Protein 2OUR (pdb70)

B-factor: mean 19.92, std 6.43, range [11.01, 54.27]

Foldseek 3Di:
DAAWADPCQLVVLLPDDDDPVVVVQLLDLQDQCVVPVVCLLNVLLVLCCVQQNNVLFDSSLSSRQSRSQQVQADDALALHQSLLSQLLSNLSNLCVLVVVLDDSLLNNLLSLLSSQLQGNPPLDDPCLCVVVVHPQCVVVVPLSRLQVSLVVSVVSCPPPSNVRLVVPDPVSSVVSSVSSSLLSSLLNVVVVVVLLVVLVVCLVVVVQDSVDVVSVSSLSSLSSNLSSQQLLLHAQVSVVVSVVSVQSSLLVNQVVCVVVPHHDDLSNHPVNVVCVLVVVLCCLVVPVLSSQVSNCSVRVSSVSSNVSNVVNNVVSVCVVVVND/DDFAWDDPCQLVVLLPDDDDPVCPVQLLDLQRQCVVPPVCLLNVLLVLCCVLQNPVLFDSSLSSRQSRSQQVQADPAPLLHQSLLSQLLSNLSNLCVLVVVLDDSLLNNLLSLLSSQLRGNPPQAVVLPNLQVSLVNSVVQCPDPSNVRCPPPDPVSVVVSSVSSSLQSSLCPVVVVVVLLVVLVVCLVVVNQDSVDPVSVSSLSSLSSNLSSPLLLQHALVRSLVVQCNVLRHLLSVQVVCVVVVDDDDQSNPSPRCPCSLVVLLVCLVPPVLSSQVSNCSVRVSSVSSNVSNVVSSVVSVCVVVVDDDVSNPD

Nearest PDB structures (foldseek):
  2ouy-assembly1_A  TM=1.003E+00  e=4.091E-43  Homo sapiens
  2oup-assembly1_A  TM=1.001E+00  e=6.507E-43  Homo sapiens
  2ous-assembly1_A  TM=1.001E+00  e=1.717E-42  Homo sapiens
  6msa-assembly3_A  TM=1.001E+00  e=2.971E-42  Homo sapiens
  4ajm-assembly1_A  TM=9.998E-01  e=1.476E-41  Homo sapiens

Solvent-accessible surface area: 28140 Å² total; per-residue (Å²): 184,10,37,77,10,58,53,128,67,38,88,44,16,47,146,64,114,11,55,132,80,2,38,154,28,0,56,74,17,20,7,22,2,19,5,8,97,106,18,13,11,2,0,0,15,34,0,1,38,140,4,26,30,98,104,34,12,85,57,66,50,1,0,53,0,0,23,0,0,81,92,1,15,85,199,21,59,27,32,26,21,74,12,0,0,24,0,0,1,0,0,0,0,0,0,56,63,16,69,133,59,11,72,93,12,9,16,26,0,0,0,0,0,0,0,0,2,14,0,5,12,109,10,52,25,29,66,26,9,78,116,56,125,63,103,27,16,91,128,34,76,98,10,0,6,19,66,17,1,35,42,28,0,35,13,0,1,127,29,169,26,4,28,7,0,64,103,31,66,92,80,76,53,120,90,0,30,72,21,0,85,80,0,0,29,16,23,15,56,74,83,7,83,37,22,56,140,72,0,38,105,29,86,112,98,61,66,38,64,47,141,50,103,66,19,33,42,80,2,10,8,0,0,0,4,0,0,17,28,1,12,8,1,8,25,27,7,14,3,96,51,22,7,86,49,28,9,38,7,39,34,44,2,0,52,70,10,64,158,85,59,63,128,12,92,65,76,14,14,86,117,86,108,142,88,26,27,102,38,16,32,35,56,0,82,63,7,0,33,25,0,0,32,0,1,22,56,17,2,88,55,0,103,64,0,10,131,19,0,132,72,2,27,52,30,14,69,40,26,66,143,38,74,98,142,157,7,42,98,12,69,66,146,46,32,76,40,13,65,145,63,115,16,45,126,144,0,38,160,70,0,46,81,16,59,9,39,4,24,98,31,117,140,32,13,14,4,0,0,13,35,0,1,40,129,11,28,28,95,110,27,9,77,67,75,48,0,0,40,0,0,20,0,0,78,83,17,19,100,242,19,74,73,30,40,21,93,42,0,0,24,0,0,1,0,0,0,0,0,1,55,64,6,104,124,91,14,74,91,27,10,15,26,0,0,0,0,0,0,0,0,4,12,0,14,10,144,12,135,109,109,9,98,55,24,103,67,1,34,57,16,0,35,26,0,0,133,49,170,26,5,39,1,1,61,95,31,59,90,64,66,53,112,88,0,34,73,23,0,85,64,0,0,32,20,24,16,62,61,78,5,100,42,22,48,145,76,0,17,94,22,94,114,85,65,62,31,61,75,141,55,93,62,33,45,35,85,5,8,7,0,0,0,5,0,0,28,24,2,24,4,0,10,99,19,83,37,0,20,122,40,6,42,23,41,26,17,130,91,6,22,74,0,42,72,53,67,166,140,73,85,128,6,86,35,59,25,3,81,113,94,100,139,75,6,15,32,26,2,2,13,27,0,23,43,12,0,9,30,0,0,22,0,0,19,56,22,8,86,56,1,73,60,0,7,128,16,0,26,47,3,11,10,34,0,23,63,25,45,100,71,81,56,126,73,42,90,111,146

Organism: Homo sapiens (NCBI:txid9606)

Secondary structure (DSSP, 8-state):
------HHHHHHHTT----HHHHHHTTSTT---GGGGGGHHHHHHHHHHHHH-TTSS-HHHHHHHHHHHHHTS-S-SSSSHHHHHHHHHHHHHHHHTTGGGS-HHHHHHHHHHHHHTTTT--S--HHHHHHTT-HHHHHS-SSHHHHHHHHHHHHHHTSTT--TTTTS-HHHHHHHHHHHHHHHHHTSHHHHHHHHHHHHHHHHHT---TTSHHHHHHHHHHHHHHHHTGGGGS-HHHHHHHHHHHHHHHHHHHHHHHHTT-PPPGGG-GGGGGGHHHHHHHHIIIIIHHHHHHHHHH-GGGHHHHHHHHHHHHHHHHHHHT--/-------HHHHHHHHT----GGGHHHHTSTT---GGGGGGHHHHHHHHHHHHH-TTSS-HHHHHHHHHHHHTT--S-TTSSHHHHHHHHHHHHHHHHTSGGGS-HHHHHHHHHHHHHTTTT-------HHHHHHHHHHHHHHTSTT--TTTTS-HHHHHHHHHHHHHHHHHT-HHHHHHHHHHHHHHHHHT---TTSHHHHHHHHHHHHHHHHTGGGGS-HHHHTTS-TTTTHHHHHHHHHHHHTT----GGG-TT--TTHHHHHHHHIIIIIHHHHHHHHHH-GGGHHHHHHHHHHHHHHHHHHTT--STTT--

Sequence (639 aa):
HMSICTSEEWQGLMQFTLPVRLCKEIELFHFDIGPFENMWPGIFVYMVHRSCGTSCFELEKLCRFIMSVKKNYRRVPYHNWKHAVTVAHCMYAILQNNHTLFTDLERKGLLIACLCHDLDHRGFSNSYLQKFDHPLAALYSTSTMEQHHFSQTVSILQLEGHNIFSTLSSSEYEQVLEIIRKAIIATDLALYFGNRKQLEEMYQTGSLNLNNQSHRDRVIGLMMTACALCSVTKLWPVTKLTANDIYAEFWAEGDEMKKLGIQPIPMMDRDKKDEVPQGQLGFYNAVAIPCYTTLTQILPPTEPLLKACRDNLSQWEKVIRGEESHMSICTSEEWQGLMQFTLPVRLCKEIELFHFDIGPFENMWPGIFVYMVHRSCGTSCFELEKLCRFIMSVKKNYRRVPYHNWKHAVTVAHCMYAILQNNHTLFTDLERKGLLIACLCHDLDHRGFSTSTMEQHHFSQTVSILQLEGHNIFSTLSSSEYEQVLEIIRKAIIATDLALYFGNRKQLEEMYQTGSLNLNNQSHRDRVIGLMMTACALCSVTKLWPVTKLTANDIYAEFWAEGDEMKKLGIQPIPMMDRDKKDEVPQGQLGFYNAVAIPCYTTLTQILPPTEPLLKACRDNLSQWEKVIRGEETATWIS

Structure (mmCIF, N/CA/C/O backbone):
data_2OUR
#
_entry.id   2OUR
#
_cell.length_a   49.296
_cell.length_b   82.285
_cell.length_c   153.999
_cell.angle_alpha   90.00
_cell.angle_beta   90.00
_cell.angle_gamma   90.00
#
_symmetry.space_group_name_H-M   'P 21 21 21'
#
loop_
_entity.id
_entity.type
_entity.pdbx_description
1 polymer "cAMP and cAMP-inhibited cGMP 3',5'-cyclic phosphodiesterase 10A"
2 non-polymer 'MAGNESIUM ION'
3 non-polymer "ADENOSINE-3',5'-CYCLIC-MONOPHOSPHATE"
4 water water
#
loop_
_atom_site.group_PDB
_atom_site.id
_atom_site.type_symbol
_atom_site.label_atom_id
_atom_site.label_alt_id
_atom_site.label_comp_id
_atom_site.label_asym_id
_atom_site.label_entity_id
_atom_site.label_seq_id
_atom_site.pdbx_PDB_ins_code
_atom_site.Cartn_x
_atom_site.Cartn_y
_atom_site.Cartn_z
_atom_site.occupancy
_atom_site.B_iso_or_equiv
_atom_site.auth_seq_id
_atom_site.auth_comp_id
_atom_site.auth_asym_id
_atom_site.auth_atom_id
_atom_site.pdbx_PDB_model_num
ATOM 1 N N . HIS A 1 2 ? 29.886 -3.676 50.441 1.00 33.90 447 HIS A N 1
ATOM 2 C CA . HIS A 1 2 ? 29.269 -2.875 49.348 1.00 33.63 447 HIS A CA 1
ATOM 3 C C . HIS A 1 2 ? 28.425 -1.714 49.875 1.00 33.16 447 HIS A C 1
ATOM 4 O O . HIS A 1 2 ? 28.381 -0.646 49.262 1.00 33.33 447 HIS A O 1
ATOM 11 N N . MET A 1 3 ? 27.761 -1.921 51.009 1.00 32.41 448 MET A N 1
ATOM 12 C CA . MET A 1 3 ? 26.928 -0.876 51.603 1.00 31.60 448 MET A CA 1
ATOM 13 C C . MET A 1 3 ? 27.751 0.020 52.518 1.00 31.18 448 MET A C 1
ATOM 14 O O . MET A 1 3 ? 28.773 -0.402 53.054 1.00 31.28 448 MET A O 1
ATOM 19 N N . SER A 1 4 ? 27.309 1.262 52.684 1.00 30.59 449 SER A N 1
ATOM 20 C CA . SER A 1 4 ? 27.997 2.191 53.569 1.00 29.73 449 SER A CA 1
ATOM 21 C C . SER A 1 4 ? 27.582 1.765 54.971 1.00 28.84 449 SER A C 1
ATOM 22 O O . SER A 1 4 ? 26.454 1.314 55.168 1.00 28.94 449 SER A O 1
ATOM 25 N N . ILE A 1 5 ? 28.486 1.883 55.938 1.00 27.66 450 ILE A N 1
ATOM 26 C CA . ILE A 1 5 ? 28.166 1.495 57.308 1.00 26.38 450 ILE A CA 1
ATOM 27 C C . ILE A 1 5 ? 28.265 2.684 58.252 1.00 25.39 450 ILE A C 1
ATOM 28 O O . ILE A 1 5 ? 29.168 3.509 58.134 1.00 24.95 450 ILE A O 1
ATOM 33 N N . CYS A 1 6 ? 27.327 2.766 59.189 1.00 24.17 451 CYS A N 1
ATOM 34 C CA . CYS A 1 6 ? 27.315 3.849 60.160 1.00 23.34 451 CYS A CA 1
ATOM 35 C C . CYS A 1 6 ? 28.531 3.727 61.067 1.00 23.02 451 CYS A C 1
ATOM 36 O O . CYS A 1 6 ? 29.149 2.664 61.157 1.00 23.06 451 CYS A O 1
ATOM 39 N N . THR A 1 7 ? 28.875 4.823 61.732 1.00 22.69 452 THR A N 1
ATOM 40 C CA . THR A 1 7 ? 30.007 4.832 62.647 1.00 22.42 452 THR A CA 1
ATOM 41 C C . THR A 1 7 ? 29.521 4.409 64.025 1.00 22.23 452 THR A C 1
ATOM 42 O O . THR A 1 7 ? 28.320 4.419 64.298 1.00 22.16 452 THR A O 1
ATOM 46 N N . SER A 1 8 ? 30.453 4.039 64.896 1.00 21.88 453 SER A N 1
ATOM 47 C CA . SER A 1 8 ? 30.088 3.631 66.243 1.00 21.40 453 SER A CA 1
ATOM 48 C C . SER A 1 8 ? 29.417 4.794 66.969 1.00 21.44 453 SER A C 1
ATOM 49 O O . SER A 1 8 ? 28.471 4.594 67.726 1.00 21.19 453 SER A O 1
ATOM 52 N N . GLU A 1 9 ? 29.900 6.011 66.729 1.00 21.49 454 GLU A N 1
ATOM 53 C CA . GLU A 1 9 ? 29.330 7.195 67.370 1.00 21.94 454 GLU A CA 1
ATOM 54 C C . GLU A 1 9 ? 27.859 7.371 66.998 1.00 21.86 454 GLU A C 1
ATOM 55 O O . GLU A 1 9 ? 27.034 7.765 67.829 1.00 22.12 454 GLU A O 1
ATOM 61 N N . GLU A 1 10 ? 27.539 7.084 65.742 1.00 21.76 455 GLU A N 1
ATOM 62 C CA . GLU A 1 10 ? 26.175 7.228 65.256 1.00 21.63 455 GLU A CA 1
ATOM 63 C C . GLU A 1 10 ? 25.182 6.263 65.891 1.00 21.35 455 GLU A C 1
ATOM 64 O O . GLU A 1 10 ? 24.169 6.696 66.448 1.00 21.05 455 GLU A O 1
ATOM 70 N N . TRP A 1 11 ? 25.453 4.964 65.835 1.00 21.17 456 TRP A N 1
ATOM 71 C CA . TRP A 1 11 ? 24.498 4.036 66.424 1.00 21.34 456 TRP A CA 1
ATOM 72 C C . TRP A 1 11 ? 24.468 4.088 67.947 1.00 21.39 456 TRP A C 1
ATOM 73 O O . TRP A 1 11 ? 23.405 3.948 68.550 1.00 21.34 456 TRP A O 1
ATOM 84 N N . GLN A 1 12 ? 25.618 4.314 68.577 1.00 21.77 457 GLN A N 1
ATOM 85 C CA . GLN A 1 12 ? 25.655 4.379 70.035 1.00 21.93 457 GLN A CA 1
ATOM 86 C C . GLN A 1 12 ? 24.904 5.612 70.541 1.00 21.85 457 GLN A C 1
ATOM 87 O O . GLN A 1 12 ? 24.271 5.574 71.596 1.00 22.07 457 GLN A O 1
ATOM 93 N N . GLY A 1 13 ? 24.966 6.701 69.782 1.00 21.66 458 GLY A N 1
ATOM 94 C CA . GLY A 1 13 ? 24.267 7.911 70.179 1.00 21.39 458 GLY A CA 1
ATOM 95 C C . GLY A 1 13 ? 22.758 7.761 70.088 1.00 21.35 458 GLY A C 1
ATOM 96 O O . GLY A 1 13 ? 22.016 8.276 70.929 1.00 21.65 458 GLY A O 1
ATOM 97 N N . LEU A 1 14 ? 22.298 7.051 69.062 1.00 21.14 459 LEU A N 1
ATOM 98 C CA . LEU A 1 14 ? 20.872 6.833 68.857 1.00 21.15 459 LEU A CA 1
ATOM 99 C C . LEU A 1 14 ? 20.284 6.030 70.008 1.00 21.44 459 LEU A C 1
ATOM 100 O O . LEU A 1 14 ? 19.121 6.196 70.365 1.00 21.27 459 LEU A O 1
ATOM 105 N N . MET A 1 15 ? 21.097 5.155 70.589 1.00 21.95 460 MET A N 1
ATOM 106 C CA . MET A 1 15 ? 20.639 4.333 71.701 1.00 22.62 460 MET A CA 1
ATOM 107 C C . MET A 1 15 ? 20.200 5.172 72.894 1.00 22.55 460 MET A C 1
ATOM 108 O O . MET A 1 15 ? 19.383 4.727 73.697 1.00 22.53 460 MET A O 1
ATOM 113 N N . GLN A 1 16 ? 20.739 6.383 73.003 1.00 22.60 461 GLN A N 1
ATOM 114 C CA . GLN A 1 16 ? 20.420 7.260 74.124 1.00 22.81 461 GLN A CA 1
ATOM 115 C C . GLN A 1 16 ? 19.289 8.254 73.877 1.00 22.52 461 GLN A C 1
ATOM 116 O O . GLN A 1 16 ? 18.969 9.063 74.751 1.00 22.73 461 GLN A O 1
ATOM 122 N N . PHE A 1 17 ? 18.676 8.194 72.701 1.00 21.97 462 PHE A N 1
ATOM 123 C CA . PHE A 1 17 ? 17.591 9.116 72.375 1.00 21.51 462 PHE A CA 1
ATOM 124 C C . PHE A 1 17 ? 16.264 8.757 73.037 1.00 21.20 462 PHE A C 1
ATOM 125 O O . PHE A 1 17 ? 15.897 7.587 73.135 1.00 21.11 462 PHE A O 1
ATOM 133 N N . THR A 1 18 ? 15.557 9.787 73.489 1.00 20.90 463 THR A N 1
ATOM 134 C CA . THR A 1 18 ? 14.245 9.639 74.102 1.00 20.62 463 THR A CA 1
ATOM 135 C C . THR A 1 18 ? 13.378 10.730 73.476 1.00 20.00 463 THR A C 1
ATOM 136 O O . THR A 1 18 ? 13.746 11.905 73.479 1.00 19.95 463 THR A O 1
ATOM 140 N N . LEU A 1 19 ? 12.237 10.338 72.921 1.00 19.62 464 LEU A N 1
ATOM 141 C CA . LEU A 1 19 ? 11.348 11.295 72.274 1.00 19.46 464 LEU A CA 1
ATOM 142 C C . LEU A 1 19 ? 10.721 12.267 73.270 1.00 19.45 464 LEU A C 1
ATOM 143 O O . LEU A 1 19 ? 10.198 11.852 74.301 1.00 19.61 464 LEU A O 1
ATOM 148 N N . PRO A 1 20 ? 10.771 13.576 72.976 1.00 19.52 465 PRO A N 1
ATOM 149 C CA . PRO A 1 20 ? 10.179 14.556 73.891 1.00 19.65 465 PRO A CA 1
ATOM 150 C C . PRO A 1 20 ? 8.687 14.289 74.094 1.00 20.07 465 PRO A C 1
ATOM 151 O O . PRO A 1 20 ? 7.983 13.872 73.169 1.00 19.56 465 PRO A O 1
ATOM 155 N N . VAL A 1 21 ? 8.208 14.539 75.308 1.00 20.54 466 VAL A N 1
ATOM 156 C CA . VAL A 1 21 ? 6.807 14.316 75.642 1.00 21.25 466 VAL A CA 1
ATOM 157 C C . VAL A 1 21 ? 5.808 14.978 74.692 1.00 21.44 466 VAL A C 1
ATOM 158 O O . VAL A 1 21 ? 4.794 14.377 74.344 1.00 21.67 466 VAL A O 1
ATOM 162 N N . ARG A 1 22 ? 6.087 16.207 74.269 1.00 21.99 467 ARG A N 1
ATOM 163 C CA . ARG A 1 22 ? 5.173 16.902 73.372 1.00 22.70 467 ARG A CA 1
ATOM 164 C C . ARG A 1 22 ? 5.007 16.157 72.054 1.00 22.56 467 ARG A C 1
ATOM 165 O O . ARG A 1 22 ? 3.907 16.102 71.495 1.00 22.93 467 ARG A O 1
ATOM 173 N N . LEU A 1 23 ? 6.096 15.582 71.557 1.00 22.11 468 LEU A N 1
ATOM 174 C CA . LEU A 1 23 ? 6.039 14.853 70.299 1.00 21.97 468 LEU A CA 1
ATOM 175 C C . LEU A 1 23 ? 5.358 13.503 70.442 1.00 21.77 468 LEU A C 1
ATOM 176 O O . LEU A 1 23 ? 4.805 12.982 69.478 1.00 21.26 468 LEU A O 1
ATOM 181 N N . CYS A 1 24 ? 5.391 12.932 71.641 1.00 21.68 469 CYS A N 1
ATOM 182 C CA . CYS A 1 24 ? 4.742 11.644 71.852 1.00 21.86 469 CYS A CA 1
ATOM 183 C C . CYS A 1 24 ? 3.247 11.771 71.560 1.00 21.89 469 CYS A C 1
ATOM 184 O O . CYS A 1 24 ? 2.608 10.830 71.097 1.00 21.75 469 CYS A O 1
ATOM 187 N N . LYS A 1 25 ? 2.692 12.948 71.813 1.00 22.04 470 LYS A N 1
ATOM 188 C CA . LYS A 1 25 ? 1.278 13.181 71.563 1.00 22.15 470 LYS A CA 1
ATOM 189 C C . LYS A 1 25 ? 1.021 13.454 70.077 1.00 21.65 470 LYS A C 1
ATOM 190 O O . LYS A 1 25 ? 0.162 12.832 69.456 1.00 21.74 470 LYS A O 1
ATOM 196 N N . GLU A 1 26 ? 1.786 14.380 69.511 1.00 21.14 471 GLU A N 1
ATOM 197 C CA . GLU A 1 26 ? 1.632 14.765 68.110 1.00 20.39 471 GLU A CA 1
ATOM 198 C C . GLU A 1 26 ? 1.911 13.678 67.067 1.00 19.67 471 GLU A C 1
ATOM 199 O O . GLU A 1 26 ? 1.276 13.645 66.012 1.00 19.46 471 GLU A O 1
ATOM 205 N N . ILE A 1 27 ? 2.851 12.789 67.365 1.00 18.53 472 ILE A N 1
ATOM 206 C CA . ILE A 1 27 ? 3.236 11.736 66.427 1.00 17.90 472 ILE A CA 1
ATOM 207 C C . ILE A 1 27 ? 2.129 10.736 66.061 1.00 17.72 472 ILE A C 1
ATOM 208 O O . ILE A 1 27 ? 2.205 10.065 65.032 1.00 17.27 472 ILE A O 1
ATOM 213 N N . GLU A 1 28 ? 1.095 10.636 66.891 1.00 17.41 473 GLU A N 1
ATOM 214 C CA . GLU A 1 28 ? 0.011 9.696 66.618 1.00 17.47 473 GLU A CA 1
ATOM 215 C C . GLU A 1 28 ? -0.970 10.170 65.547 1.00 17.39 473 GLU A C 1
ATOM 216 O O . GLU A 1 28 ? -1.764 9.379 65.042 1.00 17.64 473 GLU A O 1
ATOM 222 N N . LEU A 1 29 ? -0.918 11.452 65.204 1.00 17.47 474 LEU A N 1
ATOM 223 C CA . LEU A 1 29 ? -1.825 12.016 64.204 1.00 17.39 474 LEU A CA 1
ATOM 224 C C . LEU A 1 29 ? -1.372 11.752 62.770 1.00 16.87 474 LEU A C 1
ATOM 225 O O . LEU A 1 29 ? -0.180 11.789 62.467 1.00 16.92 474 LEU A O 1
ATOM 230 N N . PHE A 1 30 ? -2.330 11.493 61.883 1.00 16.17 475 PHE A N 1
ATOM 231 C CA . PHE A 1 30 ? -2.000 11.226 60.488 1.00 15.90 475 PHE A CA 1
ATOM 232 C C . PHE A 1 30 ? -1.294 12.396 59.806 1.00 15.79 475 PHE A C 1
ATOM 233 O O . PHE A 1 30 ? -0.402 12.185 58.985 1.00 15.76 475 PHE A O 1
ATOM 241 N N . HIS A 1 31 ? -1.678 13.622 60.149 1.00 15.67 476 HIS A N 1
ATOM 242 C CA . HIS A 1 31 ? -1.087 14.796 59.508 1.00 15.59 476 HIS A CA 1
ATOM 243 C C . HIS A 1 31 ? 0.281 15.197 60.055 1.00 14.88 476 HIS A C 1
ATOM 244 O O . HIS A 1 31 ? 0.892 16.142 59.555 1.00 14.83 476 HIS A O 1
ATOM 251 N N . PHE A 1 32 ? 0.773 14.487 61.065 1.00 13.90 477 PHE A N 1
ATOM 252 C CA . PHE A 1 32 ? 2.068 14.836 61.648 1.00 13.32 477 PHE A CA 1
ATOM 253 C C . PHE A 1 32 ? 3.162 15.012 60.597 1.00 12.94 477 PHE A C 1
ATOM 254 O O . PHE A 1 32 ? 3.331 14.170 59.718 1.00 12.85 477 PHE A O 1
ATOM 262 N N . ASP A 1 33 ? 3.898 16.115 60.710 1.00 12.52 478 ASP A N 1
ATOM 263 C CA . ASP A 1 33 ? 4.997 16.453 59.806 1.00 12.28 478 ASP A CA 1
ATOM 264 C C . ASP A 1 33 ? 6.321 16.359 60.570 1.00 12.16 478 ASP A C 1
ATOM 265 O O . ASP A 1 33 ? 6.545 17.105 61.529 1.00 12.24 478 ASP A O 1
ATOM 270 N N . ILE A 1 34 ? 7.204 15.454 60.151 1.00 12.06 479 ILE A N 1
ATOM 271 C CA . ILE A 1 34 ? 8.488 15.296 60.836 1.00 12.21 479 ILE A CA 1
ATOM 272 C C . ILE A 1 34 ? 9.455 16.425 60.501 1.00 12.42 479 ILE A C 1
ATOM 273 O O . ILE A 1 34 ? 10.462 16.609 61.179 1.00 12.66 479 ILE A O 1
ATOM 278 N N . GLY A 1 35 ? 9.115 17.189 59.470 1.00 12.81 480 GLY A N 1
ATOM 279 C CA . GLY A 1 35 ? 9.961 18.268 58.995 1.00 13.43 480 GLY A CA 1
ATOM 280 C C . GLY A 1 35 ? 10.765 19.113 59.963 1.00 13.74 480 GLY A C 1
ATOM 281 O O . GLY A 1 35 ? 11.981 19.237 59.807 1.00 14.28 480 GLY A O 1
ATOM 282 N N . PRO A 1 36 ? 10.128 19.711 60.976 1.00 14.10 481 PRO A N 1
ATOM 283 C CA . PRO A 1 36 ? 10.880 20.547 61.917 1.00 13.92 481 PRO A CA 1
ATOM 284 C C . PRO A 1 36 ? 11.703 19.853 63.000 1.00 13.90 481 PRO A C 1
ATOM 285 O O . PRO A 1 36 ? 12.208 20.521 63.907 1.00 13.69 481 PRO A O 1
ATOM 289 N N . PHE A 1 37 ? 11.874 18.537 62.900 1.00 13.72 482 PHE A N 1
ATOM 290 C CA . PHE A 1 37 ? 12.628 17.794 63.916 1.00 14.02 482 PHE A CA 1
ATOM 291 C C . PHE A 1 37 ? 13.727 16.919 63.319 1.00 14.33 482 PHE A C 1
ATOM 292 O O . PHE A 1 37 ? 13.904 15.776 63.732 1.00 14.21 482 PHE A O 1
ATOM 300 N N . GLU A 1 38 ? 14.491 17.459 62.378 1.00 14.65 483 GLU A N 1
ATOM 301 C CA . GLU A 1 38 ? 15.520 16.664 61.712 1.00 15.45 483 GLU A CA 1
ATOM 302 C C . GLU A 1 38 ? 16.435 15.808 62.586 1.00 15.77 483 GLU A C 1
ATOM 303 O O . GLU A 1 38 ? 16.594 14.618 62.325 1.00 15.81 483 GLU A O 1
ATOM 309 N N . ASN A 1 39 ? 17.026 16.388 63.624 1.00 16.29 484 ASN A N 1
ATOM 310 C CA . ASN A 1 39 ? 17.930 15.622 64.480 1.00 16.87 484 ASN A CA 1
ATOM 311 C C . ASN A 1 39 ? 17.253 14.434 65.151 1.00 16.62 484 ASN A C 1
ATOM 312 O O . ASN A 1 39 ? 17.923 13.496 65.583 1.00 16.87 484 ASN A O 1
ATOM 317 N N . MET A 1 40 ? 15.928 14.472 65.230 1.00 16.01 485 MET A N 1
ATOM 318 C CA . MET A 1 40 ? 15.168 13.416 65.887 1.00 15.44 485 MET A CA 1
ATOM 319 C C . MET A 1 40 ? 14.653 12.319 64.971 1.00 14.81 485 MET A C 1
ATOM 320 O O . MET A 1 40 ? 14.060 11.355 65.449 1.00 14.20 485 MET A O 1
ATOM 325 N N . TRP A 1 41 ? 14.872 12.446 63.665 1.00 14.44 486 TRP A N 1
ATOM 326 C CA . TRP A 1 41 ? 14.339 11.448 62.744 1.00 13.75 486 TRP A CA 1
ATOM 327 C C . TRP A 1 41 ? 14.699 9.992 63.054 1.00 13.78 486 TRP A C 1
ATOM 328 O O . TRP A 1 41 ? 13.820 9.136 63.074 1.00 13.44 486 TRP A O 1
ATOM 339 N N . PRO A 1 42 ? 15.984 9.690 63.306 1.00 13.65 487 PRO A N 1
ATOM 340 C CA . PRO A 1 42 ? 16.338 8.298 63.612 1.00 13.76 487 PRO A CA 1
ATOM 341 C C . PRO A 1 42 ? 15.619 7.835 64.885 1.00 13.32 487 PRO A C 1
ATOM 342 O O . PRO A 1 42 ? 15.079 6.722 64.943 1.00 13.30 487 PRO A O 1
ATOM 346 N N . GLY A 1 43 ? 15.613 8.706 65.894 1.00 13.21 488 GLY A N 1
ATOM 347 C CA . GLY A 1 43 ? 14.970 8.397 67.162 1.00 13.16 488 GLY A CA 1
ATOM 348 C C . GLY A 1 43 ? 13.470 8.228 67.036 1.00 13.01 488 GLY A C 1
ATOM 349 O O . GLY A 1 43 ? 12.864 7.417 67.737 1.00 13.00 488 GLY A O 1
ATOM 350 N N . ILE A 1 44 ? 12.867 9.006 66.146 1.00 12.77 489 ILE A N 1
ATOM 351 C CA . ILE A 1 44 ? 11.437 8.917 65.904 1.00 12.50 489 ILE A CA 1
ATOM 352 C C . ILE A 1 44 ? 11.114 7.530 65.344 1.00 12.40 489 ILE A C 1
ATOM 353 O O . ILE A 1 44 ? 10.108 6.919 65.715 1.00 12.50 489 ILE A O 1
ATOM 358 N N . PHE A 1 45 ? 11.971 7.010 64.469 1.00 11.99 490 PHE A N 1
ATOM 359 C CA . PHE A 1 45 ? 11.725 5.684 63.918 1.00 11.84 490 PHE A CA 1
ATOM 360 C C . PHE A 1 45 ? 11.868 4.616 65.002 1.00 11.97 490 PHE A C 1
ATOM 361 O O . PHE A 1 45 ? 11.073 3.682 65.065 1.00 12.06 490 PHE A O 1
ATOM 369 N N . VAL A 1 46 ? 12.892 4.738 65.845 1.00 12.59 491 VAL A N 1
ATOM 370 C CA . VAL A 1 46 ? 13.063 3.768 66.925 1.00 12.95 491 VAL A CA 1
ATOM 371 C C . VAL A 1 46 ? 11.804 3.787 67.785 1.00 12.98 491 VAL A C 1
ATOM 372 O O . VAL A 1 46 ? 11.265 2.744 68.146 1.00 13.30 491 VAL A O 1
ATOM 376 N N . TYR A 1 47 ? 11.342 4.988 68.114 1.00 12.97 492 TYR A N 1
ATOM 377 C CA . TYR A 1 47 ? 10.151 5.134 68.939 1.00 12.86 492 TYR A CA 1
ATOM 378 C C . TYR A 1 47 ? 8.931 4.440 68.328 1.00 12.89 492 TYR A C 1
ATOM 379 O O . TYR A 1 47 ? 8.206 3.714 69.013 1.00 12.47 492 TYR A O 1
ATOM 388 N N . MET A 1 48 ? 8.696 4.665 67.042 1.00 12.86 493 MET A N 1
ATOM 389 C CA . MET A 1 48 ? 7.546 4.054 66.388 1.00 12.79 493 MET A CA 1
ATOM 390 C C . MET A 1 48 ? 7.628 2.530 66.386 1.00 13.06 493 MET A C 1
ATOM 391 O O . MET A 1 48 ? 6.620 1.848 66.574 1.00 12.80 493 MET A O 1
ATOM 396 N N . VAL A 1 49 ? 8.827 1.993 66.178 1.00 13.45 494 VAL A N 1
ATOM 397 C CA . VAL A 1 49 ? 9.008 0.546 66.183 1.00 14.03 494 VAL A CA 1
ATOM 398 C C . VAL A 1 49 ? 8.729 0.031 67.593 1.00 14.29 494 VAL A C 1
ATOM 399 O O . VAL A 1 49 ? 8.057 -0.986 67.781 1.00 14.44 494 VAL A O 1
ATOM 403 N N . HIS A 1 50 ? 9.241 0.740 68.592 1.00 14.66 495 HIS A N 1
ATOM 404 C CA . HIS A 1 50 ? 9.019 0.324 69.968 1.00 15.29 495 HIS A CA 1
ATOM 405 C C . HIS A 1 50 ? 7.540 0.320 70.354 1.00 15.17 495 HIS A C 1
ATOM 406 O O . HIS A 1 50 ? 7.078 -0.622 71.003 1.00 15.49 495 HIS A O 1
ATOM 413 N N . ARG A 1 51 ? 6.789 1.349 69.962 1.00 15.10 496 ARG A N 1
ATOM 414 C CA . ARG A 1 51 ? 5.368 1.390 70.314 1.00 15.24 496 ARG A CA 1
ATOM 415 C C . ARG A 1 51 ? 4.551 0.343 69.556 1.00 15.32 496 ARG A C 1
ATOM 416 O O . ARG A 1 51 ? 3.702 -0.325 70.133 1.00 15.12 496 ARG A O 1
ATOM 424 N N . SER A 1 52 ? 4.812 0.193 68.263 1.00 15.66 497 SER A N 1
ATOM 425 C CA . SER A 1 52 ? 4.057 -0.763 67.460 1.00 15.99 497 SER A CA 1
ATOM 426 C C . SER A 1 52 ? 4.458 -2.221 67.663 1.00 16.60 497 SER A C 1
ATOM 427 O O . SER A 1 52 ? 3.601 -3.112 67.683 1.00 16.29 497 SER A O 1
ATOM 430 N N . CYS A 1 53 ? 5.753 -2.463 67.843 1.00 17.54 498 CYS A N 1
ATOM 431 C CA . CYS A 1 53 ? 6.257 -3.826 67.969 1.00 18.59 498 CYS A CA 1
ATOM 432 C C . CYS A 1 53 ? 6.787 -4.240 69.341 1.00 19.09 498 CYS A C 1
ATOM 433 O O . CYS A 1 53 ? 6.995 -5.430 69.591 1.00 19.24 498 CYS A O 1
ATOM 436 N N . GLY A 1 54 ? 7.008 -3.273 70.226 1.00 19.92 499 GLY A N 1
ATOM 437 C CA . GLY A 1 54 ? 7.526 -3.593 71.546 1.00 21.25 499 GLY A CA 1
ATOM 438 C C . GLY A 1 54 ? 8.974 -3.175 71.713 1.00 22.21 499 GLY A C 1
ATOM 439 O O . GLY A 1 54 ? 9.771 -3.288 70.781 1.00 22.34 499 GLY A O 1
ATOM 440 N N . THR A 1 55 ? 9.325 -2.706 72.907 1.00 23.08 500 THR A N 1
ATOM 441 C CA . THR A 1 55 ? 10.688 -2.254 73.175 1.00 24.14 500 THR A CA 1
ATOM 442 C C . THR A 1 55 ? 11.741 -3.357 73.085 1.00 24.77 500 THR A C 1
ATOM 443 O O . THR A 1 55 ? 12.933 -3.070 72.960 1.00 25.18 500 THR A O 1
ATOM 447 N N . SER A 1 56 ? 11.307 -4.613 73.142 1.00 25.37 501 SER A N 1
ATOM 448 C CA . SER A 1 56 ? 12.239 -5.733 73.064 1.00 25.98 501 SER A CA 1
ATOM 449 C C . SER A 1 56 ? 12.071 -6.598 71.816 1.00 25.98 501 SER A C 1
ATOM 450 O O . SER A 1 56 ? 12.620 -7.697 71.741 1.00 26.30 501 SER A O 1
ATOM 453 N N . CYS A 1 57 ? 11.322 -6.104 70.835 1.00 25.86 502 CYS A N 1
ATOM 454 C CA . CYS A 1 57 ? 11.110 -6.849 69.594 1.00 25.70 502 CYS A CA 1
ATOM 455 C C . CYS A 1 57 ? 12.453 -7.089 68.910 1.00 25.12 502 CYS A C 1
ATOM 456 O O . CYS A 1 57 ? 12.750 -8.198 68.455 1.00 25.29 502 CYS A O 1
ATOM 459 N N . PHE A 1 58 ? 13.262 -6.037 68.855 1.00 24.51 503 PHE A N 1
ATOM 460 C CA . PHE A 1 58 ? 14.584 -6.087 68.240 1.00 24.07 503 PHE A CA 1
ATOM 461 C C . PHE A 1 58 ? 15.657 -5.784 69.280 1.00 23.96 503 PHE A C 1
ATOM 462 O O . PHE A 1 58 ? 15.418 -5.038 70.225 1.00 24.03 503 PHE A O 1
ATOM 470 N N . GLU A 1 59 ? 16.840 -6.365 69.113 1.00 24.09 504 GLU A N 1
ATOM 471 C CA . GLU A 1 59 ? 17.930 -6.072 70.033 1.00 24.26 504 GLU A CA 1
ATOM 472 C C . GLU A 1 59 ? 18.286 -4.619 69.717 1.00 23.81 504 GLU A C 1
ATOM 473 O O . GLU A 1 59 ? 18.598 -4.287 68.571 1.00 23.98 504 GLU A O 1
ATOM 479 N N . LEU A 1 60 ? 18.222 -3.759 70.729 1.00 23.50 505 LEU A N 1
ATOM 480 C CA . LEU A 1 60 ? 18.491 -2.332 70.556 1.00 23.00 505 LEU A CA 1
ATOM 481 C C . LEU A 1 60 ? 19.738 -1.973 69.749 1.00 22.74 505 LEU A C 1
ATOM 482 O O . LEU A 1 60 ? 19.673 -1.144 68.839 1.00 22.24 505 LEU A O 1
ATOM 487 N N . GLU A 1 61 ? 20.870 -2.585 70.077 1.00 22.25 506 GLU A N 1
ATOM 488 C CA . GLU A 1 61 ? 22.114 -2.302 69.364 1.00 22.10 506 GLU A CA 1
ATOM 489 C C . GLU A 1 61 ? 21.981 -2.555 67.863 1.00 21.16 506 GLU A C 1
ATOM 490 O O . GLU A 1 61 ? 22.357 -1.707 67.049 1.00 20.82 506 GLU A O 1
ATOM 496 N N . LYS A 1 62 ? 21.455 -3.722 67.499 1.00 20.32 507 LYS A N 1
ATOM 497 C CA . LYS A 1 62 ? 21.294 -4.073 66.092 1.00 19.61 507 LYS A CA 1
ATOM 498 C C . LYS A 1 62 ? 20.326 -3.121 65.400 1.00 18.80 507 LYS A C 1
ATOM 499 O O . LYS A 1 62 ? 20.557 -2.711 64.264 1.00 18.21 507 LYS A O 1
ATOM 505 N N . LEU A 1 63 ? 19.241 -2.772 66.086 1.00 17.92 508 LEU A N 1
ATOM 506 C CA . LEU A 1 63 ? 18.256 -1.864 65.511 1.00 17.29 508 LEU A CA 1
ATOM 507 C C . LEU A 1 63 ? 18.868 -0.499 65.220 1.00 17.14 508 LEU A C 1
ATOM 508 O O . LEU A 1 63 ? 18.597 0.096 64.179 1.00 16.87 508 LEU A O 1
ATOM 513 N N . CYS A 1 64 ? 19.691 0.000 66.139 1.00 17.08 509 CYS A N 1
ATOM 514 C CA . CYS A 1 64 ? 20.320 1.300 65.940 1.00 17.04 509 CYS A CA 1
ATOM 515 C C . CYS A 1 64 ? 21.356 1.274 64.820 1.00 17.11 509 CYS A C 1
ATOM 516 O O . CYS A 1 64 ? 21.465 2.233 64.052 1.00 16.97 509 CYS A O 1
ATOM 519 N N . ARG A 1 65 ? 22.120 0.188 64.718 1.00 17.01 510 ARG A N 1
ATOM 520 C CA . ARG A 1 65 ? 23.107 0.095 63.646 1.00 17.03 510 ARG A CA 1
ATOM 521 C C . ARG A 1 65 ? 22.351 0.045 62.325 1.00 16.31 510 ARG A C 1
ATOM 522 O O . ARG A 1 65 ? 22.699 0.741 61.371 1.00 16.38 510 ARG A O 1
ATOM 530 N N . PHE A 1 66 ? 21.311 -0.782 62.279 1.00 15.68 511 PHE A N 1
ATOM 531 C CA . PHE A 1 66 ? 20.502 -0.921 61.075 1.00 14.97 511 PHE A CA 1
ATOM 532 C C . PHE A 1 66 ? 19.971 0.433 60.621 1.00 14.75 511 PHE A C 1
ATOM 533 O O . PHE A 1 66 ? 20.129 0.816 59.466 1.00 14.78 511 PHE A O 1
ATOM 541 N N . ILE A 1 67 ? 19.344 1.160 61.539 1.00 14.63 512 ILE A N 1
ATOM 542 C CA . ILE A 1 67 ? 18.773 2.461 61.213 1.00 14.45 512 ILE A CA 1
ATOM 543 C C . ILE A 1 67 ? 19.800 3.473 60.723 1.00 14.21 512 ILE A C 1
ATOM 544 O O . ILE A 1 67 ? 19.593 4.123 59.697 1.00 13.68 512 ILE A O 1
ATOM 549 N N . MET A 1 68 ? 20.907 3.616 61.446 1.00 14.38 513 MET A N 1
ATOM 550 C CA . MET A 1 68 ? 21.904 4.588 61.035 1.00 14.40 513 MET A CA 1
ATOM 551 C C . MET A 1 68 ? 22.626 4.201 59.748 1.00 14.50 513 MET A C 1
ATOM 552 O O . MET A 1 68 ? 23.070 5.075 59.014 1.00 14.69 513 MET A O 1
ATOM 557 N N . SER A 1 69 ? 22.747 2.906 59.462 1.00 14.88 514 SER A N 1
ATOM 558 C CA . SER A 1 69 ? 23.392 2.503 58.213 1.00 15.14 514 SER A CA 1
ATOM 559 C C . SER A 1 69 ? 22.421 2.739 57.056 1.00 15.35 514 SER A C 1
ATOM 560 O O . SER A 1 69 ? 22.836 3.081 55.950 1.00 15.51 514 SER A O 1
ATOM 563 N N . VAL A 1 70 ? 21.126 2.557 57.310 1.00 15.28 515 VAL A N 1
ATOM 564 C CA . VAL A 1 70 ? 20.119 2.813 56.281 1.00 15.30 515 VAL A CA 1
ATOM 565 C C . VAL A 1 70 ? 20.176 4.305 55.948 1.00 15.69 515 VAL A C 1
ATOM 566 O O . VAL A 1 70 ? 20.187 4.689 54.782 1.00 15.68 515 VAL A O 1
ATOM 570 N N . LYS A 1 71 ? 20.212 5.146 56.977 1.00 15.70 516 LYS A N 1
ATOM 571 C CA . LYS A 1 71 ? 20.281 6.586 56.756 1.00 16.14 516 LYS A CA 1
ATOM 572 C C . LYS A 1 71 ? 21.486 6.927 55.881 1.00 16.82 516 LYS A C 1
ATOM 573 O O . LYS A 1 71 ? 21.376 7.702 54.931 1.00 16.86 516 LYS A O 1
ATOM 579 N N . LYS A 1 72 ? 22.631 6.329 56.194 1.00 17.44 517 LYS A N 1
ATOM 580 C CA . LYS A 1 72 ? 23.857 6.592 55.447 1.00 18.14 517 LYS A CA 1
ATOM 581 C C . LYS A 1 72 ? 23.790 6.132 53.994 1.00 18.01 517 LYS A C 1
ATOM 582 O O . LYS A 1 72 ? 24.562 6.598 53.153 1.00 18.12 517 LYS A O 1
A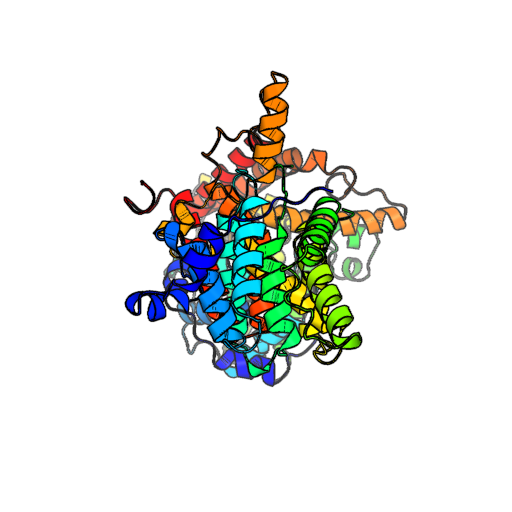TOM 588 N N . ASN A 1 73 ? 22.871 5.223 53.690 1.00 17.91 518 ASN A N 1
ATOM 589 C CA . ASN A 1 73 ? 22.759 4.731 52.330 1.00 17.70 518 ASN A CA 1
ATOM 590 C C . ASN A 1 73 ? 21.668 5.380 51.496 1.00 17.59 518 ASN A C 1
ATOM 591 O O . ASN A 1 73 ? 21.337 4.906 50.411 1.00 17.51 518 ASN A O 1
ATOM 596 N N . TYR A 1 74 ? 21.096 6.459 52.024 1.00 17.11 519 TYR A N 1
ATOM 597 C CA . TYR A 1 74 ? 20.127 7.238 51.267 1.00 17.18 519 TYR A CA 1
ATOM 598 C C . TYR A 1 74 ? 21.026 8.350 50.741 1.00 18.01 519 TYR A C 1
ATOM 599 O O . TYR A 1 74 ? 21.954 8.770 51.432 1.00 18.59 519 TYR A O 1
ATOM 608 N N . ARG A 1 75 ? 20.769 8.817 49.528 1.00 18.57 520 ARG A N 1
ATOM 609 C CA . ARG A 1 75 ? 21.617 9.845 48.935 1.00 19.37 520 ARG A CA 1
ATOM 610 C C . ARG A 1 75 ? 21.089 11.261 49.081 1.00 19.61 520 ARG A C 1
ATOM 611 O O . ARG A 1 75 ? 19.962 11.483 49.521 1.00 19.04 520 ARG A O 1
ATOM 619 N N . ARG A 1 76 ? 21.924 12.224 48.714 1.00 19.71 521 ARG A N 1
ATOM 620 C CA . ARG A 1 76 ? 21.537 13.617 48.795 1.00 20.42 521 ARG A CA 1
ATOM 621 C C . ARG A 1 76 ? 20.788 14.056 47.551 1.00 19.95 521 ARG A C 1
ATOM 622 O O . ARG A 1 76 ? 21.323 14.781 46.711 1.00 20.90 521 ARG A O 1
ATOM 630 N N . VAL A 1 77 ? 19.554 13.585 47.429 1.00 18.86 522 VAL A N 1
ATOM 631 C CA . VAL A 1 77 ? 18.699 13.956 46.314 1.00 17.66 522 VAL A CA 1
ATOM 632 C C . VAL A 1 77 ? 17.616 14.832 46.931 1.00 16.87 522 VAL A C 1
ATOM 633 O O . VAL A 1 77 ? 17.384 14.785 48.139 1.00 16.38 522 VAL A O 1
ATOM 637 N N . PRO A 1 78 ? 16.937 15.645 46.116 1.00 16.25 523 PRO A N 1
ATOM 638 C CA . PRO A 1 78 ? 15.891 16.532 46.637 1.00 15.84 523 PRO A CA 1
ATOM 639 C C . PRO A 1 78 ? 14.660 15.910 47.294 1.00 15.33 523 PRO A C 1
ATOM 640 O O . PRO A 1 78 ? 14.113 16.483 48.242 1.00 15.07 523 PRO A O 1
ATOM 644 N N . TYR A 1 79 ? 14.223 14.752 46.812 1.00 14.64 524 TYR A N 1
ATOM 645 C CA . TYR A 1 79 ? 13.016 14.141 47.361 1.00 14.13 524 TYR A CA 1
ATOM 646 C C . TYR A 1 79 ? 13.113 12.708 47.891 1.00 14.06 524 TYR A C 1
ATOM 647 O O . TYR A 1 79 ? 12.700 12.443 49.020 1.00 13.54 524 TYR A O 1
ATOM 656 N N . HIS A 1 80 ? 13.628 11.779 47.089 1.00 13.78 525 HIS A N 1
ATOM 657 C CA . HIS A 1 80 ? 13.728 10.388 47.536 1.00 13.81 525 HIS A CA 1
ATOM 658 C C . HIS A 1 80 ? 14.946 10.188 48.427 1.00 13.88 525 HIS A C 1
ATOM 659 O O . HIS A 1 80 ? 15.871 9.436 48.102 1.00 13.91 525 HIS A O 1
ATOM 666 N N . ASN A 1 81 ? 14.907 10.854 49.576 1.00 13.77 526 ASN A N 1
ATOM 667 C CA . ASN A 1 81 ? 15.995 10.841 50.545 1.00 13.56 526 ASN A CA 1
ATOM 668 C C . ASN A 1 81 ? 15.586 10.316 51.922 1.00 13.58 526 ASN A C 1
ATOM 669 O O . ASN A 1 81 ? 14.493 9.776 52.103 1.00 13.40 526 ASN A O 1
ATOM 674 N N . TRP A 1 82 ? 16.483 10.493 52.888 1.00 13.19 527 TRP A N 1
ATOM 675 C CA . TRP A 1 82 ? 16.265 10.042 54.263 1.00 13.04 527 TRP A CA 1
ATOM 676 C C . TRP A 1 82 ? 14.995 10.636 54.877 1.00 12.99 527 TRP A C 1
ATOM 677 O O . TRP A 1 82 ? 14.242 9.937 55.553 1.00 13.11 527 TRP A O 1
ATOM 688 N N . LYS A 1 83 ? 14.750 11.920 54.641 1.00 13.13 528 LYS A N 1
ATOM 689 C CA . LYS A 1 83 ? 13.548 12.564 55.168 1.00 13.10 528 LYS A CA 1
ATOM 690 C C . LYS A 1 83 ? 12.302 11.825 54.664 1.00 13.06 528 LYS A C 1
ATOM 691 O O . LYS A 1 83 ? 11.384 11.527 55.432 1.00 12.99 528 LYS A O 1
ATOM 697 N N . HIS A 1 84 ? 12.279 11.533 53.370 1.00 12.98 529 HIS A N 1
ATOM 698 C CA . HIS A 1 84 ? 11.156 10.832 52.754 1.00 13.19 529 HIS A CA 1
ATOM 699 C C . HIS A 1 84 ? 10.946 9.464 53.400 1.00 13.05 529 HIS A C 1
ATOM 700 O O . HIS A 1 84 ? 9.814 9.061 53.672 1.00 13.33 529 HIS A O 1
ATOM 707 N N . ALA A 1 85 ? 12.045 8.754 53.641 1.00 12.55 530 ALA A N 1
ATOM 708 C CA . ALA A 1 85 ? 11.998 7.429 54.254 1.00 12.04 530 ALA A CA 1
ATOM 709 C C . ALA A 1 85 ? 11.284 7.458 55.605 1.00 11.85 530 ALA A C 1
ATOM 710 O O . ALA A 1 85 ? 10.398 6.643 55.873 1.00 11.66 530 ALA A O 1
ATOM 712 N N . VAL A 1 86 ? 11.662 8.400 56.459 1.00 11.52 531 VAL A N 1
ATOM 713 C CA . VAL A 1 86 ? 11.032 8.477 57.772 1.00 11.70 531 VAL A CA 1
ATOM 714 C C . VAL A 1 86 ? 9.590 8.966 57.682 1.00 11.64 531 VAL A C 1
ATOM 715 O O . VAL A 1 86 ? 8.729 8.529 58.454 1.00 11.52 531 VAL A O 1
ATOM 719 N N . THR A 1 87 ? 9.322 9.857 56.733 1.00 11.59 532 THR A N 1
ATOM 720 C CA . THR A 1 87 ? 7.975 10.377 56.527 1.00 11.67 532 THR A CA 1
ATOM 721 C C . THR A 1 87 ? 7.025 9.247 56.118 1.00 11.62 532 THR A C 1
ATOM 722 O O . THR A 1 87 ? 5.917 9.130 56.645 1.00 11.57 532 THR A O 1
ATOM 726 N N . VAL A 1 88 ? 7.470 8.406 55.193 1.00 11.39 533 VAL A N 1
ATOM 727 C CA . VAL A 1 88 ? 6.651 7.289 54.739 1.00 11.27 533 VAL A CA 1
ATOM 728 C C . VAL A 1 88 ? 6.475 6.289 55.886 1.00 11.68 533 VAL A C 1
ATOM 729 O O . VAL A 1 88 ? 5.382 5.762 56.099 1.00 12.18 533 VAL A O 1
ATOM 733 N N . ALA A 1 89 ? 7.542 6.047 56.645 1.00 11.48 534 ALA A N 1
ATOM 734 C CA . ALA A 1 89 ? 7.452 5.126 57.776 1.00 11.20 534 ALA A CA 1
ATOM 735 C C . ALA A 1 89 ? 6.458 5.647 58.818 1.00 11.23 534 ALA A C 1
ATOM 736 O O . ALA A 1 89 ? 5.718 4.861 59.419 1.00 11.22 534 ALA A O 1
ATOM 738 N N . HIS A 1 90 ? 6.439 6.959 59.049 1.00 11.25 535 HIS A N 1
ATOM 739 C CA . HIS A 1 90 ? 5.494 7.489 60.022 1.00 11.38 535 HIS A CA 1
ATOM 740 C C . HIS A 1 90 ? 4.049 7.296 59.570 1.00 11.56 535 HIS A C 1
ATOM 741 O O . HIS A 1 90 ? 3.175 6.989 60.389 1.00 11.30 535 HIS A O 1
ATOM 748 N N . CYS A 1 91 ? 3.772 7.480 58.284 1.00 11.57 536 CYS A N 1
ATOM 749 C CA . CYS A 1 91 ? 2.405 7.291 57.822 1.00 11.94 536 CYS A CA 1
ATOM 750 C C . CYS A 1 91 ? 1.990 5.840 58.060 1.00 11.78 536 CYS A C 1
ATOM 751 O O . CYS A 1 91 ? 0.861 5.576 58.469 1.00 11.84 536 CYS A O 1
ATOM 754 N N . MET A 1 92 ? 2.904 4.899 57.821 1.00 11.62 537 MET A N 1
ATOM 755 C CA . MET A 1 92 ? 2.598 3.488 58.041 1.00 11.80 537 MET A CA 1
ATOM 756 C C . MET A 1 92 ? 2.331 3.266 59.527 1.00 11.76 537 MET A C 1
ATOM 757 O O . MET A 1 92 ? 1.416 2.530 59.898 1.00 12.22 537 MET A O 1
ATOM 762 N N . TYR A 1 93 ? 3.137 3.903 60.372 1.00 11.88 538 TYR A N 1
ATOM 763 C CA . TYR A 1 93 ? 2.958 3.805 61.820 1.00 12.12 538 TYR A CA 1
ATOM 764 C C . TYR A 1 93 ? 1.539 4.233 62.210 1.00 12.41 538 TYR A C 1
ATOM 765 O O . TYR A 1 93 ? 0.865 3.545 62.979 1.00 12.19 538 TYR A O 1
ATOM 774 N N . ALA A 1 94 ? 1.086 5.367 61.679 1.00 12.39 539 ALA A N 1
ATOM 775 C CA . ALA A 1 94 ? -0.253 5.867 61.984 1.00 12.45 539 ALA A CA 1
ATOM 776 C C . ALA A 1 94 ? -1.323 4.909 61.468 1.00 12.91 539 ALA A C 1
ATOM 777 O O . ALA A 1 94 ? -2.330 4.676 62.136 1.00 12.79 539 ALA A O 1
ATOM 779 N N . ILE A 1 95 ? -1.115 4.348 60.280 1.00 12.88 540 ILE A N 1
ATOM 780 C CA . ILE A 1 95 ? -2.093 3.404 59.746 1.00 13.32 540 ILE A CA 1
ATOM 781 C C . ILE A 1 95 ? -2.149 2.161 60.630 1.00 13.29 540 ILE A C 1
ATOM 782 O O . ILE A 1 95 ? -3.230 1.714 61.017 1.00 13.25 540 ILE A O 1
ATOM 787 N N . LEU A 1 96 ? -0.983 1.612 60.962 1.00 13.21 541 LEU A N 1
ATOM 788 C CA . LEU A 1 96 ? -0.928 0.414 61.792 1.00 13.47 541 LEU A CA 1
ATOM 789 C C . LEU A 1 96 ? -1.510 0.667 63.184 1.00 13.78 541 LEU A C 1
ATOM 790 O O . LEU A 1 96 ? -2.250 -0.160 63.707 1.00 14.48 541 LEU A O 1
ATOM 795 N N . GLN A 1 97 ? -1.180 1.809 63.778 1.00 14.36 542 GLN A N 1
ATOM 796 C CA . GLN A 1 97 ? -1.696 2.144 65.104 1.00 14.86 542 GLN A CA 1
ATOM 797 C C . GLN A 1 97 ? -3.220 2.157 65.117 1.00 15.11 542 GLN A C 1
ATOM 798 O O . GLN A 1 97 ? -3.844 1.698 66.071 1.00 15.56 542 GLN A O 1
ATOM 804 N N . ASN A 1 98 ? -3.811 2.693 64.055 1.00 15.09 543 ASN A N 1
ATOM 805 C CA . ASN A 1 98 ? -5.261 2.800 63.940 1.00 15.48 543 ASN A CA 1
ATOM 806 C C . ASN A 1 98 ? -5.966 1.532 63.456 1.00 15.34 543 ASN A C 1
ATOM 807 O O . ASN A 1 98 ? -7.192 1.501 63.384 1.00 15.69 543 ASN A O 1
ATOM 812 N N . ASN A 1 99 ? -5.191 0.498 63.134 1.00 15.30 544 ASN A N 1
ATOM 813 C CA . ASN A 1 99 ? -5.723 -0.787 62.664 1.00 15.35 544 ASN A CA 1
ATOM 814 C C . ASN A 1 99 ? -4.852 -1.896 63.257 1.00 15.79 544 ASN A C 1
ATOM 815 O O . ASN A 1 99 ? -4.689 -2.955 62.654 1.00 15.70 544 ASN A O 1
ATOM 820 N N . HIS A 1 100 ? -4.322 -1.638 64.451 1.00 16.49 545 HIS A N 1
ATOM 821 C CA . HIS A 1 100 ? -3.394 -2.532 65.146 1.00 16.90 545 HIS A CA 1
ATOM 822 C C . HIS A 1 100 ? -3.569 -4.045 65.093 1.00 17.11 545 HIS A C 1
ATOM 823 O O . HIS A 1 100 ? -2.654 -4.758 64.673 1.00 17.51 545 HIS A O 1
ATOM 830 N N . THR A 1 101 ? -4.717 -4.549 65.530 1.00 17.25 546 THR A N 1
ATOM 831 C CA . THR A 1 101 ? -4.927 -5.994 65.554 1.00 17.35 546 THR A CA 1
ATOM 832 C C . THR A 1 101 ? -5.291 -6.635 64.226 1.00 17.35 546 THR A C 1
ATOM 833 O O . THR A 1 101 ? -5.431 -7.853 64.139 1.00 17.14 546 THR A O 1
ATOM 837 N N . LEU A 1 102 ? -5.439 -5.827 63.186 1.00 17.52 547 LEU A N 1
ATOM 838 C CA . LEU A 1 102 ? -5.774 -6.375 61.882 1.00 17.82 547 LEU A CA 1
ATOM 839 C C . LEU A 1 102 ? -4.516 -6.945 61.239 1.00 17.70 547 LEU A C 1
ATOM 840 O O . LEU A 1 102 ? -4.591 -7.798 60.354 1.00 18.64 547 LEU A O 1
ATOM 845 N N . PHE A 1 103 ? -3.359 -6.473 61.696 1.00 17.46 548 PHE A N 1
ATOM 846 C CA . PHE A 1 103 ? -2.086 -6.934 61.162 1.00 17.24 548 PHE A CA 1
ATOM 847 C C . PHE A 1 103 ? -1.274 -7.696 62.195 1.00 17.41 548 PHE A C 1
ATOM 848 O O . PHE A 1 103 ? -1.263 -7.344 63.376 1.00 17.82 548 PHE A O 1
ATOM 856 N N . THR A 1 104 ? -0.604 -8.751 61.741 1.00 17.48 549 THR A N 1
ATOM 857 C CA . THR A 1 104 ? 0.204 -9.588 62.622 1.00 17.67 549 THR A CA 1
ATOM 858 C C . THR A 1 104 ? 1.450 -8.868 63.110 1.00 17.73 549 THR A C 1
ATOM 859 O O . THR A 1 104 ? 1.839 -7.832 62.568 1.00 17.49 549 THR A O 1
ATOM 863 N N . ASP A 1 105 ? 2.076 -9.411 64.145 1.00 17.95 550 ASP A N 1
ATOM 864 C CA . ASP A 1 105 ? 3.285 -8.804 64.682 1.00 18.38 550 ASP A CA 1
ATOM 865 C C . ASP A 1 105 ? 4.365 -8.784 63.617 1.00 17.96 550 ASP A C 1
ATOM 866 O O . ASP A 1 105 ? 5.102 -7.807 63.483 1.00 17.82 550 ASP A O 1
ATOM 871 N N . LEU A 1 106 ? 4.449 -9.872 62.858 1.00 17.82 551 LEU A N 1
ATOM 872 C CA . LEU A 1 106 ? 5.446 -9.989 61.807 1.00 17.44 551 LEU A CA 1
ATOM 873 C C . LEU A 1 106 ? 5.197 -8.949 60.714 1.00 16.88 551 LEU A C 1
ATOM 874 O O . LEU A 1 106 ? 6.135 -8.336 60.202 1.00 16.74 551 LEU A O 1
ATOM 879 N N . GLU A 1 107 ? 3.933 -8.740 60.361 1.00 16.53 552 GLU A N 1
ATOM 880 C CA . GLU A 1 107 ? 3.604 -7.758 59.336 1.00 16.13 552 GLU A CA 1
ATOM 881 C C . GLU A 1 107 ? 3.925 -6.341 59.791 1.00 15.72 552 GLU A C 1
ATOM 882 O O . GLU A 1 107 ? 4.436 -5.543 59.012 1.00 15.40 552 GLU A O 1
ATOM 888 N N . ARG A 1 108 ? 3.640 -6.010 61.048 1.00 15.44 553 ARG A N 1
ATOM 889 C CA . ARG A 1 108 ? 3.939 -4.656 61.501 1.00 15.40 553 ARG A CA 1
ATOM 890 C C . ARG A 1 108 ? 5.435 -4.348 61.502 1.00 15.47 553 ARG A C 1
ATOM 891 O O . ARG A 1 108 ? 5.845 -3.271 61.063 1.00 15.11 553 ARG A O 1
ATOM 899 N N . LYS A 1 109 ? 6.257 -5.275 61.981 1.00 15.77 554 LYS A N 1
ATOM 900 C CA . LYS A 1 109 ? 7.692 -5.025 61.989 1.00 16.07 554 LYS A CA 1
ATOM 901 C C . LYS A 1 109 ? 8.217 -5.004 60.550 1.00 15.55 554 LYS A C 1
ATOM 902 O O . LYS A 1 109 ? 9.047 -4.165 60.197 1.00 15.68 554 LYS A O 1
ATOM 908 N N . GLY A 1 110 ? 7.714 -5.910 59.715 1.00 14.95 555 GLY A N 1
ATOM 909 C CA . GLY A 1 110 ? 8.149 -5.952 58.331 1.00 14.41 555 GLY A CA 1
ATOM 910 C C . GLY A 1 110 ? 7.790 -4.690 57.562 1.00 13.96 555 GLY A C 1
ATOM 911 O O . GLY A 1 110 ? 8.616 -4.156 56.820 1.00 14.06 555 GLY A O 1
ATOM 912 N N . LEU A 1 111 ? 6.570 -4.199 57.750 1.00 13.24 556 LEU A N 1
ATOM 913 C CA . LEU A 1 111 ? 6.111 -3.007 57.044 1.00 12.85 556 LEU A CA 1
ATOM 914 C C . LEU A 1 111 ? 6.784 -1.715 57.484 1.00 12.67 556 LEU A C 1
ATOM 915 O O . LEU A 1 111 ? 7.021 -0.837 56.654 1.00 12.26 556 LEU A O 1
ATOM 920 N N . LEU A 1 112 ? 7.093 -1.581 58.772 1.00 12.57 557 LEU A N 1
ATOM 921 C CA . LEU A 1 112 ? 7.765 -0.366 59.222 1.00 12.34 557 LEU A CA 1
ATOM 922 C C . LEU A 1 112 ? 9.176 -0.356 58.628 1.00 12.02 557 LEU A C 1
ATOM 923 O O . LEU A 1 112 ? 9.656 0.678 58.164 1.00 11.68 557 LEU A O 1
ATOM 928 N N . ILE A 1 113 ? 9.834 -1.512 58.624 1.00 12.22 558 ILE A N 1
ATOM 929 C CA . ILE A 1 113 ? 11.172 -1.604 58.052 1.00 12.27 558 ILE A CA 1
ATOM 930 C C . ILE A 1 113 ? 11.099 -1.382 56.538 1.00 12.06 558 ILE A C 1
ATOM 931 O O . ILE A 1 113 ? 11.938 -0.683 55.968 1.00 11.45 558 ILE A O 1
ATOM 936 N N . ALA A 1 114 ? 10.091 -1.963 55.889 1.00 11.97 559 ALA A N 1
ATOM 937 C CA . ALA A 1 114 ? 9.927 -1.799 54.445 1.00 11.82 559 ALA A CA 1
ATOM 938 C C . ALA A 1 114 ? 9.795 -0.321 54.084 1.00 11.87 559 ALA A C 1
ATOM 939 O O . ALA A 1 114 ? 10.405 0.158 53.132 1.00 11.80 559 ALA A O 1
ATOM 941 N N . CYS A 1 115 ? 9.002 0.413 54.852 1.00 11.54 560 CYS A N 1
ATOM 942 C CA . CYS A 1 115 ? 8.832 1.826 54.574 1.00 11.83 560 CYS A CA 1
ATOM 943 C C . CYS A 1 115 ? 10.134 2.600 54.762 1.00 11.71 560 CYS A C 1
ATOM 944 O O . CYS A 1 115 ? 10.463 3.472 53.957 1.00 11.89 560 CYS A O 1
ATOM 947 N N . LEU A 1 116 ? 10.887 2.293 55.813 1.00 12.23 561 LEU A N 1
ATOM 948 C CA . LEU A 1 116 ? 12.137 3.009 56.023 1.00 12.35 561 LEU A CA 1
ATOM 949 C C . LEU A 1 116 ? 13.107 2.742 54.875 1.00 12.45 561 LEU A C 1
ATOM 950 O O . LEU A 1 116 ? 13.896 3.609 54.510 1.00 12.61 561 LEU A O 1
ATOM 955 N N . CYS A 1 117 ? 13.028 1.550 54.292 1.00 12.55 562 CYS A N 1
ATOM 956 C CA . CYS A 1 117 ? 13.945 1.166 53.221 1.00 12.85 562 CYS A CA 1
ATOM 957 C C . CYS A 1 117 ? 13.390 1.196 51.797 1.00 12.98 562 CYS A C 1
ATOM 958 O O . CYS A 1 117 ? 14.113 0.853 50.859 1.00 13.36 562 CYS A O 1
ATOM 961 N N . HIS A 1 118 ? 12.147 1.631 51.615 1.00 13.10 563 HIS A N 1
ATOM 962 C CA . HIS A 1 118 ? 11.544 1.573 50.284 1.00 12.77 563 HIS A CA 1
ATOM 963 C C . HIS A 1 118 ? 12.221 2.328 49.140 1.00 12.82 563 HIS A C 1
ATOM 964 O O . HIS A 1 118 ? 11.988 1.995 47.983 1.00 12.99 563 HIS A O 1
ATOM 971 N N . ASP A 1 119 ? 13.044 3.328 49.447 1.00 12.95 564 ASP A N 1
ATOM 972 C CA . ASP A 1 119 ? 13.761 4.068 48.398 1.00 13.16 564 ASP A CA 1
ATOM 973 C C . ASP A 1 119 ? 15.262 4.060 48.680 1.00 13.44 564 ASP A C 1
ATOM 974 O O . ASP A 1 119 ? 15.996 4.954 48.249 1.00 13.72 564 ASP A O 1
ATOM 979 N N . LEU A 1 120 ? 15.722 3.035 49.385 1.00 13.79 565 LEU A N 1
ATOM 980 C CA . LEU A 1 120 ? 17.128 2.923 49.752 1.00 14.36 565 LEU A CA 1
ATOM 981 C C . LEU A 1 120 ? 18.093 2.996 48.565 1.00 14.67 565 LEU A C 1
ATOM 982 O O . LEU A 1 120 ? 17.976 2.235 47.611 1.00 15.15 565 LEU A O 1
ATOM 987 N N . ASP A 1 121 ? 19.042 3.924 48.646 1.00 15.19 566 ASP A N 1
ATOM 988 C CA . ASP A 1 121 ? 20.054 4.128 47.610 1.00 15.49 566 ASP A CA 1
ATOM 989 C C . ASP A 1 121 ? 19.481 4.657 46.295 1.00 15.55 566 ASP A C 1
ATOM 990 O O . ASP A 1 121 ? 20.047 4.434 45.226 1.00 15.94 566 ASP A O 1
ATOM 995 N N . HIS A 1 122 ? 18.353 5.359 46.380 1.00 15.40 567 HIS A N 1
ATOM 996 C CA . HIS A 1 122 ? 17.730 5.960 45.200 1.00 15.59 567 HIS A CA 1
ATOM 997 C C . HIS A 1 122 ? 18.754 6.979 44.688 1.00 15.62 567 HIS A C 1
ATOM 998 O O . HIS A 1 122 ? 19.361 7.699 45.478 1.00 15.53 567 HIS A O 1
ATOM 1005 N N . ARG A 1 123 ? 18.947 7.032 43.374 1.00 16.31 568 ARG A N 1
ATOM 1006 C CA . ARG A 1 123 ? 19.937 7.926 42.779 1.00 16.87 568 ARG A CA 1
ATOM 1007 C C . ARG A 1 123 ? 19.391 9.242 42.239 1.00 16.69 568 ARG A C 1
ATOM 1008 O O . ARG A 1 123 ? 20.150 10.060 41.715 1.00 16.62 568 ARG A O 1
ATOM 1016 N N . GLY A 1 124 ? 18.084 9.442 42.359 1.00 16.31 569 GLY A N 1
ATOM 1017 C CA . GLY A 1 124 ? 17.471 10.657 41.851 1.00 16.20 569 GLY A CA 1
ATOM 1018 C C . GLY A 1 124 ? 16.930 10.461 40.445 1.00 16.04 569 GLY A C 1
ATOM 1019 O O . GLY A 1 124 ? 16.495 11.418 39.802 1.00 16.11 569 GLY A O 1
ATOM 1020 N N . PHE A 1 125 ? 16.966 9.221 39.963 1.00 16.19 570 PHE A N 1
ATOM 1021 C CA . PHE A 1 125 ? 16.469 8.902 38.627 1.00 16.09 570 PHE A CA 1
ATOM 1022 C C . PHE A 1 125 ? 15.324 7.896 38.649 1.00 16.22 570 PHE A C 1
ATOM 1023 O O . PHE A 1 125 ? 15.349 6.921 39.404 1.00 16.43 570 PHE A O 1
ATOM 1031 N N . SER A 1 126 ? 14.330 8.145 37.803 1.00 15.95 571 SER A N 1
ATOM 1032 C CA . SER A 1 126 ? 13.143 7.300 37.690 1.00 16.06 571 SER A CA 1
ATOM 1033 C C . SER A 1 126 ? 13.387 6.038 36.877 1.00 16.12 571 SER A C 1
ATOM 1034 O O . SER A 1 126 ? 14.380 5.924 36.154 1.00 16.01 571 SER A O 1
ATOM 1037 N N . ASN A 1 127 ? 12.458 5.095 36.981 1.00 15.97 572 ASN A N 1
ATOM 1038 C CA . ASN A 1 127 ? 12.565 3.863 36.218 1.00 16.34 572 ASN A CA 1
ATOM 1039 C C . ASN A 1 127 ? 12.500 4.207 34.734 1.00 17.03 572 ASN A C 1
ATOM 1040 O O . ASN A 1 127 ? 13.149 3.559 33.914 1.00 17.03 572 ASN A O 1
ATOM 1045 N N . SER A 1 128 ? 11.720 5.228 34.385 1.00 17.58 573 SER A N 1
ATOM 1046 C CA . SER A 1 128 ? 11.599 5.613 32.982 1.00 18.48 573 SER A CA 1
ATOM 1047 C C . SER A 1 128 ? 12.959 6.027 32.425 1.00 18.67 573 SER A C 1
ATOM 1048 O O . SER A 1 128 ? 13.281 5.717 31.279 1.00 19.06 573 SER A O 1
ATOM 1051 N N . TYR A 1 129 ? 13.763 6.708 33.235 1.00 19.13 574 TYR A N 1
ATOM 1052 C CA . TYR A 1 129 ? 15.090 7.134 32.794 1.00 19.46 574 TYR A CA 1
ATOM 1053 C C . TYR A 1 129 ? 16.002 5.922 32.606 1.00 20.14 574 TYR A C 1
ATOM 1054 O O . TYR A 1 129 ? 16.634 5.757 31.558 1.00 19.93 574 TYR A O 1
ATOM 1063 N N . LEU A 1 130 ? 16.069 5.076 33.630 1.00 20.97 575 LEU A N 1
ATOM 1064 C CA . LEU A 1 130 ? 16.916 3.888 33.593 1.00 22.14 575 LEU A CA 1
ATOM 1065 C C . LEU A 1 130 ? 16.627 2.987 32.404 1.00 23.14 575 LEU A C 1
ATOM 1066 O O . LEU A 1 130 ? 17.546 2.455 31.782 1.00 23.24 575 LEU A O 1
ATOM 1071 N N . GLN A 1 131 ? 15.350 2.814 32.091 1.00 24.11 576 GLN A N 1
ATOM 1072 C CA . GLN A 1 131 ? 14.955 1.962 30.980 1.00 25.48 576 GLN A CA 1
ATOM 1073 C C . GLN A 1 131 ? 15.081 2.673 29.627 1.00 26.37 576 GLN A C 1
ATOM 1074 O O . GLN A 1 131 ? 15.330 2.031 28.603 1.00 26.86 576 GLN A O 1
ATOM 1080 N N . LYS A 1 132 ? 14.937 3.996 29.623 1.00 27.23 577 LYS A N 1
ATOM 1081 C CA . LYS A 1 132 ? 15.039 4.765 28.386 1.00 28.15 577 LYS A CA 1
ATOM 1082 C C . LYS A 1 132 ? 16.491 4.928 27.944 1.00 28.34 577 LYS A C 1
ATOM 1083 O O . LYS A 1 132 ? 16.763 5.177 26.766 1.00 28.59 577 LYS A O 1
ATOM 1089 N N . PHE A 1 133 ? 17.419 4.795 28.888 1.00 28.52 578 PHE A N 1
ATOM 1090 C CA . PHE A 1 133 ? 18.841 4.917 28.582 1.00 28.88 578 PHE A CA 1
ATOM 1091 C C . PHE A 1 133 ? 19.559 3.584 28.746 1.00 29.13 578 PHE A C 1
ATOM 1092 O O . PHE A 1 133 ? 20.783 3.535 28.893 1.00 29.17 578 PHE A O 1
ATOM 1100 N N . ASP A 1 134 ? 18.780 2.506 28.729 1.00 29.47 579 ASP A N 1
ATOM 1101 C CA . ASP A 1 134 ? 19.309 1.153 28.845 1.00 29.93 579 ASP A CA 1
ATOM 1102 C C . ASP A 1 134 ? 20.393 1.028 29.919 1.00 30.02 579 ASP A C 1
ATOM 1103 O O . ASP A 1 134 ? 21.487 0.534 29.654 1.00 30.25 579 ASP A O 1
ATOM 1108 N N . HIS A 1 135 ? 20.079 1.473 31.134 1.00 30.25 580 HIS A N 1
ATOM 1109 C CA . HIS A 1 135 ? 21.019 1.415 32.253 1.00 30.42 580 HIS A CA 1
ATOM 1110 C C . HIS A 1 135 ? 21.163 -0.023 32.755 1.00 30.68 580 HIS A C 1
ATOM 1111 O O . HIS A 1 135 ? 20.210 -0.798 32.699 1.00 30.72 580 HIS A O 1
ATOM 1118 N N . PRO A 1 136 ? 22.360 -0.398 33.246 1.00 30.86 581 PRO A N 1
ATOM 1119 C CA . PRO A 1 136 ? 22.589 -1.758 33.749 1.00 31.01 581 PRO A CA 1
ATOM 1120 C C . PRO A 1 136 ? 21.454 -2.285 34.625 1.00 31.05 581 PRO A C 1
ATOM 1121 O O . PRO A 1 136 ? 20.981 -3.406 34.432 1.00 31.11 581 PRO A O 1
ATOM 1125 N N . LEU A 1 137 ? 21.023 -1.469 35.582 1.00 31.03 582 LEU A N 1
ATOM 1126 C CA . LEU A 1 137 ? 19.946 -1.845 36.496 1.00 30.85 582 LEU A CA 1
ATOM 1127 C C . LEU A 1 137 ? 18.676 -2.278 35.766 1.00 30.82 582 LEU A C 1
ATOM 1128 O O . LEU A 1 137 ? 17.938 -3.137 36.249 1.00 30.81 582 LEU A O 1
ATOM 1133 N N . ALA A 1 138 ? 18.426 -1.681 34.604 1.00 30.64 583 ALA A N 1
ATOM 1134 C CA . ALA A 1 138 ? 17.237 -1.984 33.814 1.00 30.50 583 ALA A CA 1
ATOM 1135 C C . ALA A 1 138 ? 17.290 -3.332 33.099 1.00 30.49 583 ALA A C 1
ATOM 1136 O O . ALA A 1 138 ? 16.251 -3.907 32.780 1.00 30.48 583 ALA A O 1
ATOM 1138 N N . ALA A 1 139 ? 18.495 -3.826 32.834 1.00 30.56 584 ALA A N 1
ATOM 1139 C CA . ALA A 1 139 ? 18.654 -5.110 32.158 1.00 30.44 584 ALA A CA 1
ATOM 1140 C C . ALA A 1 139 ? 18.348 -6.231 33.145 1.00 30.24 584 ALA A C 1
ATOM 1141 O O . ALA A 1 139 ? 17.651 -7.194 32.820 1.00 30.42 584 ALA A O 1
ATOM 1143 N N . LEU A 1 140 ? 18.876 -6.087 34.355 1.00 30.01 585 LEU A N 1
ATOM 1144 C CA . LEU A 1 140 ? 18.671 -7.060 35.420 1.00 29.60 585 LEU A CA 1
ATOM 1145 C C . LEU A 1 140 ? 17.216 -7.019 35.874 1.00 29.16 585 LEU A C 1
ATOM 1146 O O . LEU A 1 140 ? 16.449 -7.959 35.648 1.00 29.57 585 LEU A O 1
ATOM 1151 N N . TYR A 1 141 ? 16.849 -5.917 36.519 1.00 28.36 586 TYR A N 1
ATOM 1152 C CA . TYR A 1 141 ? 15.491 -5.726 37.004 1.00 27.53 586 TYR A CA 1
ATOM 1153 C C . TYR A 1 141 ? 14.676 -5.115 35.866 1.00 26.88 586 TYR A C 1
ATOM 1154 O O . TYR A 1 141 ? 14.637 -3.894 35.700 1.00 26.54 586 TYR A O 1
ATOM 1163 N N . SER A 1 142 ? 14.036 -5.977 35.079 1.00 26.11 587 SER A N 1
ATOM 1164 C CA . SER A 1 142 ? 13.240 -5.548 33.934 1.00 25.37 587 SER A CA 1
ATOM 1165 C C . SER A 1 142 ? 12.152 -4.534 34.285 1.00 24.56 587 SER A C 1
ATOM 1166 O O . SER A 1 142 ? 12.099 -3.451 33.703 1.00 24.91 587 SER A O 1
ATOM 1169 N N . THR A 1 143 ? 11.280 -4.899 35.221 1.00 23.31 588 THR A N 1
ATOM 1170 C CA . THR A 1 143 ? 10.200 -4.019 35.668 1.00 21.87 588 THR A CA 1
ATOM 1171 C C . THR A 1 143 ? 10.456 -3.683 37.133 1.00 20.62 588 THR A C 1
ATOM 1172 O O . THR A 1 143 ? 11.212 -4.386 37.800 1.00 20.41 588 THR A O 1
ATOM 1176 N N . SER A 1 144 ? 9.833 -2.617 37.633 1.00 19.27 589 SER A N 1
ATOM 1177 C CA . SER A 1 144 ? 10.032 -2.203 39.023 1.00 18.12 589 SER A CA 1
ATOM 1178 C C . SER A 1 144 ? 11.535 -2.201 39.295 1.00 17.57 589 SER A C 1
ATOM 1179 O O . SER A 1 144 ? 12.004 -2.683 40.325 1.00 17.47 589 SER A O 1
ATOM 1182 N N . THR A 1 145 ? 12.280 -1.637 38.349 1.00 16.96 590 THR A N 1
ATOM 1183 C CA . THR A 1 145 ? 13.733 -1.584 38.407 1.00 16.68 590 THR A CA 1
ATOM 1184 C C . THR A 1 145 ? 14.345 -1.077 39.696 1.00 16.17 590 THR A C 1
ATOM 1185 O O . THR A 1 145 ? 15.053 -1.812 40.386 1.00 15.87 590 THR A O 1
ATOM 1189 N N . MET A 1 146 ? 14.098 0.189 40.015 1.00 15.83 591 MET A N 1
ATOM 1190 C CA . MET A 1 146 ? 14.652 0.759 41.236 1.00 15.74 591 MET A CA 1
ATOM 1191 C C . MET A 1 146 ? 14.140 0.064 42.493 1.00 15.45 591 MET A C 1
ATOM 1192 O O . MET A 1 146 ? 14.886 -0.104 43.455 1.00 15.24 591 MET A O 1
ATOM 1197 N N . GLU A 1 147 ? 12.877 -0.348 42.482 1.00 15.50 592 GLU A N 1
ATOM 1198 C CA . GLU A 1 147 ? 12.298 -1.014 43.644 1.00 15.11 592 GLU A CA 1
ATOM 1199 C C . GLU A 1 147 ? 12.985 -2.349 43.933 1.00 15.31 592 GLU A C 1
ATOM 1200 O O . GLU A 1 147 ? 13.190 -2.707 45.088 1.00 14.95 592 GLU A O 1
ATOM 1206 N N . GLN A 1 148 ? 13.340 -3.094 42.893 1.00 15.43 593 GLN A N 1
ATOM 1207 C CA . GLN A 1 148 ? 14.026 -4.355 43.119 1.00 15.88 593 GLN A CA 1
ATOM 1208 C C . GLN A 1 148 ? 15.415 -4.054 43.674 1.00 15.72 593 GLN A C 1
ATOM 1209 O O . GLN A 1 148 ? 15.946 -4.809 44.488 1.00 15.88 593 GLN A O 1
ATOM 1215 N N . HIS A 1 149 ? 15.998 -2.941 43.239 1.00 15.89 594 HIS A N 1
ATOM 1216 C CA . HIS A 1 149 ? 17.306 -2.539 43.736 1.00 15.86 594 HIS A CA 1
ATOM 1217 C C . HIS A 1 149 ? 17.179 -2.174 45.221 1.00 15.74 594 HIS A C 1
ATOM 1218 O O . HIS A 1 149 ? 18.029 -2.541 46.032 1.00 15.76 594 HIS A O 1
ATOM 1225 N N . HIS A 1 150 ? 16.114 -1.455 45.574 1.00 15.33 595 HIS A N 1
ATOM 1226 C CA . HIS A 1 150 ? 15.902 -1.053 46.959 1.00 15.39 595 HIS A CA 1
ATOM 1227 C C . HIS A 1 150 ? 15.813 -2.272 47.870 1.00 15.10 595 HIS A C 1
ATOM 1228 O O . HIS A 1 150 ? 16.388 -2.281 48.966 1.00 15.28 595 HIS A O 1
ATOM 1235 N N . PHE A 1 151 ? 15.093 -3.297 47.425 1.00 15.59 596 PHE A N 1
ATOM 1236 C CA . PHE A 1 151 ? 14.976 -4.505 48.229 1.00 15.63 596 PHE A CA 1
ATOM 1237 C C . PHE A 1 151 ? 16.334 -5.186 48.352 1.00 16.08 596 PHE A C 1
ATOM 1238 O O . PHE A 1 151 ? 16.719 -5.624 49.435 1.00 15.86 596 PHE A O 1
ATOM 1246 N N . SER A 1 152 ? 17.067 -5.276 47.246 1.00 16.41 597 SER A N 1
ATOM 1247 C CA . SER A 1 152 ? 18.381 -5.907 47.286 1.00 17.02 597 SER A CA 1
ATOM 1248 C C . SER A 1 152 ? 19.305 -5.180 48.260 1.00 17.01 597 SER A C 1
ATOM 1249 O O . SER A 1 152 ? 20.077 -5.806 48.990 1.00 17.04 597 SER A O 1
ATOM 1252 N N . GLN A 1 153 ? 19.227 -3.853 48.275 1.00 17.01 598 GLN A N 1
ATOM 1253 C CA . GLN A 1 153 ? 20.068 -3.076 49.173 1.00 17.26 598 GLN A CA 1
ATOM 1254 C C . GLN A 1 153 ? 19.640 -3.269 50.629 1.00 16.94 598 GLN A C 1
ATOM 1255 O O . GLN A 1 153 ? 20.473 -3.220 51.540 1.00 17.41 598 GLN A O 1
ATOM 1261 N N . THR A 1 154 ? 18.347 -3.497 50.851 1.00 16.71 599 THR A N 1
ATOM 1262 C CA . THR A 1 154 ? 17.839 -3.712 52.205 1.00 16.51 599 THR A CA 1
ATOM 1263 C C . THR A 1 154 ? 18.417 -5.015 52.755 1.00 16.78 599 THR A C 1
ATOM 1264 O O . THR A 1 154 ? 18.884 -5.066 53.892 1.00 16.88 599 THR A O 1
ATOM 1268 N N . VAL A 1 155 ? 18.379 -6.064 51.939 1.00 17.10 600 VAL A N 1
ATOM 1269 C CA . VAL A 1 155 ? 18.919 -7.354 52.346 1.00 17.55 600 VAL A CA 1
ATOM 1270 C C . VAL A 1 155 ? 20.416 -7.198 52.593 1.00 17.77 600 VAL A C 1
ATOM 1271 O O . VAL A 1 155 ? 20.966 -7.770 53.537 1.00 17.99 600 VAL A O 1
ATOM 1275 N N . SER A 1 156 ? 21.071 -6.411 51.744 1.00 18.07 601 SER A N 1
ATOM 1276 C CA . SER A 1 156 ? 22.502 -6.184 51.885 1.00 18.58 601 SER A CA 1
ATOM 1277 C C . SER A 1 156 ? 22.847 -5.531 53.219 1.00 18.95 601 SER A C 1
ATOM 1278 O O . SER A 1 156 ? 23.861 -5.868 53.830 1.00 18.78 601 SER A O 1
ATOM 1281 N N . ILE A 1 157 ? 22.013 -4.603 53.685 1.00 19.20 602 ILE A N 1
ATOM 1282 C CA . ILE A 1 157 ? 22.297 -3.960 54.961 1.00 19.79 602 ILE A CA 1
ATOM 1283 C C . ILE A 1 157 ? 22.106 -4.956 56.101 1.00 20.29 602 ILE A C 1
ATOM 1284 O O . ILE A 1 157 ? 22.884 -4.969 57.054 1.00 19.89 602 ILE A O 1
ATOM 1289 N N . LEU A 1 158 ? 21.080 -5.797 55.999 1.00 20.80 603 LEU A N 1
ATOM 1290 C CA . LEU A 1 158 ? 20.829 -6.805 57.027 1.00 21.92 603 LEU A CA 1
ATOM 1291 C C . LEU A 1 158 ? 22.032 -7.739 57.138 1.00 22.57 603 LEU A C 1
ATOM 1292 O O . LEU A 1 158 ? 22.348 -8.244 58.218 1.00 22.74 603 LEU A O 1
ATOM 1297 N N . GLN A 1 159 ? 22.702 -7.962 56.013 1.00 23.44 604 GLN A N 1
ATOM 1298 C CA . GLN A 1 159 ? 23.856 -8.850 55.980 1.00 24.40 604 GLN A CA 1
ATOM 1299 C C . GLN A 1 159 ? 25.123 -8.255 56.594 1.00 24.52 604 GLN A C 1
ATOM 1300 O O . GLN A 1 159 ? 26.127 -8.952 56.759 1.00 24.83 604 GLN A O 1
ATOM 1306 N N . LEU A 1 160 ? 25.083 -6.971 56.940 1.00 24.57 605 LEU A N 1
ATOM 1307 C CA . LEU A 1 160 ? 26.238 -6.336 57.565 1.00 24.43 605 LEU A CA 1
ATOM 1308 C C . LEU A 1 160 ? 26.355 -6.882 58.985 1.00 24.42 605 LEU A C 1
ATOM 1309 O O . LEU A 1 160 ? 25.350 -7.227 59.605 1.00 24.33 605 LEU A O 1
ATOM 1314 N N . GLU A 1 161 ? 27.578 -6.968 59.499 1.00 24.40 606 GLU A N 1
ATOM 1315 C CA . GLU A 1 161 ? 27.787 -7.485 60.846 1.00 24.17 606 GLU A CA 1
ATOM 1316 C C . GLU A 1 161 ? 27.050 -6.657 61.900 1.00 23.44 606 GLU A C 1
ATOM 1317 O O . GLU A 1 161 ? 27.135 -5.427 61.915 1.00 23.48 606 GLU A O 1
ATOM 1323 N N . GLY A 1 162 ? 26.321 -7.342 62.776 1.00 22.66 607 GLY A N 1
ATOM 1324 C CA . GLY A 1 162 ? 25.585 -6.667 63.829 1.00 21.76 607 GLY A CA 1
ATOM 1325 C C . GLY A 1 162 ? 24.364 -5.886 63.373 1.00 21.00 607 GLY A C 1
ATOM 1326 O O . GLY A 1 162 ? 23.773 -5.158 64.170 1.00 21.16 607 GLY A O 1
ATOM 1327 N N . HIS A 1 163 ? 23.977 -6.047 62.109 1.00 20.32 608 HIS A N 1
ATOM 1328 C CA . HIS A 1 163 ? 22.821 -5.334 61.556 1.00 19.57 608 HIS A CA 1
ATOM 1329 C C . HIS A 1 163 ? 21.560 -6.171 61.324 1.00 19.26 608 HIS A C 1
ATOM 1330 O O . HIS A 1 163 ? 20.502 -5.609 61.036 1.00 19.23 608 HIS A O 1
ATOM 1337 N N . ASN A 1 164 ? 21.639 -7.494 61.436 1.00 18.89 609 ASN A N 1
ATOM 1338 C CA . ASN A 1 164 ? 20.441 -8.281 61.160 1.00 18.40 609 ASN A CA 1
ATOM 1339 C C . ASN A 1 164 ? 19.448 -8.370 62.305 1.00 18.06 609 ASN A C 1
ATOM 1340 O O . ASN A 1 164 ? 19.484 -9.293 63.118 1.00 18.22 609 ASN A O 1
ATOM 1345 N N . ILE A 1 165 ? 18.540 -7.404 62.335 1.00 17.81 610 ILE A N 1
ATOM 1346 C CA . ILE A 1 165 ? 17.510 -7.326 63.357 1.00 17.31 610 ILE A CA 1
ATOM 1347 C C . ILE A 1 165 ? 16.504 -8.478 63.285 1.00 17.16 610 ILE A C 1
ATOM 1348 O O . ILE A 1 165 ? 15.734 -8.693 64.218 1.00 16.96 610 ILE A O 1
ATOM 1353 N N . PHE A 1 166 ? 16.508 -9.215 62.181 1.00 16.85 611 PHE A N 1
ATOM 1354 C CA . PHE A 1 166 ? 15.559 -10.316 62.007 1.00 16.84 611 PHE A CA 1
ATOM 1355 C C . PHE A 1 166 ? 16.106 -11.721 62.262 1.00 16.79 611 PHE A C 1
ATOM 1356 O O . PHE A 1 166 ? 15.362 -12.691 62.184 1.00 16.76 611 PHE A O 1
ATOM 1364 N N . SER A 1 167 ? 17.391 -11.836 62.573 1.00 17.03 612 SER A N 1
ATOM 1365 C CA . SER A 1 167 ? 17.986 -13.153 62.787 1.00 17.21 612 SER A CA 1
ATOM 1366 C C . SER A 1 167 ? 17.361 -14.014 63.882 1.00 17.12 612 SER A C 1
ATOM 1367 O O . SER A 1 167 ? 17.408 -15.243 63.797 1.00 16.91 612 SER A O 1
ATOM 1370 N N . THR A 1 168 ? 16.779 -13.394 64.902 1.00 17.02 613 THR A N 1
ATOM 1371 C CA . THR A 1 168 ? 16.173 -14.174 65.974 1.00 17.20 613 THR A CA 1
ATOM 1372 C C . THR A 1 168 ? 14.832 -14.793 65.596 1.00 17.04 613 THR A C 1
ATOM 1373 O O . THR A 1 168 ? 14.247 -15.536 66.383 1.00 17.61 613 THR A O 1
ATOM 1377 N N . LEU A 1 169 ? 14.332 -14.488 64.403 1.00 16.74 614 LEU A N 1
ATOM 1378 C CA . LEU A 1 169 ? 13.071 -15.082 63.966 1.00 16.44 614 LEU A CA 1
ATOM 1379 C C . LEU A 1 169 ? 13.360 -16.512 63.531 1.00 16.49 614 LEU A C 1
ATOM 1380 O O . LEU A 1 169 ? 14.478 -16.823 63.134 1.00 16.46 614 LEU A O 1
ATOM 1385 N N . SER A 1 170 ? 12.357 -17.382 63.609 1.00 16.41 615 SER A N 1
ATOM 1386 C CA . SER A 1 170 ? 12.536 -18.759 63.172 1.00 16.74 615 SER A CA 1
ATOM 1387 C C . SER A 1 170 ? 12.870 -18.687 61.687 1.00 17.02 615 SER A C 1
ATOM 1388 O O . SER A 1 170 ? 12.625 -17.663 61.040 1.00 16.69 615 SER A O 1
ATOM 1391 N N . SER A 1 171 ? 13.421 -19.760 61.133 1.00 17.29 616 SER A N 1
ATOM 1392 C CA . SER A 1 171 ? 13.765 -19.753 59.719 1.00 17.61 616 SER A CA 1
ATOM 1393 C C . SER A 1 171 ? 12.527 -19.499 58.860 1.00 17.81 616 SER A C 1
ATOM 1394 O O . SER A 1 171 ? 12.613 -18.854 57.817 1.00 17.86 616 SER A O 1
ATOM 1397 N N . SER A 1 172 ? 11.375 -19.987 59.311 1.00 17.96 617 SER A N 1
ATOM 1398 C CA . SER A 1 172 ? 10.132 -19.803 58.573 1.00 18.42 617 SER A CA 1
ATOM 1399 C C . SER A 1 172 ? 9.675 -18.348 58.621 1.00 18.34 617 SER A C 1
ATOM 1400 O O . SER A 1 172 ? 9.305 -17.775 57.597 1.00 18.47 617 SER A O 1
ATOM 1403 N N . GLU A 1 173 ? 9.696 -17.744 59.804 1.00 18.25 618 GLU A N 1
ATOM 1404 C CA . GLU A 1 173 ? 9.268 -16.356 59.911 1.00 18.18 618 GLU A CA 1
ATOM 1405 C C . GLU A 1 173 ? 10.279 -15.398 59.291 1.00 17.66 618 GLU A C 1
ATOM 1406 O O . GLU A 1 173 ? 9.909 -14.312 58.840 1.00 17.14 618 GLU A O 1
ATOM 1412 N N . TYR A 1 174 ? 11.547 -15.796 59.254 1.00 17.35 619 TYR A N 1
ATOM 1413 C CA . TYR A 1 174 ? 12.576 -14.950 58.653 1.00 17.09 619 TYR A CA 1
ATOM 1414 C C . TYR A 1 174 ? 12.257 -14.835 57.165 1.00 17.25 619 TYR A C 1
ATOM 1415 O O . TYR A 1 174 ? 12.227 -13.740 56.608 1.00 16.62 619 TYR A O 1
ATOM 1424 N N . GLU A 1 175 ? 12.013 -15.973 56.521 1.00 17.32 620 GLU A N 1
ATOM 1425 C CA . GLU A 1 175 ? 11.688 -15.966 55.102 1.00 17.75 620 GLU A CA 1
ATOM 1426 C C . GLU A 1 175 ? 10.397 -15.204 54.872 1.00 17.57 620 GLU A C 1
ATOM 1427 O O . GLU A 1 175 ? 10.269 -14.471 53.891 1.00 17.53 620 GLU A O 1
ATOM 1433 N N . GLN A 1 176 ? 9.443 -15.376 55.782 1.00 17.09 621 GLN A N 1
ATOM 1434 C CA . GLN A 1 176 ? 8.152 -14.717 55.665 1.00 17.08 621 GLN A CA 1
ATOM 1435 C C . GLN A 1 176 ? 8.267 -13.202 55.715 1.00 16.59 621 GLN A C 1
ATOM 1436 O O . GLN A 1 176 ? 7.640 -12.505 54.916 1.00 16.02 621 GLN A O 1
ATOM 1442 N N . VAL A 1 177 ? 9.060 -12.686 56.650 1.00 16.06 622 VAL A N 1
ATOM 1443 C CA . VAL A 1 177 ? 9.195 -11.240 56.764 1.00 15.67 622 VAL A CA 1
ATOM 1444 C C . VAL A 1 177 ? 9.947 -10.647 55.579 1.00 15.60 622 VAL A C 1
ATOM 1445 O O . VAL A 1 177 ? 9.643 -9.542 55.148 1.00 15.24 622 VAL A O 1
ATOM 1449 N N . LEU A 1 178 ? 10.920 -11.371 55.037 1.00 15.65 623 LEU A N 1
ATOM 1450 C CA . LEU A 1 178 ? 11.646 -10.853 53.884 1.00 15.78 623 LEU A CA 1
ATOM 1451 C C . LEU A 1 178 ? 10.707 -10.772 52.682 1.00 15.62 623 LEU A C 1
ATOM 1452 O O . LEU A 1 178 ? 10.847 -9.881 51.842 1.00 15.10 623 LEU A O 1
ATOM 1457 N N . GLU A 1 179 ? 9.750 -11.696 52.601 1.00 15.42 624 GLU A N 1
ATOM 1458 C CA . GLU A 1 179 ? 8.780 -11.694 51.506 1.00 15.66 624 GLU A CA 1
ATOM 1459 C C . GLU A 1 179 ? 7.807 -10.534 51.681 1.00 14.85 624 GLU A C 1
ATOM 1460 O O . GLU A 1 179 ? 7.429 -9.877 50.708 1.00 14.70 624 GLU A O 1
ATOM 1466 N N . ILE A 1 180 ? 7.384 -10.297 52.919 1.00 14.35 625 ILE A N 1
ATOM 1467 C CA . ILE A 1 180 ? 6.474 -9.190 53.203 1.00 13.79 625 ILE A CA 1
ATOM 1468 C C . ILE A 1 180 ? 7.169 -7.902 52.776 1.00 13.55 625 ILE A C 1
ATOM 1469 O O . ILE A 1 180 ? 6.569 -7.052 52.123 1.00 13.36 625 ILE A O 1
ATOM 1474 N N . ILE A 1 181 ? 8.443 -7.774 53.141 1.00 13.18 626 ILE A N 1
ATOM 1475 C CA . ILE A 1 181 ? 9.232 -6.598 52.798 1.00 13.23 626 ILE A CA 1
ATOM 1476 C C . ILE A 1 181 ? 9.440 -6.478 51.289 1.00 13.11 626 ILE A C 1
ATOM 1477 O O . ILE A 1 181 ? 9.310 -5.392 50.727 1.00 13.06 626 ILE A O 1
ATOM 1482 N N . ARG A 1 182 ? 9.752 -7.590 50.629 1.00 13.38 627 ARG A N 1
ATOM 1483 C CA . ARG A 1 182 ? 9.959 -7.554 49.185 1.00 13.57 627 ARG A CA 1
ATOM 1484 C C . ARG A 1 182 ? 8.700 -7.079 48.460 1.00 13.44 627 ARG A C 1
ATOM 1485 O O . ARG A 1 182 ? 8.755 -6.156 47.646 1.00 13.20 627 ARG A O 1
ATOM 1493 N N . LYS A 1 183 ? 7.562 -7.699 48.762 1.00 13.45 628 LYS A N 1
ATOM 1494 C CA . LYS A 1 183 ? 6.310 -7.314 48.115 1.00 13.55 628 LYS A CA 1
ATOM 1495 C C . LYS A 1 183 ? 5.947 -5.865 48.424 1.00 13.31 628 LYS A C 1
ATOM 1496 O O . LYS A 1 183 ? 5.503 -5.131 47.541 1.00 13.37 628 LYS A O 1
ATOM 1502 N N . ALA A 1 184 ? 6.144 -5.452 49.673 1.00 12.89 629 ALA A N 1
ATOM 1503 C CA . ALA A 1 184 ? 5.822 -4.085 50.082 1.00 12.49 629 ALA A CA 1
ATOM 1504 C C . ALA A 1 184 ? 6.659 -3.043 49.338 1.00 12.41 629 ALA A C 1
ATOM 1505 O O . ALA A 1 184 ? 6.139 -2.023 48.876 1.00 12.12 629 ALA A O 1
ATOM 1507 N N . ILE A 1 185 ? 7.961 -3.287 49.228 1.00 12.48 630 ILE A N 1
ATOM 1508 C CA . ILE A 1 185 ? 8.822 -2.337 48.528 1.00 12.38 630 ILE A CA 1
ATOM 1509 C C . ILE A 1 185 ? 8.487 -2.313 47.039 1.00 12.57 630 ILE A C 1
ATOM 1510 O O . ILE A 1 185 ? 8.417 -1.246 46.434 1.00 12.60 630 ILE A O 1
ATOM 1515 N N . ILE A 1 186 ? 8.275 -3.482 46.444 1.00 12.69 631 ILE A N 1
ATOM 1516 C CA . ILE A 1 186 ? 7.925 -3.531 45.029 1.00 12.88 631 ILE A CA 1
ATOM 1517 C C . ILE A 1 186 ? 6.601 -2.806 44.796 1.00 12.84 631 ILE A C 1
ATOM 1518 O O . ILE A 1 186 ? 6.398 -2.174 43.758 1.00 12.79 631 ILE A O 1
ATOM 1523 N N . ALA A 1 187 ? 5.704 -2.877 45.774 1.00 12.88 632 ALA A N 1
ATOM 1524 C CA . ALA A 1 187 ? 4.412 -2.227 45.633 1.00 12.99 632 ALA A CA 1
ATOM 1525 C C . ALA A 1 187 ? 4.534 -0.717 45.496 1.00 12.91 632 ALA A C 1
ATOM 1526 O O . ALA A 1 187 ? 3.606 -0.071 45.004 1.00 13.03 632 ALA A O 1
ATOM 1528 N N . THR A 1 188 ? 5.659 -0.144 45.920 1.00 12.57 633 THR A N 1
ATOM 1529 C CA . THR A 1 188 ? 5.815 1.306 45.805 1.00 12.82 633 THR A CA 1
ATOM 1530 C C . THR A 1 188 ? 6.120 1.749 44.373 1.00 12.99 633 THR A C 1
ATOM 1531 O O . THR A 1 188 ? 6.328 2.934 44.122 1.00 13.52 633 THR A O 1
ATOM 1535 N N . ASP A 1 189 ? 6.162 0.798 43.442 1.00 13.34 634 ASP A N 1
ATOM 1536 C CA . ASP A 1 189 ? 6.354 1.131 42.029 1.00 13.01 634 ASP A CA 1
ATOM 1537 C C . ASP A 1 189 ? 4.931 1.538 41.636 1.00 13.01 634 ASP A C 1
ATOM 1538 O O . ASP A 1 189 ? 4.051 0.689 41.507 1.00 12.64 634 ASP A O 1
ATOM 1543 N N . LEU A 1 190 ? 4.700 2.839 41.469 1.00 13.07 635 LEU A N 1
ATOM 1544 C CA . LEU A 1 190 ? 3.360 3.327 41.159 1.00 13.05 635 LEU A CA 1
ATOM 1545 C C . LEU A 1 190 ? 2.721 2.693 39.934 1.00 13.10 635 LEU A C 1
ATOM 1546 O O . LEU A 1 190 ? 1.506 2.699 39.797 1.00 13.22 635 LEU A O 1
ATOM 1551 N N . ALA A 1 191 ? 3.534 2.139 39.044 1.00 13.15 636 ALA A N 1
ATOM 1552 C CA . ALA A 1 191 ? 2.988 1.495 37.859 1.00 13.26 636 ALA A CA 1
ATOM 1553 C C . ALA A 1 191 ? 2.064 0.345 38.252 1.00 13.33 636 ALA A C 1
ATOM 1554 O O . ALA A 1 191 ? 1.106 0.041 37.546 1.00 13.71 636 ALA A O 1
ATOM 1556 N N . LEU A 1 192 ? 2.368 -0.290 39.382 1.00 13.41 637 LEU A N 1
ATOM 1557 C CA . LEU A 1 192 ? 1.597 -1.430 39.871 1.00 13.25 637 LEU A CA 1
ATOM 1558 C C . LEU A 1 192 ? 0.344 -1.011 40.622 1.00 13.07 637 LEU A C 1
ATOM 1559 O O . LEU A 1 192 ? -0.601 -1.788 40.756 1.00 13.40 637 LEU A O 1
ATOM 1564 N N . TYR A 1 193 ? 0.340 0.219 41.111 1.00 13.33 638 TYR A N 1
ATOM 1565 C CA . TYR A 1 193 ? -0.798 0.719 41.866 1.00 13.40 638 TYR A CA 1
ATOM 1566 C C . TYR A 1 193 ? -2.130 0.667 41.121 1.00 13.73 638 TYR A C 1
ATOM 1567 O O . TYR A 1 193 ? -3.142 0.241 41.676 1.00 13.44 638 TYR A O 1
ATOM 1576 N N . PHE A 1 194 ? -2.135 1.102 39.866 1.00 14.31 639 PHE A N 1
ATOM 1577 C CA . PHE A 1 194 ? -3.374 1.147 39.103 1.00 14.36 639 PHE A CA 1
ATOM 1578 C C . PHE A 1 194 ? -4.108 -0.178 39.029 1.00 14.62 639 PHE A C 1
ATOM 1579 O O . PHE A 1 194 ? -5.310 -0.236 39.299 1.00 14.87 639 PHE A O 1
ATOM 1587 N N . GLY A 1 195 ? -3.391 -1.237 38.677 1.00 14.79 640 GLY A N 1
ATOM 1588 C CA . GLY A 1 195 ? -4.012 -2.545 38.591 1.00 14.58 640 GLY A CA 1
ATOM 1589 C C . GLY A 1 195 ? -4.422 -3.073 39.951 1.00 14.79 640 GLY A C 1
ATOM 1590 O O . GLY A 1 195 ? -5.455 -3.725 40.093 1.00 14.91 640 GLY A O 1
ATOM 1591 N N . ASN A 1 196 ? -3.610 -2.792 40.964 1.00 14.69 641 ASN A N 1
ATOM 1592 C CA . ASN A 1 196 ? -3.906 -3.258 42.312 1.00 14.93 641 ASN A CA 1
ATOM 1593 C C . ASN A 1 196 ? -5.174 -2.608 42.854 1.00 15.30 641 ASN A C 1
ATOM 1594 O O . ASN A 1 196 ? -6.018 -3.279 43.451 1.00 15.17 641 ASN A O 1
ATOM 1599 N N . ARG A 1 197 ? -5.304 -1.302 42.650 1.00 15.87 642 ARG A N 1
ATOM 1600 C CA . ARG A 1 197 ? -6.476 -0.586 43.125 1.00 17.11 642 ARG A CA 1
ATOM 1601 C C . ARG A 1 197 ? -7.727 -1.067 42.393 1.00 17.69 642 ARG A C 1
ATOM 1602 O O . ARG A 1 197 ? -8.791 -1.206 42.996 1.00 17.56 642 ARG A O 1
ATOM 1610 N N . LYS A 1 198 ? -7.601 -1.330 41.095 1.00 18.36 643 LYS A N 1
ATOM 1611 C CA . LYS A 1 198 ? -8.745 -1.810 40.328 1.00 19.32 643 LYS A CA 1
ATOM 1612 C C . LYS A 1 198 ? -9.231 -3.142 40.898 1.00 19.37 643 LYS A C 1
ATOM 1613 O O . LYS A 1 198 ? -10.430 -3.348 41.089 1.00 19.18 643 LYS A O 1
ATOM 1619 N N . GLN A 1 199 ? -8.293 -4.045 41.170 1.00 19.42 644 GLN A N 1
ATOM 1620 C CA . GLN A 1 199 ? -8.629 -5.353 41.725 1.00 19.76 644 GLN A CA 1
ATOM 1621 C C . GLN A 1 199 ? -9.282 -5.240 43.099 1.00 19.42 644 GLN A C 1
ATOM 1622 O O . GLN A 1 199 ? -10.266 -5.922 43.387 1.00 19.27 644 GLN A O 1
ATOM 1628 N N . LEU A 1 200 ? -8.731 -4.381 43.948 1.00 19.22 645 LEU A N 1
ATOM 1629 C CA . LEU A 1 200 ? -9.277 -4.196 45.285 1.00 19.43 645 LEU A CA 1
ATOM 1630 C C . LEU A 1 200 ? -10.672 -3.593 45.260 1.00 20.19 645 LEU A C 1
ATOM 1631 O O . LEU A 1 200 ? -11.531 -3.964 46.063 1.00 19.95 645 LEU A O 1
ATOM 1636 N N . GLU A 1 201 ? -10.894 -2.657 44.343 1.00 21.18 646 GLU A N 1
ATOM 1637 C CA . GLU A 1 201 ? -12.192 -2.004 44.232 1.00 22.52 646 GLU A CA 1
ATOM 1638 C C . GLU A 1 201 ? -13.240 -3.031 43.812 1.00 23.07 646 GLU A C 1
ATOM 1639 O O . GLU A 1 201 ? -14.379 -2.988 44.278 1.00 23.33 646 GLU A O 1
ATOM 1645 N N . GLU A 1 202 ? -12.852 -3.959 42.941 1.00 23.54 647 GLU A N 1
ATOM 1646 C CA . GLU A 1 202 ? -13.772 -4.998 42.486 1.00 24.21 647 GLU A CA 1
ATOM 1647 C C . GLU A 1 202 ? -14.071 -5.957 43.633 1.00 24.15 647 GLU A C 1
ATOM 1648 O O . GLU A 1 202 ? -15.225 -6.325 43.865 1.00 24.17 647 GLU A O 1
ATOM 1654 N N . MET A 1 203 ? -13.029 -6.361 44.352 1.00 24.04 648 MET A N 1
ATOM 1655 C CA . MET A 1 203 ? -13.201 -7.279 45.472 1.00 24.18 648 MET A CA 1
ATOM 1656 C C . MET A 1 203 ? -14.097 -6.650 46.532 1.00 24.38 648 MET A C 1
ATOM 1657 O O . MET A 1 203 ? -14.973 -7.311 47.088 1.00 24.31 648 MET A O 1
ATOM 1662 N N . TYR A 1 204 ? -13.876 -5.369 46.806 1.00 24.70 649 TYR A N 1
ATOM 1663 C CA . TYR A 1 204 ? -14.667 -4.655 47.800 1.00 25.35 649 TYR A CA 1
ATOM 1664 C C . TYR A 1 204 ? -16.126 -4.505 47.377 1.00 25.61 649 TYR A C 1
ATOM 1665 O O . TYR A 1 204 ? -17.040 -4.879 48.117 1.00 25.57 649 TYR A O 1
ATOM 1674 N N . GLN A 1 205 ? -16.341 -3.956 46.186 1.00 25.97 650 GLN A N 1
ATOM 1675 C CA . GLN A 1 205 ? -17.692 -3.735 45.679 1.00 26.37 650 GLN A CA 1
ATOM 1676 C C . GLN A 1 205 ? -18.540 -4.998 45.566 1.00 26.26 650 GLN A C 1
ATOM 1677 O O . GLN A 1 205 ? -19.738 -4.971 45.850 1.00 26.34 650 GLN A O 1
ATOM 1683 N N . THR A 1 206 ? -17.925 -6.099 45.149 1.00 25.91 651 THR A N 1
ATOM 1684 C CA . THR A 1 206 ? -18.650 -7.356 45.000 1.00 25.83 651 THR A CA 1
ATOM 1685 C C . THR A 1 206 ? -18.774 -8.091 46.328 1.00 25.41 651 THR A C 1
ATOM 1686 O O . THR A 1 206 ? -19.582 -9.008 46.462 1.00 26.03 651 THR A O 1
ATOM 1690 N N . GLY A 1 207 ? -17.967 -7.686 47.305 1.00 24.97 652 GLY A N 1
ATOM 1691 C CA . GLY A 1 207 ? -18.011 -8.310 48.614 1.00 24.22 652 GLY A CA 1
ATOM 1692 C C . GLY A 1 207 ? -17.151 -9.551 48.759 1.00 23.77 652 GLY A C 1
ATOM 1693 O O . GLY A 1 207 ? -17.289 -10.293 49.734 1.00 23.86 652 GLY A O 1
ATOM 1694 N N . SER A 1 208 ? -16.262 -9.787 47.801 1.00 22.97 653 SER A N 1
ATOM 1695 C CA . SER A 1 208 ? -15.400 -10.958 47.865 1.00 22.36 653 SER A CA 1
ATOM 1696 C C . SER A 1 208 ? -14.141 -10.686 48.680 1.00 21.78 653 SER A C 1
ATOM 1697 O O . SER A 1 208 ? -13.458 -11.617 49.102 1.00 21.46 653 SER A O 1
ATOM 1700 N N . LEU A 1 209 ? -13.836 -9.411 48.909 1.00 21.28 654 LEU A N 1
ATOM 1701 C CA . LEU A 1 209 ? -12.651 -9.051 49.683 1.00 21.27 654 LEU A CA 1
ATOM 1702 C C . LEU A 1 209 ? -12.666 -9.807 51.007 1.00 21.33 654 LEU A C 1
ATOM 1703 O O . LEU A 1 209 ? -13.647 -9.753 51.753 1.00 21.37 654 LEU A O 1
ATOM 1708 N N . ASN A 1 210 ? -11.571 -10.504 51.290 1.00 21.36 655 ASN A N 1
ATOM 1709 C CA . ASN A 1 210 ? -11.435 -11.312 52.500 1.00 21.77 655 ASN A CA 1
ATOM 1710 C C . ASN A 1 210 ? -10.028 -11.128 53.060 1.00 22.19 655 ASN A C 1
ATOM 1711 O O . ASN A 1 210 ? -9.063 -11.664 52.518 1.00 21.97 655 ASN A O 1
ATOM 1716 N N . LEU A 1 211 ? -9.918 -10.368 54.146 1.00 22.59 656 LEU A N 1
ATOM 1717 C CA . LEU A 1 211 ? -8.624 -10.100 54.761 1.00 23.26 656 LEU A CA 1
ATOM 1718 C C . LEU A 1 211 ? -7.919 -11.351 55.279 1.00 23.29 656 LEU A C 1
ATOM 1719 O O . LEU A 1 211 ? -6.738 -11.302 55.620 1.00 23.69 656 LEU A O 1
ATOM 1724 N N . ASN A 1 212 ? -8.634 -12.471 55.340 1.00 23.26 657 ASN A N 1
ATOM 1725 C CA . ASN A 1 212 ? -8.038 -13.718 55.809 1.00 23.13 657 ASN A CA 1
ATOM 1726 C C . ASN A 1 212 ? -7.510 -14.531 54.633 1.00 22.51 657 ASN A C 1
ATOM 1727 O O . ASN A 1 212 ? -6.988 -15.632 54.802 1.00 22.75 657 ASN A O 1
ATOM 1732 N N . ASN A 1 213 ? -7.655 -13.963 53.441 1.00 21.61 658 ASN A N 1
ATOM 1733 C CA . ASN A 1 213 ? -7.190 -14.565 52.196 1.00 20.64 658 ASN A CA 1
ATOM 1734 C C . ASN A 1 213 ? -5.843 -13.881 51.950 1.00 19.97 658 ASN A C 1
ATOM 1735 O O . ASN A 1 213 ? -5.790 -12.668 51.758 1.00 19.53 658 ASN A O 1
ATOM 1740 N N . GLN A 1 214 ? -4.758 -14.652 51.983 1.00 19.15 659 GLN A N 1
ATOM 1741 C CA . GLN A 1 214 ? -3.421 -14.086 51.814 1.00 18.49 659 GLN A CA 1
ATOM 1742 C C . GLN A 1 214 ? -3.218 -13.255 50.557 1.00 18.06 659 GLN A C 1
ATOM 1743 O O . GLN A 1 214 ? -2.556 -12.216 50.602 1.00 17.35 659 GLN A O 1
ATOM 1749 N N . SER A 1 215 ? -3.780 -13.697 49.436 1.00 17.75 660 SER A N 1
ATOM 1750 C CA . SER A 1 215 ? -3.618 -12.948 48.198 1.00 17.34 660 SER A CA 1
ATOM 1751 C C . SER A 1 215 ? -4.289 -11.585 48.346 1.00 16.89 660 SER A C 1
ATOM 1752 O O . SER A 1 215 ? -3.815 -10.587 47.804 1.00 16.66 660 SER A O 1
ATOM 1755 N N . HIS A 1 216 ? -5.386 -11.543 49.100 1.00 16.32 661 HIS A N 1
ATOM 1756 C CA . HIS A 1 216 ? -6.094 -10.289 49.324 1.00 16.23 661 HIS A CA 1
ATOM 1757 C C . HIS A 1 216 ? -5.283 -9.403 50.263 1.00 15.77 661 HIS A C 1
ATOM 1758 O O . HIS A 1 216 ? -5.170 -8.196 50.037 1.00 15.27 661 HIS A O 1
ATOM 1765 N N . ARG A 1 217 ? -4.717 -10.002 51.310 1.00 15.89 662 ARG A N 1
ATOM 1766 C CA . ARG A 1 217 ? -3.899 -9.249 52.266 1.00 16.03 662 ARG A CA 1
ATOM 1767 C C . ARG A 1 217 ? -2.736 -8.581 51.551 1.00 15.41 662 ARG A C 1
ATOM 1768 O O . ARG A 1 217 ? -2.408 -7.429 51.831 1.00 15.09 662 ARG A O 1
ATOM 1776 N N . ASP A 1 218 ? -2.098 -9.314 50.641 1.00 14.91 663 ASP A N 1
ATOM 1777 C CA . ASP A 1 218 ? -0.974 -8.762 49.901 1.00 14.28 663 ASP A CA 1
ATOM 1778 C C . ASP A 1 218 ? -1.387 -7.486 49.166 1.00 13.61 663 ASP A C 1
ATOM 1779 O O . ASP A 1 218 ? -0.654 -6.494 49.183 1.00 13.23 663 ASP A O 1
ATOM 1784 N N . ARG A 1 219 ? -2.557 -7.512 48.526 1.00 13.15 664 ARG A N 1
ATOM 1785 C CA . ARG A 1 219 ? -3.056 -6.347 47.797 1.00 12.88 664 ARG A CA 1
ATOM 1786 C C . ARG A 1 219 ? -3.375 -5.184 48.738 1.00 12.55 664 ARG A C 1
ATOM 1787 O O . ARG A 1 219 ? -3.057 -4.037 48.437 1.00 12.50 664 ARG A O 1
ATOM 1795 N N . VAL A 1 220 ? -4.012 -5.468 49.870 1.00 12.39 665 VAL A N 1
ATOM 1796 C CA . VAL A 1 220 ? -4.325 -4.404 50.822 1.00 12.37 665 VAL A CA 1
ATOM 1797 C C . VAL A 1 220 ? -3.019 -3.769 51.307 1.00 12.12 665 VAL A C 1
ATOM 1798 O O . VAL A 1 220 ? -2.906 -2.546 51.387 1.00 11.91 665 VAL A O 1
ATOM 1802 N N . ILE A 1 221 ? -2.029 -4.601 51.611 1.00 12.08 666 ILE A N 1
ATOM 1803 C CA . ILE A 1 221 ? -0.743 -4.086 52.057 1.00 12.11 666 ILE A CA 1
ATOM 1804 C C . ILE A 1 221 ? -0.112 -3.250 50.936 1.00 11.72 666 ILE A C 1
ATOM 1805 O O . ILE A 1 221 ? 0.516 -2.224 51.193 1.00 11.63 666 ILE A O 1
ATOM 1810 N N . GLY A 1 222 ? -0.295 -3.685 49.693 1.00 11.75 667 GLY A N 1
ATOM 1811 C CA . GLY A 1 222 ? 0.253 -2.943 48.569 1.00 12.07 667 GLY A CA 1
ATOM 1812 C C . GLY A 1 222 ? -0.352 -1.554 48.485 1.00 12.05 667 GLY A C 1
ATOM 1813 O O . GLY A 1 222 ? 0.353 -0.569 48.221 1.00 12.37 667 GLY A O 1
ATOM 1814 N N . LEU A 1 223 ? -1.659 -1.465 48.716 1.00 12.06 668 LEU A N 1
ATOM 1815 C CA . LEU A 1 223 ? -2.354 -0.183 48.675 1.00 11.88 668 LEU A CA 1
ATOM 1816 C C . LEU A 1 223 ? -1.892 0.678 49.849 1.00 11.72 668 LEU A C 1
ATOM 1817 O O . LEU A 1 223 ? -1.754 1.888 49.715 1.00 11.63 668 LEU A O 1
ATOM 1822 N N . MET A 1 224 ? -1.659 0.047 50.995 1.00 11.36 669 MET A N 1
ATOM 1823 C CA . MET A 1 224 ? -1.178 0.772 52.167 1.00 11.41 669 MET A CA 1
ATOM 1824 C C . MET A 1 224 ? 0.186 1.384 51.854 1.00 11.33 669 MET A C 1
ATOM 1825 O O . MET A 1 224 ? 0.458 2.524 52.220 1.00 11.48 669 MET A O 1
ATOM 1830 N N . MET A 1 225 ? 1.042 0.622 51.172 1.00 11.59 670 MET A N 1
ATOM 1831 C CA . MET A 1 225 ? 2.366 1.129 50.822 1.00 11.96 670 MET A CA 1
ATOM 1832 C C . MET A 1 225 ? 2.259 2.328 49.887 1.00 12.02 670 MET A C 1
ATOM 1833 O O . MET A 1 225 ? 3.009 3.294 50.018 1.00 12.06 670 MET A O 1
ATOM 1838 N N . THR A 1 226 ? 1.320 2.267 48.947 1.00 12.15 671 THR A N 1
ATOM 1839 C CA . THR A 1 226 ? 1.116 3.375 48.024 1.00 12.40 671 THR A CA 1
ATOM 1840 C C . THR A 1 226 ? 0.656 4.598 48.813 1.00 12.29 671 THR A C 1
ATOM 1841 O O . THR A 1 226 ? 1.166 5.702 48.616 1.00 12.68 671 THR A O 1
ATOM 1845 N N . ALA A 1 227 ? -0.305 4.392 49.711 1.00 12.22 672 ALA A N 1
ATOM 1846 C CA . ALA A 1 227 ? -0.841 5.478 50.526 1.00 12.15 672 ALA A CA 1
ATOM 1847 C C . ALA A 1 227 ? 0.254 6.159 51.345 1.00 12.22 672 ALA A C 1
ATOM 1848 O O . ALA A 1 227 ? 0.264 7.384 51.502 1.00 12.39 672 ALA A O 1
ATOM 1850 N N . CYS A 1 228 ? 1.179 5.363 51.869 1.00 12.34 673 CYS A N 1
ATOM 1851 C CA . CYS A 1 228 ? 2.275 5.912 52.663 1.00 12.22 673 CYS A CA 1
ATOM 1852 C C . CYS A 1 228 ? 3.296 6.626 51.778 1.00 12.52 673 CYS A C 1
ATOM 1853 O O . CYS A 1 228 ? 3.755 7.722 52.096 1.00 12.40 673 CYS A O 1
ATOM 1856 N N . ALA A 1 229 ? 3.649 6.006 50.660 1.00 12.86 674 ALA A N 1
ATOM 1857 C CA . ALA A 1 229 ? 4.621 6.607 49.757 1.00 13.09 674 ALA A CA 1
ATOM 1858 C C . ALA A 1 229 ? 4.160 7.976 49.253 1.00 13.50 674 ALA A C 1
ATOM 1859 O O . ALA A 1 229 ? 4.979 8.871 49.034 1.00 13.98 674 ALA A O 1
ATOM 1861 N N . LEU A 1 230 ? 2.851 8.135 49.077 1.00 13.53 675 LEU A N 1
ATOM 1862 C CA . LEU A 1 230 ? 2.288 9.390 48.559 1.00 13.59 675 LEU A CA 1
ATOM 1863 C C . LEU A 1 230 ? 1.765 10.326 49.631 1.00 13.78 675 LEU A C 1
ATOM 1864 O O . LEU A 1 230 ? 1.190 11.361 49.310 1.00 14.05 675 LEU A O 1
ATOM 1869 N N . CYS A 1 231 ? 1.995 9.993 50.892 1.00 13.89 676 CYS A N 1
ATOM 1870 C CA . CYS A 1 231 ? 1.427 10.777 51.981 1.00 14.01 676 CYS A CA 1
ATOM 1871 C C . CYS A 1 231 ? 1.702 12.267 52.086 1.00 14.06 676 CYS A C 1
ATOM 1872 O O . CYS A 1 231 ? 1.073 12.938 52.898 1.00 13.99 676 CYS A O 1
ATOM 1875 N N . SER A 1 232 ? 2.611 12.809 51.285 1.00 14.40 677 SER A N 1
ATOM 1876 C CA . SER A 1 232 ? 2.847 14.247 51.384 1.00 14.79 677 SER A CA 1
ATOM 1877 C C . SER A 1 232 ? 1.555 14.972 51.005 1.00 14.67 677 SER A C 1
ATOM 1878 O O . SER A 1 232 ? 1.344 16.116 51.397 1.00 14.93 677 SER A O 1
ATOM 1881 N N . VAL A 1 233 ? 0.686 14.305 50.245 1.00 14.44 678 VAL A N 1
ATOM 1882 C CA . VAL A 1 233 ? -0.569 14.921 49.830 1.00 14.27 678 VAL A CA 1
ATOM 1883 C C . VAL A 1 233 ? -1.646 14.854 50.911 1.00 14.05 678 VAL A C 1
ATOM 1884 O O . VAL A 1 233 ? -2.767 15.318 50.702 1.00 14.03 678 VAL A O 1
ATOM 1888 N N . THR A 1 234 ? -1.300 14.297 52.070 1.00 13.47 679 THR A N 1
ATOM 1889 C CA . THR A 1 234 ? -2.251 14.184 53.170 1.00 13.48 679 THR A CA 1
ATOM 1890 C C . THR A 1 234 ? -1.846 15.056 54.353 1.00 13.38 679 THR A C 1
ATOM 1891 O O . THR A 1 234 ? -2.391 14.917 55.448 1.00 13.63 679 THR A O 1
ATOM 1895 N N . LYS A 1 235 ? -0.893 15.954 54.136 1.00 12.91 680 LYS A N 1
ATOM 1896 C CA . LYS A 1 235 ? -0.434 16.835 55.204 1.00 13.26 680 LYS A CA 1
ATOM 1897 C C . LYS A 1 235 ? -1.172 18.166 55.109 1.00 13.43 680 LYS A C 1
ATOM 1898 O O . LYS A 1 235 ? -2.018 18.350 54.229 1.00 13.49 680 LYS A O 1
ATOM 1904 N N . LEU A 1 236 ? -0.886 19.085 56.026 1.00 13.68 681 LEU A N 1
ATOM 1905 C CA . LEU A 1 236 ? -1.523 20.392 55.958 1.00 14.03 681 LEU A CA 1
ATOM 1906 C C . LEU A 1 236 ? -0.946 21.055 54.715 1.00 14.07 681 LEU A C 1
ATOM 1907 O O . LEU A 1 236 ? 0.218 20.840 54.376 1.00 14.03 681 LEU A O 1
ATOM 1912 N N . TRP A 1 237 ? -1.766 21.846 54.033 1.00 14.16 682 TRP A N 1
ATOM 1913 C CA . TRP A 1 237 ? -1.361 22.497 52.788 1.00 14.32 682 TRP A CA 1
ATOM 1914 C C . TRP A 1 237 ? 0.070 23.035 52.689 1.00 14.32 682 TRP A C 1
ATOM 1915 O O . TRP A 1 237 ? 0.785 22.712 51.738 1.00 14.21 682 TRP A O 1
ATOM 1926 N N . PRO A 1 238 ? 0.513 23.859 53.653 1.00 14.46 683 PRO A N 1
ATOM 1927 C CA . PRO A 1 238 ? 1.879 24.387 53.568 1.00 14.22 683 PRO A CA 1
ATOM 1928 C C . PRO A 1 238 ? 2.958 23.312 53.448 1.00 14.14 683 PRO A C 1
ATOM 1929 O O . PRO A 1 238 ? 3.947 23.477 52.728 1.00 14.18 683 PRO A O 1
ATOM 1933 N N . VAL A 1 239 ? 2.762 22.213 54.164 1.00 13.77 684 VAL A N 1
ATOM 1934 C CA . VAL A 1 239 ? 3.713 21.109 54.153 1.00 13.70 684 VAL A CA 1
ATOM 1935 C C . VAL A 1 239 ? 3.631 20.394 52.807 1.00 13.60 684 VAL A C 1
ATOM 1936 O O . VAL A 1 239 ? 4.653 20.057 52.195 1.00 13.98 684 VAL A O 1
ATOM 1940 N N . THR A 1 240 ? 2.408 20.177 52.342 1.00 13.65 685 THR A N 1
ATOM 1941 C CA . THR A 1 240 ? 2.171 19.523 51.064 1.00 13.82 685 THR A CA 1
ATOM 1942 C C . THR A 1 240 ? 2.835 20.320 49.945 1.00 13.86 685 THR A C 1
ATOM 1943 O O . THR A 1 240 ? 3.485 19.756 49.058 1.00 13.60 685 THR A O 1
ATOM 1947 N N . LYS A 1 241 ? 2.676 21.636 49.998 1.00 14.26 686 LYS A N 1
ATOM 1948 C CA . LYS A 1 241 ? 3.248 22.528 48.994 1.00 15.31 686 LYS A CA 1
ATOM 1949 C C . LYS A 1 241 ? 4.775 22.509 49.025 1.00 15.15 686 LYS A C 1
ATOM 1950 O O . LYS A 1 241 ? 5.419 22.457 47.977 1.00 15.15 686 LYS A O 1
ATOM 1956 N N . LEU A 1 242 ? 5.364 22.543 50.219 1.00 14.99 687 LEU A N 1
ATOM 1957 C CA . LEU A 1 242 ? 6.820 22.519 50.318 1.00 14.97 687 LEU A CA 1
ATOM 1958 C C . LEU A 1 242 ? 7.396 21.204 49.799 1.00 14.65 687 LEU A C 1
ATOM 1959 O O . LEU A 1 242 ? 8.431 21.190 49.135 1.00 14.72 687 LEU A O 1
ATOM 1964 N N . THR A 1 243 ? 6.725 20.095 50.092 1.00 14.39 688 THR A N 1
ATOM 1965 C CA . THR A 1 243 ? 7.209 18.803 49.622 1.00 14.25 688 THR A CA 1
ATOM 1966 C C . THR A 1 243 ? 7.092 18.721 48.104 1.00 14.50 688 THR A C 1
ATOM 1967 O O . THR A 1 243 ? 7.955 18.149 47.438 1.00 14.28 688 THR A O 1
ATOM 1971 N N . ALA A 1 244 ? 6.034 19.305 47.551 1.00 14.66 689 ALA A N 1
ATOM 1972 C CA . ALA A 1 244 ? 5.871 19.287 46.105 1.00 14.64 689 ALA A CA 1
ATOM 1973 C C . ALA A 1 244 ? 7.077 19.978 45.470 1.00 14.92 689 ALA A C 1
ATOM 1974 O O . ALA A 1 244 ? 7.553 19.560 44.415 1.00 14.57 689 ALA A O 1
ATOM 1976 N N . ASN A 1 245 ? 7.582 21.029 46.114 1.00 15.07 690 ASN A N 1
ATOM 1977 C CA . ASN A 1 245 ? 8.744 21.730 45.570 1.00 15.89 690 ASN A CA 1
ATOM 1978 C C . ASN A 1 245 ? 9.933 20.775 45.468 1.00 15.80 690 ASN A C 1
ATOM 1979 O O . ASN A 1 245 ? 10.687 20.818 44.494 1.00 15.77 690 ASN A O 1
ATOM 1984 N N . ASP A 1 246 ? 10.096 19.911 46.472 1.00 15.50 691 ASP A N 1
ATOM 1985 C CA . ASP A 1 246 ? 11.202 18.950 46.480 1.00 15.48 691 ASP A CA 1
ATOM 1986 C C . ASP A 1 246 ? 11.029 17.897 45.391 1.00 15.07 691 ASP A C 1
ATOM 1987 O O . ASP A 1 246 ? 11.989 17.535 44.710 1.00 14.84 691 ASP A O 1
ATOM 1992 N N . ILE A 1 247 ? 9.806 17.399 45.247 1.00 14.60 692 ILE A N 1
ATOM 1993 C CA . ILE A 1 247 ? 9.489 16.397 44.239 1.00 14.71 692 ILE A CA 1
ATOM 1994 C C . ILE A 1 247 ? 9.893 16.925 42.866 1.00 14.42 692 ILE A C 1
ATOM 1995 O O . ILE A 1 247 ? 10.613 16.258 42.124 1.00 14.30 692 ILE A O 1
ATOM 2000 N N . TYR A 1 248 ? 9.436 18.129 42.536 1.00 14.51 693 TYR A N 1
ATOM 2001 C CA . TYR A 1 248 ? 9.765 18.705 41.241 1.00 14.77 693 TYR A CA 1
ATOM 2002 C C . TYR A 1 248 ? 11.237 19.051 41.101 1.00 14.78 693 TYR A C 1
ATOM 2003 O O . TYR A 1 248 ? 11.795 18.929 40.013 1.00 15.04 693 TYR A O 1
ATOM 2012 N N . ALA A 1 249 ? 11.885 19.467 42.186 1.00 14.88 694 ALA A N 1
ATOM 2013 C CA . ALA A 1 249 ? 13.307 19.768 42.092 1.00 15.02 694 ALA A CA 1
ATOM 2014 C C . ALA A 1 249 ? 14.038 18.512 41.615 1.00 15.19 694 ALA A C 1
ATOM 2015 O O . ALA A 1 249 ? 14.901 18.576 40.737 1.00 15.36 694 ALA A O 1
ATOM 2017 N N . GLU A 1 250 ? 13.696 17.363 42.188 1.00 15.01 695 GLU A N 1
ATOM 2018 C CA . GLU A 1 250 ? 14.354 16.130 41.777 1.00 15.10 695 GLU A CA 1
ATOM 2019 C C . GLU A 1 250 ? 14.018 15.773 40.335 1.00 15.22 695 GLU A C 1
ATOM 2020 O O . GLU A 1 250 ? 14.907 15.433 39.553 1.00 14.88 695 GLU A O 1
ATOM 2026 N N . PHE A 1 251 ? 12.746 15.855 39.966 1.00 15.27 696 PHE A N 1
ATOM 2027 C CA . PHE A 1 251 ? 12.370 15.520 38.596 1.00 15.69 696 PHE A CA 1
ATOM 2028 C C . PHE A 1 251 ? 12.975 16.472 37.570 1.00 15.63 696 PHE A C 1
ATOM 2029 O O . PHE A 1 251 ? 13.341 16.052 36.473 1.00 15.50 696 PHE A O 1
ATOM 2037 N N . TRP A 1 252 ? 13.091 17.750 37.915 1.00 15.72 697 TRP A N 1
ATOM 2038 C CA . TRP A 1 252 ? 13.675 18.694 36.971 1.00 15.87 697 TRP A CA 1
ATOM 2039 C C . TRP A 1 252 ? 15.151 18.393 36.748 1.00 16.02 697 TRP A C 1
ATOM 2040 O O . TRP A 1 252 ? 15.678 18.606 35.656 1.00 15.93 697 TRP A O 1
ATOM 2051 N N . ALA A 1 253 ? 15.825 17.893 37.779 1.00 16.17 698 ALA A N 1
ATOM 2052 C CA . ALA A 1 253 ? 17.235 17.552 37.643 1.00 15.84 698 ALA A CA 1
ATOM 2053 C C . ALA A 1 253 ? 17.361 16.382 36.668 1.00 15.87 698 ALA A C 1
ATOM 2054 O O . ALA A 1 253 ? 18.317 16.311 35.891 1.00 15.71 698 ALA A O 1
ATOM 2056 N N . GLU A 1 254 ? 16.398 15.461 36.707 1.00 15.67 699 GLU A N 1
ATOM 2057 C CA . GLU A 1 254 ? 16.416 14.323 35.791 1.00 15.81 699 GLU A CA 1
ATOM 2058 C C . GLU A 1 254 ? 16.187 14.864 34.384 1.00 15.87 699 GLU A C 1
ATOM 2059 O O . GLU A 1 254 ? 16.861 14.457 33.440 1.00 15.36 699 GLU A O 1
ATOM 2065 N N . GLY A 1 255 ? 15.243 15.795 34.260 1.00 15.89 700 GLY A N 1
ATOM 2066 C CA . GLY A 1 255 ? 14.950 16.396 32.969 1.00 16.36 700 GLY A CA 1
ATOM 2067 C C . GLY A 1 255 ? 16.175 17.084 32.398 1.00 16.43 700 GLY A C 1
ATOM 2068 O O . GLY A 1 255 ? 16.439 16.990 31.198 1.00 16.09 700 GLY A O 1
ATOM 2069 N N . ASP A 1 256 ? 16.926 17.771 33.255 1.00 16.90 701 ASP A N 1
ATOM 2070 C CA . ASP A 1 256 ? 18.142 18.459 32.823 1.00 17.59 701 ASP A CA 1
ATOM 2071 C C . ASP A 1 256 ? 19.134 17.459 32.234 1.00 17.92 701 ASP A C 1
ATOM 2072 O O . ASP A 1 256 ? 19.733 17.706 31.188 1.00 17.91 701 ASP A O 1
ATOM 2077 N N . GLU A 1 257 ? 19.317 16.333 32.915 1.00 18.28 702 GLU A N 1
ATOM 2078 C CA . GLU A 1 257 ? 20.246 15.316 32.437 1.00 18.98 702 GLU A CA 1
ATOM 2079 C C . GLU A 1 257 ? 19.799 14.746 31.094 1.00 19.05 702 GLU A C 1
ATOM 2080 O O . GLU A 1 257 ? 20.627 14.445 30.230 1.00 18.94 702 GLU A O 1
ATOM 2086 N N . MET A 1 258 ? 18.491 14.599 30.916 1.00 19.06 703 MET A N 1
ATOM 2087 C CA . MET A 1 258 ? 17.956 14.076 29.664 1.00 19.44 703 MET A CA 1
ATOM 2088 C C . MET A 1 258 ? 18.290 15.027 28.518 1.00 19.75 703 MET A C 1
ATOM 2089 O O . MET A 1 258 ? 18.787 14.604 27.471 1.00 19.77 703 MET A O 1
ATOM 2094 N N . LYS A 1 259 ? 18.030 16.314 28.727 1.00 20.04 704 LYS A N 1
ATOM 2095 C CA . LYS A 1 259 ? 18.311 17.323 27.713 1.00 20.64 704 LYS A CA 1
ATOM 2096 C C . LYS A 1 259 ? 19.775 17.253 27.287 1.00 21.20 704 LYS A C 1
ATOM 2097 O O . LYS A 1 259 ? 20.094 17.314 26.096 1.00 21.28 704 LYS A O 1
ATOM 2103 N N . LYS A 1 260 ? 20.660 17.128 28.271 1.00 21.64 705 LYS A N 1
ATOM 2104 C CA . LYS A 1 260 ? 22.095 17.054 28.028 1.00 22.58 705 LYS A CA 1
ATOM 2105 C C . LYS A 1 260 ? 22.450 15.860 27.145 1.00 22.63 705 LYS A C 1
ATOM 2106 O O . LYS A 1 260 ? 23.443 15.888 26.409 1.00 22.82 705 LYS A O 1
ATOM 2112 N N . LEU A 1 261 ? 21.625 14.821 27.206 1.00 22.63 706 LEU A N 1
ATOM 2113 C CA . LEU A 1 261 ? 21.861 13.609 26.432 1.00 22.68 706 LEU A CA 1
ATOM 2114 C C . LEU A 1 261 ? 21.091 13.535 25.113 1.00 22.76 706 LEU A C 1
ATOM 2115 O O . LEU A 1 261 ? 21.105 12.505 24.441 1.00 22.61 706 LEU A O 1
ATOM 2120 N N . GLY A 1 262 ? 20.418 14.624 24.750 1.00 22.81 707 GLY A N 1
ATOM 2121 C CA . GLY A 1 262 ? 19.682 14.657 23.496 1.00 22.95 707 GLY A CA 1
ATOM 2122 C C . GLY A 1 262 ? 18.241 14.182 23.516 1.00 23.09 707 GLY A C 1
ATOM 2123 O O . GLY A 1 262 ? 17.615 14.041 22.463 1.00 23.10 707 GLY A O 1
ATOM 2124 N N . ILE A 1 263 ? 17.703 13.935 24.704 1.00 23.02 708 ILE A N 1
ATOM 2125 C CA . ILE A 1 263 ? 16.326 13.483 24.818 1.00 23.06 708 ILE A CA 1
ATOM 2126 C C . ILE A 1 263 ? 15.508 14.507 25.591 1.00 22.72 708 ILE A C 1
ATOM 2127 O O . ILE A 1 263 ? 15.847 14.862 26.718 1.00 22.76 708 ILE A O 1
ATOM 2132 N N . GLN A 1 264 ? 14.433 14.989 24.979 1.00 22.31 709 GLN A N 1
ATOM 2133 C CA . GLN A 1 264 ? 13.587 15.970 25.639 1.00 21.94 709 GLN A CA 1
ATOM 2134 C C . GLN A 1 264 ? 12.725 15.300 26.698 1.00 21.31 709 GLN A C 1
ATOM 2135 O O . GLN A 1 264 ? 12.086 14.278 26.445 1.00 21.34 709 GLN A O 1
ATOM 2141 N N . PRO A 1 265 ? 12.718 15.857 27.915 1.00 20.65 710 PRO A N 1
ATOM 2142 C CA . PRO A 1 265 ? 11.913 15.276 28.992 1.00 20.08 710 PRO A CA 1
ATOM 2143 C C . PRO A 1 265 ? 10.440 15.623 28.840 1.00 19.63 710 PRO A C 1
ATOM 2144 O O . PRO A 1 265 ? 10.082 16.535 28.095 1.00 19.78 710 PRO A O 1
ATOM 2148 N N . ILE A 1 266 ? 9.589 14.880 29.540 1.00 19.04 711 ILE A N 1
ATOM 2149 C CA . ILE A 1 266 ? 8.158 15.145 29.523 1.00 18.69 711 ILE A CA 1
ATOM 2150 C C . ILE A 1 266 ? 7.995 16.481 30.251 1.00 18.21 711 ILE A C 1
ATOM 2151 O O . ILE A 1 266 ? 8.874 16.887 31.015 1.00 17.75 711 ILE A O 1
ATOM 2156 N N . PRO A 1 267 ? 6.878 17.187 30.021 1.00 18.09 712 PRO A N 1
ATOM 2157 C CA . PRO A 1 267 ? 6.673 18.478 30.689 1.00 18.21 712 PRO A CA 1
ATOM 2158 C C . PRO A 1 267 ? 6.910 18.468 32.198 1.00 18.07 712 PRO A C 1
ATOM 2159 O O . PRO A 1 267 ? 7.505 19.397 32.745 1.00 18.35 712 PRO A O 1
ATOM 2163 N N . MET A 1 268 ? 6.448 17.419 32.870 1.00 17.88 713 MET A N 1
ATOM 2164 C CA . MET A 1 268 ? 6.610 17.315 34.314 1.00 17.77 713 MET A CA 1
ATOM 2165 C C . MET A 1 268 ? 8.061 17.431 34.773 1.00 17.41 713 MET A C 1
ATOM 2166 O O . MET A 1 268 ? 8.337 17.996 35.829 1.00 17.47 713 MET A O 1
ATOM 2171 N N . MET A 1 269 ? 8.988 16.901 33.978 1.00 17.03 714 MET A N 1
ATOM 2172 C CA . MET A 1 269 ? 10.404 16.944 34.331 1.00 16.91 714 MET A CA 1
ATOM 2173 C C . MET A 1 269 ? 11.171 18.091 33.677 1.00 16.83 714 MET A C 1
ATOM 2174 O O . MET A 1 269 ? 12.396 18.146 33.756 1.00 16.60 714 MET A O 1
ATOM 2179 N N . ASP A 1 270 ? 10.441 19.005 33.046 1.00 16.72 715 ASP A N 1
ATOM 2180 C CA . ASP A 1 270 ? 11.041 20.148 32.366 1.00 17.00 715 ASP A CA 1
ATOM 2181 C C . ASP A 1 270 ? 10.904 21.383 33.253 1.00 16.84 715 ASP A C 1
ATOM 2182 O O . ASP A 1 270 ? 9.802 21.894 33.437 1.00 16.62 715 ASP A O 1
ATOM 2187 N N . ARG A 1 271 ? 12.012 21.871 33.801 1.00 17.08 716 ARG A N 1
ATOM 2188 C CA . ARG A 1 271 ? 11.941 23.038 34.672 1.00 17.41 716 ARG A CA 1
ATOM 2189 C C . ARG A 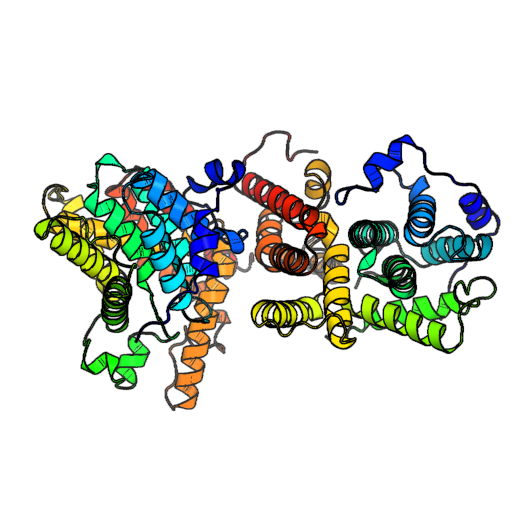1 271 ? 11.492 24.293 33.931 1.00 17.73 716 ARG A C 1
ATOM 2190 O O . ARG A 1 271 ? 11.095 25.274 34.551 1.00 17.99 716 ARG A O 1
ATOM 2198 N N . ASP A 1 272 ? 11.547 24.268 32.606 1.00 17.90 717 ASP A N 1
ATOM 2199 C CA . ASP A 1 272 ? 11.121 25.432 31.839 1.00 18.41 717 ASP A CA 1
ATOM 2200 C C . ASP A 1 272 ? 9.610 25.423 31.648 1.00 18.36 717 ASP A C 1
ATOM 2201 O O . ASP A 1 272 ? 9.054 26.289 30.974 1.00 18.06 717 ASP A O 1
ATOM 2206 N N . LYS A 1 273 ? 8.945 24.445 32.257 1.00 18.46 718 LYS A N 1
ATOM 2207 C CA . LYS A 1 273 ? 7.497 24.341 32.160 1.00 18.65 718 LYS A CA 1
ATOM 2208 C C . LYS A 1 273 ? 6.857 24.334 33.547 1.00 18.55 718 LYS A C 1
ATOM 2209 O O . LYS A 1 273 ? 5.798 23.740 33.757 1.00 18.40 718 LYS A O 1
ATOM 2215 N N . LYS A 1 274 ? 7.505 25.017 34.487 1.00 18.93 719 LYS A N 1
ATOM 2216 C CA . LYS A 1 274 ? 7.009 25.100 35.862 1.00 19.45 719 LYS A CA 1
ATOM 2217 C C . LYS A 1 274 ? 5.570 25.589 35.964 1.00 19.19 719 LYS A C 1
ATOM 2218 O O . LYS A 1 274 ? 4.851 25.206 36.886 1.00 18.91 719 LYS A O 1
ATOM 2224 N N . ASP A 1 275 ? 5.147 26.445 35.036 1.00 18.90 720 ASP A N 1
ATOM 2225 C CA . ASP A 1 275 ? 3.788 26.969 35.082 1.00 18.71 720 ASP A CA 1
ATOM 2226 C C . ASP A 1 275 ? 2.709 25.898 34.974 1.00 18.61 720 ASP A C 1
ATOM 2227 O O . ASP A 1 275 ? 1.559 26.141 35.331 1.00 18.91 720 ASP A O 1
ATOM 2232 N N . GLU A 1 276 ? 3.078 24.720 34.483 1.00 18.72 721 GLU A N 1
ATOM 2233 C CA . GLU A 1 276 ? 2.129 23.624 34.317 1.00 18.83 721 GLU A CA 1
ATOM 2234 C C . GLU A 1 276 ? 1.980 22.750 35.566 1.00 18.53 721 GLU A C 1
ATOM 2235 O O . GLU A 1 276 ? 1.149 21.843 35.598 1.00 18.36 721 GLU A O 1
ATOM 2241 N N . VAL A 1 277 ? 2.769 23.034 36.597 1.00 18.28 722 VAL A N 1
ATOM 2242 C CA . VAL A 1 277 ? 2.725 22.240 37.825 1.00 18.25 722 VAL A CA 1
ATOM 2243 C C . VAL A 1 277 ? 1.349 22.139 38.496 1.00 18.18 722 VAL A C 1
ATOM 2244 O O . VAL A 1 277 ? 0.917 21.046 38.867 1.00 17.90 722 VAL A O 1
ATOM 2248 N N . PRO A 1 278 ? 0.641 23.268 38.666 1.00 17.88 723 PRO A N 1
ATOM 2249 C CA . PRO A 1 278 ? -0.676 23.182 39.310 1.00 18.03 723 PRO A CA 1
ATOM 2250 C C . PRO A 1 278 ? -1.628 22.210 38.607 1.00 18.23 723 PRO A C 1
ATOM 2251 O O . PRO A 1 278 ? -2.303 21.404 39.255 1.00 17.89 723 PRO A O 1
ATOM 2255 N N . GLN A 1 279 ? -1.678 22.284 37.282 1.00 18.32 724 GLN A N 1
ATOM 2256 C CA . GLN A 1 279 ? -2.534 21.389 36.512 1.00 18.96 724 GLN A CA 1
ATOM 2257 C C . GLN A 1 279 ? -2.000 19.966 36.618 1.00 18.47 724 GLN A C 1
ATOM 2258 O O . GLN A 1 279 ? -2.766 19.000 36.597 1.00 18.75 724 GLN A O 1
ATOM 2264 N N . GLY A 1 280 ? -0.679 19.850 36.717 1.00 18.01 725 GLY A N 1
ATOM 2265 C CA . GLY A 1 280 ? -0.053 18.543 36.818 1.00 17.44 725 GLY A CA 1
ATOM 2266 C C . GLY A 1 280 ? -0.445 17.865 38.110 1.00 17.31 725 GLY A C 1
ATOM 2267 O O . GLY A 1 280 ? -0.714 16.662 38.137 1.00 16.92 725 GLY A O 1
ATOM 2268 N N . GLN A 1 281 ? -0.476 18.640 39.187 1.00 16.89 726 GLN A N 1
ATOM 2269 C CA . GLN A 1 281 ? -0.854 18.098 40.482 1.00 16.79 726 GLN A CA 1
ATOM 2270 C C . GLN A 1 281 ? -2.336 17.765 40.501 1.00 17.01 726 GLN A C 1
ATOM 2271 O O . GLN A 1 281 ? -2.741 16.740 41.047 1.00 17.16 726 GLN A O 1
ATOM 2277 N N . LEU A 1 282 ? -3.152 18.618 39.890 1.00 17.49 727 LEU A N 1
ATOM 2278 C CA . LEU A 1 282 ? -4.585 18.362 39.851 1.00 17.83 727 LEU A CA 1
ATOM 2279 C C . LEU A 1 282 ? -4.816 17.012 39.174 1.00 17.72 727 LEU A C 1
ATOM 2280 O O . LEU A 1 282 ? -5.584 16.180 39.663 1.00 17.82 727 LEU A O 1
ATOM 2285 N N . GLY A 1 283 ? -4.128 16.790 38.059 1.00 17.24 728 GLY A N 1
ATOM 2286 C CA . GLY A 1 283 ? -4.270 15.538 37.344 1.00 17.31 728 GLY A CA 1
ATOM 2287 C C . GLY A 1 283 ? -3.834 14.358 38.189 1.00 16.92 728 GLY A C 1
ATOM 2288 O O . GLY A 1 283 ? -4.459 13.298 38.162 1.00 17.15 728 GLY A O 1
ATOM 2289 N N . PHE A 1 284 ? -2.756 14.539 38.943 1.00 16.75 729 PHE A N 1
ATOM 2290 C CA . PHE A 1 284 ? -2.243 13.474 39.798 1.00 16.38 729 PHE A CA 1
ATOM 2291 C C . PHE A 1 284 ? -3.227 13.120 40.914 1.00 15.92 729 PHE A C 1
ATOM 2292 O O . PHE A 1 284 ? -3.410 11.942 41.236 1.00 15.49 729 PHE A O 1
ATOM 2300 N N . TYR A 1 285 ? -3.847 14.133 41.515 1.00 15.71 730 TYR A N 1
ATOM 2301 C CA . TYR A 1 285 ? -4.809 13.887 42.583 1.00 15.68 730 TYR A CA 1
ATOM 2302 C C . TYR A 1 285 ? -6.040 13.169 42.045 1.00 16.22 730 TYR A C 1
ATOM 2303 O O . TYR A 1 285 ? -6.556 12.259 42.683 1.00 16.37 730 TYR A O 1
ATOM 2312 N N . ASN A 1 286 ? -6.513 13.570 40.869 1.00 16.93 731 ASN A N 1
ATOM 2313 C CA . ASN A 1 286 ? -7.688 12.923 40.301 1.00 17.24 731 ASN A CA 1
ATOM 2314 C C . ASN A 1 286 ? -7.403 11.502 39.821 1.00 17.09 731 ASN A C 1
ATOM 2315 O O . ASN A 1 286 ? -8.217 10.598 40.013 1.00 17.21 731 ASN A O 1
ATOM 2320 N N . ALA A 1 287 ? -6.239 11.298 39.216 1.00 16.98 732 ALA A N 1
ATOM 2321 C CA . ALA A 1 287 ? -5.891 9.989 38.673 1.00 16.90 732 ALA A CA 1
ATOM 2322 C C . ALA A 1 287 ? -5.255 8.993 39.632 1.00 16.60 732 ALA A C 1
ATOM 2323 O O . ALA A 1 287 ? -5.325 7.780 39.408 1.00 16.95 732 ALA A O 1
ATOM 2325 N N . VAL A 1 288 ? -4.633 9.489 40.694 1.00 16.12 733 VAL A N 1
ATOM 2326 C CA . VAL A 1 288 ? -3.950 8.603 41.623 1.00 15.86 733 VAL A CA 1
ATOM 2327 C C . VAL A 1 288 ? -4.308 8.770 43.098 1.00 15.39 733 VAL A C 1
ATOM 2328 O O . VAL A 1 288 ? -4.850 7.858 43.721 1.00 15.22 733 VAL A O 1
ATOM 2332 N N . ALA A 1 289 ? -4.006 9.938 43.649 1.00 15.29 734 ALA A N 1
ATOM 2333 C CA . ALA A 1 289 ? -4.237 10.200 45.066 1.00 15.09 734 ALA A CA 1
ATOM 2334 C C . ALA A 1 289 ? -5.649 10.009 45.611 1.00 15.19 734 ALA A C 1
ATOM 2335 O O . ALA A 1 289 ? -5.856 9.243 46.557 1.00 14.92 734 ALA A O 1
ATOM 2337 N N . ILE A 1 290 ? -6.622 10.708 45.040 1.00 15.12 735 ILE A N 1
ATOM 2338 C CA . ILE A 1 290 ? -7.985 10.576 45.537 1.00 15.39 735 ILE A CA 1
ATOM 2339 C C . ILE A 1 290 ? -8.488 9.131 45.466 1.00 15.28 735 ILE A C 1
ATOM 2340 O O . ILE A 1 290 ? -8.998 8.605 46.453 1.00 15.24 735 ILE A O 1
ATOM 2345 N N . PRO A 1 291 ? -8.345 8.463 44.307 1.00 15.13 736 PRO A N 1
ATOM 2346 C CA . PRO A 1 291 ? -8.817 7.075 44.214 1.00 15.14 736 PRO A CA 1
ATOM 2347 C C . PRO A 1 291 ? -8.126 6.169 45.234 1.00 14.79 736 PRO A C 1
ATOM 2348 O O . PRO A 1 291 ? -8.758 5.308 45.857 1.00 14.42 736 PRO A O 1
ATOM 2352 N N . CYS A 1 292 ? -6.823 6.372 45.402 1.00 14.22 737 CYS A N 1
ATOM 2353 C CA . CYS A 1 292 ? -6.028 5.586 46.338 1.00 14.15 737 CYS A CA 1
ATOM 2354 C C . CYS A 1 292 ? -6.571 5.664 47.761 1.00 13.70 737 CYS A C 1
ATOM 2355 O O . CYS A 1 292 ? -6.865 4.637 48.375 1.00 13.56 737 CYS A O 1
ATOM 2358 N N . TYR A 1 293 ? -6.707 6.879 48.281 1.00 13.33 738 TYR A N 1
ATOM 2359 C CA . TYR A 1 293 ? -7.196 7.044 49.642 1.00 13.46 738 TYR A CA 1
ATOM 2360 C C . TYR A 1 293 ? -8.674 6.710 49.788 1.00 13.81 738 TYR A C 1
ATOM 2361 O O . TYR A 1 293 ? -9.121 6.334 50.869 1.00 13.90 738 TYR A O 1
ATOM 2370 N N . THR A 1 294 ? -9.434 6.836 48.705 1.00 14.11 739 THR A N 1
ATOM 2371 C CA . THR A 1 294 ? -10.849 6.496 48.760 1.00 14.32 739 THR A CA 1
ATOM 2372 C C . THR A 1 294 ? -10.981 4.991 48.990 1.00 14.26 739 THR A C 1
ATOM 2373 O O . THR A 1 294 ? -11.731 4.548 49.855 1.00 14.27 739 THR A O 1
ATOM 2377 N N . THR A 1 295 ? -10.232 4.199 48.230 1.00 14.18 740 THR A N 1
ATOM 2378 C CA . THR A 1 295 ? -10.299 2.754 48.386 1.00 14.52 740 THR A CA 1
ATOM 2379 C C . THR A 1 295 ? -9.725 2.322 49.734 1.00 14.42 740 THR A C 1
ATOM 2380 O O . THR A 1 295 ? -10.251 1.414 50.380 1.00 14.43 740 THR A O 1
ATOM 2384 N N . LEU A 1 296 ? -8.654 2.981 50.166 1.00 14.45 741 LEU A N 1
ATOM 2385 C CA . LEU A 1 296 ? -8.028 2.646 51.443 1.00 14.71 741 LEU A CA 1
ATOM 2386 C C . LEU A 1 296 ? -9.002 2.863 52.596 1.00 14.78 741 LEU A C 1
ATOM 2387 O O . LEU A 1 296 ? -9.079 2.051 53.520 1.00 14.69 741 LEU A O 1
ATOM 2392 N N . THR A 1 297 ? -9.743 3.962 52.535 1.00 14.94 742 THR A N 1
ATOM 2393 C CA . THR A 1 297 ? -10.705 4.289 53.579 1.00 15.38 742 THR A CA 1
ATOM 2394 C C . THR A 1 297 ? -11.888 3.326 53.591 1.00 15.78 742 THR A C 1
ATOM 2395 O O . THR A 1 297 ? -12.480 3.080 54.642 1.00 15.66 742 THR A O 1
ATOM 2399 N N . GLN A 1 298 ? -12.234 2.779 52.430 1.00 15.85 743 GLN A N 1
ATOM 2400 C CA . GLN A 1 298 ? -13.337 1.826 52.361 1.00 16.58 743 GLN A CA 1
ATOM 2401 C C . GLN A 1 298 ? -12.921 0.535 53.062 1.00 16.15 743 GLN A C 1
ATOM 2402 O O . GLN A 1 298 ? -13.697 -0.058 53.815 1.00 16.35 743 GLN A O 1
ATOM 2408 N N . ILE A 1 299 ? -11.686 0.111 52.808 1.00 15.48 744 ILE A N 1
ATOM 2409 C CA . ILE A 1 299 ? -11.142 -1.112 53.390 1.00 15.29 744 ILE A CA 1
ATOM 2410 C C . ILE A 1 299 ? -10.744 -0.957 54.860 1.00 14.64 744 ILE A C 1
ATOM 2411 O O . ILE A 1 299 ? -10.993 -1.853 55.677 1.00 14.81 744 ILE A O 1
ATOM 2416 N N . LEU A 1 300 ? -10.134 0.183 55.189 1.00 14.64 745 LEU A N 1
ATOM 2417 C CA . LEU A 1 300 ? -9.696 0.481 56.554 1.00 14.03 745 LEU A CA 1
ATOM 2418 C C . LEU A 1 300 ? -10.282 1.824 56.991 1.00 14.15 745 LEU A C 1
ATOM 2419 O O . LEU A 1 300 ? -9.632 2.868 56.879 1.00 13.51 745 LEU A O 1
ATOM 2424 N N . PRO A 1 301 ? -11.523 1.815 57.504 1.00 14.22 746 PRO A N 1
ATOM 2425 C CA . PRO A 1 301 ? -12.211 3.029 57.956 1.00 14.56 746 PRO A CA 1
ATOM 2426 C C . PRO A 1 301 ? -11.403 4.015 58.811 1.00 14.18 746 PRO A C 1
ATOM 2427 O O . PRO A 1 301 ? -11.540 5.231 58.661 1.00 14.74 746 PRO A O 1
ATOM 2431 N N . PRO A 1 302 ? -10.557 3.511 59.723 1.00 14.21 747 PRO A N 1
ATOM 2432 C CA . PRO A 1 302 ? -9.776 4.434 60.552 1.00 14.20 747 PRO A CA 1
ATOM 2433 C C . PRO A 1 302 ? -8.818 5.353 59.786 1.00 14.19 747 PRO A C 1
ATOM 2434 O O . PRO A 1 302 ? -8.314 6.325 60.352 1.00 14.43 747 PRO A O 1
ATOM 2438 N N . THR A 1 303 ? -8.560 5.054 58.514 1.00 14.32 748 THR A N 1
ATOM 2439 C CA . THR A 1 303 ? -7.643 5.883 57.724 1.00 14.20 748 THR A CA 1
ATOM 2440 C C . THR A 1 303 ? -8.326 7.066 57.038 1.00 14.46 748 THR A C 1
ATOM 2441 O O . THR A 1 303 ? -7.699 7.790 56.261 1.00 14.68 748 THR A O 1
ATOM 2445 N N . GLU A 1 304 ? -9.601 7.275 57.343 1.00 15.07 749 GLU A N 1
ATOM 2446 C CA . GLU A 1 304 ? -10.371 8.363 56.745 1.00 15.59 749 GLU A CA 1
ATOM 2447 C C . GLU A 1 304 ? -9.687 9.737 56.758 1.00 15.16 749 GLU A C 1
ATOM 2448 O O . GLU A 1 304 ? -9.820 10.502 55.803 1.00 15.49 749 GLU A O 1
ATOM 2454 N N . PRO A 1 305 ? -8.961 10.080 57.839 1.00 14.69 750 PRO A N 1
ATOM 2455 C CA . PRO A 1 305 ? -8.296 11.389 57.872 1.00 14.46 750 PRO A CA 1
ATOM 2456 C C . PRO A 1 305 ? -7.364 11.638 56.682 1.00 14.04 750 PRO A C 1
ATOM 2457 O O . PRO A 1 305 ? -7.201 12.776 56.240 1.00 14.46 750 PRO A O 1
ATOM 2461 N N . LEU A 1 306 ? -6.744 10.578 56.172 1.00 13.76 751 LEU A N 1
ATOM 2462 C CA . LEU A 1 306 ? -5.846 10.717 55.030 1.00 13.91 751 LEU A CA 1
ATOM 2463 C C . LEU A 1 306 ? -6.628 11.192 53.809 1.00 14.01 751 LEU A C 1
ATOM 2464 O O . LEU A 1 306 ? -6.164 12.063 53.063 1.00 14.00 751 LEU A O 1
ATOM 2469 N N . LEU A 1 307 ? -7.813 10.618 53.610 1.00 14.28 752 LEU A N 1
ATOM 2470 C CA . LEU A 1 307 ? -8.666 10.990 52.486 1.00 14.71 752 LEU A CA 1
ATOM 2471 C C . LEU A 1 307 ? -9.167 12.418 52.636 1.00 15.02 752 LEU A C 1
ATOM 2472 O O . LEU A 1 307 ? -9.196 13.171 51.668 1.00 14.49 752 LEU A O 1
ATOM 2477 N N . LYS A 1 308 ? -9.572 12.792 53.844 1.00 15.39 753 LYS A N 1
ATOM 2478 C CA . LYS A 1 308 ? -10.064 14.144 54.056 1.00 16.20 753 LYS A CA 1
ATOM 2479 C C . LYS A 1 308 ? -8.973 15.159 53.739 1.00 16.00 753 LYS A C 1
ATOM 2480 O O . LYS A 1 308 ? -9.232 16.172 53.096 1.00 15.97 753 LYS A O 1
ATOM 2486 N N . ALA A 1 309 ? -7.751 14.882 54.185 1.00 15.86 754 ALA A N 1
ATOM 2487 C CA . ALA A 1 309 ? -6.630 15.783 53.938 1.00 15.56 754 ALA A CA 1
ATOM 2488 C C . ALA A 1 309 ? -6.316 15.870 52.446 1.00 15.56 754 ALA A C 1
ATOM 2489 O O . ALA A 1 309 ? -6.031 16.952 51.924 1.00 15.51 754 ALA A O 1
ATOM 2491 N N . CYS A 1 310 ? -6.367 14.731 51.761 1.00 15.20 755 CYS A N 1
ATOM 2492 C CA . CYS A 1 310 ? -6.100 14.702 50.326 1.00 15.59 755 CYS A CA 1
ATOM 2493 C C . CYS A 1 310 ? -7.116 15.576 49.590 1.00 15.96 755 CYS A C 1
ATOM 2494 O O . CYS A 1 310 ? -6.751 16.386 48.736 1.00 15.73 755 CYS A O 1
ATOM 2497 N N . ARG A 1 311 ? -8.392 15.422 49.930 1.00 16.62 756 ARG A N 1
ATOM 2498 C CA . ARG A 1 311 ? -9.443 16.220 49.303 1.00 17.56 756 ARG A CA 1
ATOM 2499 C C . ARG A 1 311 ? -9.214 17.709 49.557 1.00 17.53 756 ARG A C 1
ATOM 2500 O O . ARG A 1 311 ? -9.444 18.538 48.674 1.00 17.67 756 ARG A O 1
ATOM 2508 N N . ASP A 1 312 ? -8.761 18.049 50.762 1.00 17.40 757 ASP A N 1
ATOM 2509 C CA . ASP A 1 312 ? -8.501 19.446 51.106 1.00 17.52 757 ASP A CA 1
ATOM 2510 C C . ASP A 1 312 ? -7.395 20.025 50.232 1.00 17.14 757 ASP A C 1
ATOM 2511 O O . ASP A 1 312 ? -7.484 21.165 49.769 1.00 16.92 757 ASP A O 1
ATOM 2516 N N . ASN A 1 313 ? -6.347 19.240 50.002 1.00 16.41 758 ASN A N 1
ATOM 2517 C CA . ASN A 1 313 ? -5.243 19.713 49.182 1.00 16.15 758 ASN A CA 1
ATOM 2518 C C . ASN A 1 313 ? -5.627 19.789 47.709 1.00 16.16 758 ASN A C 1
ATOM 2519 O O . ASN A 1 313 ? -5.110 20.629 46.969 1.00 16.08 758 ASN A O 1
ATOM 2524 N N . LEU A 1 314 ? -6.548 18.931 47.283 1.00 16.29 759 LEU A N 1
ATOM 2525 C CA . LEU A 1 314 ? -7.002 18.976 45.902 1.00 16.76 759 LEU A CA 1
ATOM 2526 C C . LEU A 1 314 ? -7.663 20.338 45.714 1.00 16.90 759 LEU A C 1
ATOM 2527 O O . LEU A 1 314 ? -7.435 21.022 44.718 1.00 16.88 759 LEU A O 1
ATOM 2532 N N . SER A 1 315 ? -8.468 20.737 46.695 1.00 17.39 760 SER A N 1
ATOM 2533 C CA . SER A 1 315 ? -9.148 22.024 46.641 1.00 17.84 760 SER A CA 1
ATOM 2534 C C . SER A 1 315 ? -8.127 23.159 46.605 1.00 17.76 760 SER A C 1
ATOM 2535 O O . SER A 1 315 ? -8.335 24.174 45.936 1.00 17.67 760 SER A O 1
ATOM 2538 N N . GLN A 1 316 ? -7.019 22.992 47.323 1.00 17.87 761 GLN A N 1
ATOM 2539 C CA . GLN A 1 316 ? -5.980 24.016 47.344 1.00 17.95 761 GLN A CA 1
ATOM 2540 C C . GLN A 1 316 ? -5.323 24.181 45.982 1.00 17.72 761 GLN A C 1
ATOM 2541 O O . GLN A 1 316 ? -5.029 25.298 45.561 1.00 17.49 761 GLN A O 1
ATOM 2547 N N . TRP A 1 317 ? -5.094 23.073 45.287 1.00 17.31 762 TRP A N 1
ATOM 2548 C CA . TRP A 1 317 ? -4.487 23.152 43.965 1.00 17.20 762 TRP A CA 1
ATOM 2549 C C . TRP A 1 317 ? -5.447 23.827 42.992 1.00 17.86 762 TRP A C 1
ATOM 2550 O O . TRP A 1 317 ? -5.019 24.556 42.101 1.00 17.41 762 TRP A O 1
ATOM 2561 N N . GLU A 1 318 ? -6.743 23.588 43.169 1.00 18.50 763 GLU A N 1
ATOM 2562 C CA . GLU A 1 318 ? -7.742 24.215 42.306 1.00 19.72 763 GLU A CA 1
ATOM 2563 C C . GLU A 1 318 ? -7.724 25.721 42.557 1.00 20.03 763 GLU A C 1
ATOM 2564 O O . GLU A 1 318 ? -7.918 26.515 41.636 1.00 20.25 763 GLU A O 1
ATOM 2570 N N . LYS A 1 319 ? -7.487 26.110 43.808 1.00 20.23 764 LYS A N 1
ATOM 2571 C CA . LYS A 1 319 ? -7.415 27.523 44.169 1.00 20.83 764 LYS A CA 1
ATOM 2572 C C . LYS A 1 319 ? -6.223 28.170 43.476 1.00 20.98 764 LYS A C 1
ATOM 2573 O O . LYS A 1 319 ? -6.306 29.304 43.000 1.00 20.90 764 LYS A O 1
ATOM 2579 N N . VAL A 1 320 ? -5.108 27.448 43.431 1.00 21.06 765 VAL A N 1
ATOM 2580 C CA . VAL A 1 320 ? -3.910 27.954 42.778 1.00 21.61 765 VAL A CA 1
ATOM 2581 C C . VAL A 1 320 ? -4.221 28.204 41.307 1.00 22.13 765 VAL A C 1
ATOM 2582 O O . VAL A 1 320 ? -3.923 29.273 40.770 1.00 21.70 765 VAL A O 1
ATOM 2586 N N . ILE A 1 321 ? -4.834 27.214 40.667 1.00 22.92 766 ILE A N 1
ATOM 2587 C CA . ILE A 1 321 ? -5.196 27.307 39.257 1.00 24.09 766 ILE A CA 1
ATOM 2588 C C . ILE A 1 321 ? -6.110 28.502 38.978 1.00 25.19 766 ILE A C 1
ATOM 2589 O O . ILE A 1 321 ? -6.025 29.115 37.910 1.00 25.19 766 ILE A O 1
ATOM 2594 N N . ARG A 1 322 ? -6.977 28.830 39.935 1.00 26.44 767 ARG A N 1
ATOM 2595 C CA . ARG A 1 322 ? -7.898 29.956 39.778 1.00 28.09 767 ARG A CA 1
ATOM 2596 C C . ARG A 1 322 ? -7.215 31.299 40.000 1.00 28.91 767 ARG A C 1
ATOM 2597 O O . ARG A 1 322 ? -7.766 32.343 39.652 1.00 28.98 767 ARG A O 1
ATOM 2605 N N . GLY A 1 323 ? -6.023 31.275 40.587 1.00 29.86 768 GLY A N 1
ATOM 2606 C CA . GLY A 1 323 ? -5.302 32.510 40.836 1.00 31.39 768 GLY A CA 1
ATOM 2607 C C . GLY A 1 323 ? -5.480 33.018 42.254 1.00 32.64 768 GLY A C 1
ATOM 2608 O O . GLY A 1 323 ? -5.250 34.195 42.534 1.00 32.28 768 GLY A O 1
ATOM 2609 N N . GLU A 1 324 ? -5.895 32.127 43.148 1.00 34.00 769 GLU A N 1
ATOM 2610 C CA . GLU A 1 324 ? -6.108 32.470 44.550 1.00 35.68 769 GLU A CA 1
ATOM 2611 C C . GLU A 1 324 ? -4.994 31.867 45.405 1.00 36.55 769 GLU A C 1
ATOM 2612 O O . GLU A 1 324 ? -5.248 31.326 46.486 1.00 36.80 769 GLU A O 1
ATOM 2618 N N . GLU A 1 325 ? -3.763 31.971 44.917 1.00 37.49 770 GLU A N 1
ATOM 2619 C CA . GLU A 1 325 ? -2.600 31.432 45.614 1.00 38.47 770 GLU A CA 1
ATOM 2620 C C . GLU A 1 325 ? -2.096 32.376 46.706 1.00 38.70 770 GLU A C 1
ATOM 2621 O O . GLU A 1 325 ? -2.691 33.462 46.879 1.00 38.78 770 GLU A O 1
ATOM 2627 N N . SER B 1 1 ? 21.187 62.673 52.979 1.00 26.45 446 SER B N 1
ATOM 2628 C CA . SER B 1 1 ? 22.484 62.894 53.678 1.00 26.38 446 SER B CA 1
ATOM 2629 C C . SER B 1 1 ? 22.295 63.483 55.074 1.00 25.62 446 SER B C 1
ATOM 2630 O O . SER B 1 1 ? 23.041 63.149 55.999 1.00 26.03 446 SER B O 1
ATOM 2633 N N . HIS B 1 2 ? 21.309 64.361 55.232 1.00 24.56 447 HIS B N 1
ATOM 2634 C CA . HIS B 1 2 ? 21.066 64.965 56.537 1.00 23.22 447 HIS B CA 1
ATOM 2635 C C . HIS B 1 2 ? 20.497 63.968 57.532 1.00 22.44 447 HIS B C 1
ATOM 2636 O O . HIS B 1 2 ? 19.515 63.276 57.254 1.00 22.64 447 HIS B O 1
ATOM 2643 N N . MET B 1 3 ? 21.125 63.904 58.698 1.00 21.45 448 MET B N 1
ATOM 2644 C CA . MET B 1 3 ? 20.681 63.007 59.750 1.00 20.26 448 MET B CA 1
ATOM 2645 C C . MET B 1 3 ? 20.090 63.831 60.880 1.00 19.22 448 MET B C 1
ATOM 2646 O O . MET B 1 3 ? 20.669 64.829 61.302 1.00 19.08 448 MET B O 1
ATOM 2651 N N . SER B 1 4 ? 18.929 63.414 61.364 1.00 18.21 449 SER B N 1
ATOM 2652 C CA . SER B 1 4 ? 18.279 64.123 62.455 1.00 17.40 449 SER B CA 1
ATOM 2653 C C . SER B 1 4 ? 18.976 63.804 63.766 1.00 16.97 449 SER B C 1
ATOM 2654 O O . SER B 1 4 ? 19.573 62.739 63.923 1.00 16.46 449 SER B O 1
ATOM 2657 N N . ILE B 1 5 ? 18.900 64.733 64.710 1.00 16.54 450 ILE B N 1
ATOM 2658 C CA . ILE B 1 5 ? 19.537 64.536 66.002 1.00 16.68 450 ILE B CA 1
ATOM 2659 C C . ILE B 1 5 ? 18.557 64.720 67.148 1.00 16.71 450 ILE B C 1
ATOM 2660 O O . ILE B 1 5 ? 17.506 65.344 66.995 1.00 16.54 450 ILE B O 1
ATOM 2665 N N . CYS B 1 6 ? 18.907 64.167 68.302 1.00 16.48 451 CYS B N 1
ATOM 2666 C CA . CYS B 1 6 ? 18.057 64.276 69.475 1.00 16.54 451 CYS B CA 1
ATOM 2667 C C . CYS B 1 6 ? 18.282 65.621 70.153 1.00 16.83 451 CYS B C 1
ATOM 2668 O O . CYS B 1 6 ? 19.242 66.326 69.846 1.00 16.57 451 CYS B O 1
ATOM 2671 N N . THR B 1 7 ? 17.384 65.970 71.067 1.00 17.31 452 THR B N 1
ATOM 2672 C CA . THR B 1 7 ? 17.501 67.214 71.816 1.00 17.80 452 THR B CA 1
ATOM 2673 C C . THR B 1 7 ? 18.273 66.891 73.086 1.00 18.37 452 THR B C 1
ATOM 2674 O O . THR B 1 7 ? 18.472 65.722 73.417 1.00 18.15 452 THR B O 1
ATOM 2678 N N . SER B 1 8 ? 18.695 67.929 73.797 1.00 19.02 453 SER B N 1
ATOM 2679 C CA . SER B 1 8 ? 19.436 67.753 75.038 1.00 19.66 453 SER B CA 1
ATOM 2680 C C . SER B 1 8 ? 18.569 67.004 76.042 1.00 19.76 453 SER B C 1
ATOM 2681 O O . SER B 1 8 ? 19.028 66.082 76.712 1.00 19.83 453 SER B O 1
ATOM 2684 N N . GLU B 1 9 ? 17.308 67.403 76.138 1.00 20.05 454 GLU B N 1
ATOM 2685 C CA . GLU B 1 9 ? 16.384 66.770 77.063 1.00 20.33 454 GLU B CA 1
ATOM 2686 C C . GLU B 1 9 ? 16.198 65.288 76.771 1.00 19.87 454 GLU B C 1
ATOM 2687 O O . GLU B 1 9 ? 16.007 64.488 77.690 1.00 19.48 454 GLU B O 1
ATOM 2693 N N . GLU B 1 10 ? 16.256 64.921 75.495 1.00 19.35 455 GLU B N 1
ATOM 2694 C CA . GLU B 1 10 ? 16.098 63.524 75.111 1.00 19.11 455 GLU B CA 1
ATOM 2695 C C . GLU B 1 10 ? 17.252 62.652 75.593 1.00 19.09 455 GLU B C 1
ATOM 2696 O O . GLU B 1 10 ? 17.019 61.611 76.198 1.00 18.56 455 GLU B O 1
ATOM 2702 N N . TRP B 1 11 ? 18.496 63.055 75.344 1.00 18.93 456 TRP B N 1
ATOM 2703 C CA . TRP B 1 11 ? 19.596 62.212 75.797 1.00 19.50 456 TRP B CA 1
ATOM 2704 C C . TRP B 1 11 ? 19.848 62.306 77.296 1.00 19.65 456 TRP B C 1
ATOM 2705 O O . TRP B 1 11 ? 20.338 61.354 77.903 1.00 19.64 456 TRP B O 1
ATOM 2716 N N . GLN B 1 12 ? 19.507 63.440 77.902 1.00 19.87 457 GLN B N 1
ATOM 2717 C CA . GLN B 1 12 ? 19.696 63.591 79.342 1.00 20.13 457 GLN B CA 1
ATOM 2718 C C . GLN B 1 12 ? 18.679 62.720 80.076 1.00 19.76 457 GLN B C 1
ATOM 2719 O O . GLN B 1 12 ? 18.980 62.136 81.121 1.00 19.73 457 GLN B O 1
ATOM 2725 N N . GLY B 1 13 ? 17.474 62.627 79.521 1.00 19.38 458 GLY B N 1
ATOM 2726 C CA . GLY B 1 13 ? 16.449 61.806 80.137 1.00 19.03 458 GLY B CA 1
ATOM 2727 C C . GLY B 1 13 ? 16.867 60.348 80.107 1.00 18.72 458 GLY B C 1
ATOM 2728 O O . GLY B 1 13 ? 16.671 59.606 81.074 1.00 19.04 458 GLY B O 1
ATOM 2729 N N . LEU B 1 14 ? 17.454 59.935 78.989 1.00 18.22 459 LEU B N 1
ATOM 2730 C CA . LEU B 1 14 ? 17.904 58.560 78.839 1.00 18.15 459 LEU B CA 1
ATOM 2731 C C . LEU B 1 14 ? 19.030 58.253 79.818 1.00 18.62 459 LEU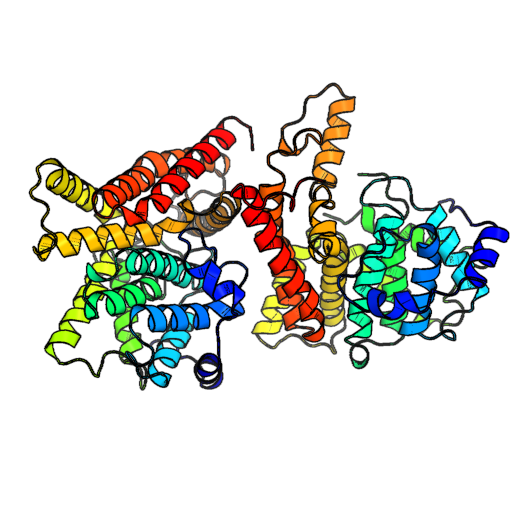 B C 1
ATOM 2732 O O . LEU B 1 14 ? 19.080 57.166 80.386 1.00 18.60 459 LEU B O 1
ATOM 2737 N N . MET B 1 15 ? 19.930 59.212 80.018 1.00 19.42 460 MET B N 1
ATOM 2738 C CA . MET B 1 15 ? 21.044 59.021 80.944 1.00 20.54 460 MET B CA 1
ATOM 2739 C C . MET B 1 15 ? 20.552 58.707 82.355 1.00 20.63 460 MET B C 1
ATOM 2740 O O . MET B 1 15 ? 21.196 57.962 83.094 1.00 20.91 460 MET B O 1
ATOM 2745 N N . GLN B 1 16 ? 19.410 59.283 82.717 1.00 20.72 461 GLN B N 1
ATOM 2746 C CA . GLN B 1 16 ? 18.827 59.110 84.047 1.00 21.01 461 GLN B CA 1
ATOM 2747 C C . GLN B 1 16 ? 17.986 57.848 84.235 1.00 20.63 461 GLN B C 1
ATOM 2748 O O . GLN B 1 16 ? 17.548 57.552 85.348 1.00 20.89 461 GLN B O 1
ATOM 2754 N N . PHE B 1 17 ? 17.761 57.103 83.159 1.00 19.99 462 PHE B N 1
ATOM 2755 C CA . PHE B 1 17 ? 16.944 55.898 83.234 1.00 19.76 462 PHE B CA 1
ATOM 2756 C C . PHE B 1 17 ? 17.650 54.690 83.837 1.00 19.74 462 PHE B C 1
ATOM 2757 O O . PHE B 1 17 ? 18.822 54.440 83.566 1.00 19.74 462 PHE B O 1
ATOM 2765 N N . THR B 1 18 ? 16.912 53.943 84.654 1.00 19.99 463 THR B N 1
ATOM 2766 C CA . THR B 1 18 ? 17.411 52.717 85.272 1.00 20.16 463 THR B CA 1
ATOM 2767 C C . THR B 1 18 ? 16.285 51.694 85.153 1.00 19.73 463 THR B C 1
ATOM 2768 O O . THR B 1 18 ? 15.160 51.950 85.580 1.00 20.12 463 THR B O 1
ATOM 2772 N N . LEU B 1 19 ? 16.584 50.542 84.566 1.00 19.38 464 LEU B N 1
ATOM 2773 C CA . LEU B 1 19 ? 15.575 49.504 84.386 1.00 18.89 464 LEU B CA 1
ATOM 2774 C C . LEU B 1 19 ? 15.039 48.976 85.716 1.00 18.91 464 LEU B C 1
ATOM 2775 O O . LEU B 1 19 ? 15.811 48.683 86.632 1.00 19.05 464 LEU B O 1
ATOM 2780 N N . PRO B 1 20 ? 13.707 48.870 85.848 1.00 18.49 465 PRO B N 1
ATOM 2781 C CA . PRO B 1 20 ? 13.124 48.357 87.094 1.00 18.44 465 PRO B CA 1
ATOM 2782 C C . PRO B 1 20 ? 13.685 46.954 87.323 1.00 18.05 465 PRO B C 1
ATOM 2783 O O . PRO B 1 20 ? 13.662 46.120 86.417 1.00 17.97 465 PRO B O 1
ATOM 2787 N N . VAL B 1 21 ? 14.178 46.687 88.528 1.00 17.67 466 VAL B N 1
ATOM 2788 C CA . VAL B 1 21 ? 14.761 45.384 88.821 1.00 17.58 466 VAL B CA 1
ATOM 2789 C C . VAL B 1 21 ? 13.843 44.202 88.498 1.00 17.83 466 VAL B C 1
ATOM 2790 O O . VAL B 1 21 ? 14.316 43.129 88.137 1.00 17.32 466 VAL B O 1
ATOM 2794 N N . ARG B 1 22 ? 12.532 44.396 88.606 1.00 18.10 467 ARG B N 1
ATOM 2795 C CA . ARG B 1 22 ? 11.595 43.313 88.321 1.00 18.92 467 ARG B CA 1
ATOM 2796 C C . ARG B 1 22 ? 11.698 42.817 86.880 1.00 19.01 467 ARG B C 1
ATOM 2797 O O . ARG B 1 22 ? 11.337 41.678 86.585 1.00 18.97 467 ARG B O 1
ATOM 2805 N N . LEU B 1 23 ? 12.194 43.666 85.985 1.00 19.01 468 LEU B N 1
ATOM 2806 C CA . LEU B 1 23 ? 12.312 43.277 84.586 1.00 19.12 468 LEU B CA 1
ATOM 2807 C C . LEU B 1 23 ? 13.607 42.552 84.253 1.00 19.30 468 LEU B C 1
ATOM 2808 O O . LEU B 1 23 ? 13.742 41.987 83.172 1.00 19.34 468 LEU B O 1
ATOM 2813 N N . CYS B 1 24 ? 14.558 42.550 85.181 1.00 19.27 469 CYS B N 1
ATOM 2814 C CA . CYS B 1 24 ? 15.825 41.876 84.925 1.00 19.91 469 CYS B CA 1
ATOM 2815 C C . CYS B 1 24 ? 15.635 40.397 84.601 1.00 20.25 469 CYS B C 1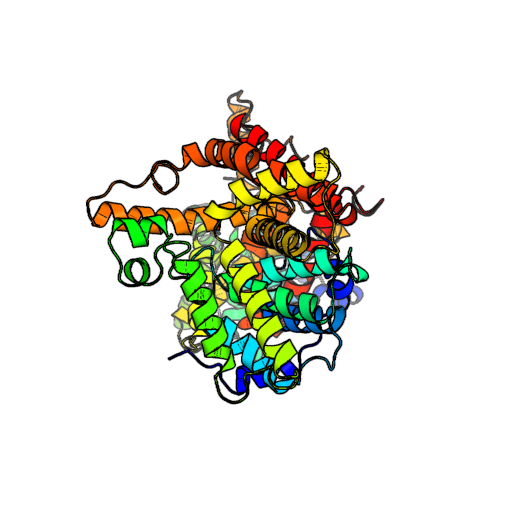
ATOM 2816 O O . CYS B 1 24 ? 16.269 39.876 83.685 1.00 20.67 469 CYS B O 1
ATOM 2819 N N . LYS B 1 25 ? 14.755 39.724 85.338 1.00 20.57 470 LYS B N 1
ATOM 2820 C CA . LYS B 1 25 ? 14.512 38.302 85.105 1.00 20.89 470 LYS B CA 1
ATOM 2821 C C . LYS B 1 25 ? 13.857 38.039 83.754 1.00 20.92 470 LYS B C 1
ATOM 2822 O O . LYS B 1 25 ? 14.039 36.974 83.167 1.00 21.47 470 LYS B O 1
ATOM 2828 N N . GLU B 1 26 ? 13.100 39.009 83.258 1.00 20.65 471 GLU B N 1
ATOM 2829 C CA . GLU B 1 26 ? 12.414 38.835 81.985 1.00 20.30 471 GLU B CA 1
ATOM 2830 C C . GLU B 1 26 ? 13.286 39.149 80.775 1.00 19.53 471 GLU B C 1
ATOM 2831 O O . GLU B 1 26 ? 13.331 38.378 79.818 1.00 19.23 471 GLU B O 1
ATOM 2837 N N . ILE B 1 27 ? 13.984 40.276 80.825 1.00 18.66 472 ILE B N 1
ATOM 2838 C CA . ILE B 1 27 ? 14.825 40.699 79.712 1.00 17.89 472 ILE B CA 1
ATOM 2839 C C . ILE B 1 27 ? 15.957 39.736 79.356 1.00 17.36 472 ILE B C 1
ATOM 2840 O O . ILE B 1 27 ? 16.405 39.699 78.211 1.00 16.90 472 ILE B O 1
ATOM 2845 N N . GLU B 1 28 ? 16.424 38.952 80.318 1.00 17.04 473 GLU B N 1
ATOM 2846 C CA . GLU B 1 28 ? 17.508 38.024 80.026 1.00 17.16 473 GLU B CA 1
ATOM 2847 C C . GLU B 1 28 ? 17.049 36.805 79.229 1.00 17.11 473 GLU B C 1
ATOM 2848 O O . GLU B 1 28 ? 17.872 36.075 78.679 1.00 17.34 473 GLU B O 1
ATOM 2854 N N . LEU B 1 29 ? 15.738 36.598 79.156 1.00 17.06 474 LEU B N 1
ATOM 2855 C CA . LEU B 1 29 ? 15.183 35.457 78.434 1.00 16.91 474 LEU B CA 1
ATOM 2856 C C . LEU B 1 29 ? 15.068 35.725 76.936 1.00 16.39 474 LEU B C 1
ATOM 2857 O O . LEU B 1 29 ? 14.722 36.827 76.517 1.00 16.26 474 LEU B O 1
ATOM 2862 N N . PHE B 1 30 ? 15.359 34.710 76.133 1.00 15.80 475 PHE B N 1
ATOM 2863 C CA . PHE B 1 30 ? 15.285 34.855 74.685 1.00 15.61 475 PHE B CA 1
ATOM 2864 C C . PHE B 1 30 ? 13.903 35.298 74.215 1.00 15.57 475 PHE B C 1
ATOM 2865 O O . PHE B 1 30 ? 13.789 36.094 73.286 1.00 15.39 475 PHE B O 1
ATOM 2873 N N . HIS B 1 31 ? 12.856 34.799 74.867 1.00 15.76 476 HIS B N 1
ATOM 2874 C CA . HIS B 1 31 ? 11.496 35.131 74.455 1.00 15.96 476 HIS B CA 1
ATOM 2875 C C . HIS B 1 31 ? 10.933 36.452 74.968 1.00 15.66 476 HIS B C 1
ATOM 2876 O O . HIS B 1 31 ? 9.760 36.741 74.751 1.00 15.83 476 HIS B O 1
ATOM 2883 N N . PHE B 1 32 ? 11.754 37.257 75.633 1.00 15.51 477 PHE B N 1
ATOM 2884 C CA . PHE B 1 32 ? 11.277 38.533 76.157 1.00 15.57 477 PHE B CA 1
ATOM 2885 C C . PHE B 1 32 ? 10.612 39.384 75.078 1.00 15.58 477 PHE B C 1
ATOM 2886 O O . PHE B 1 32 ? 11.104 39.467 73.955 1.00 15.23 477 PHE B O 1
ATOM 2894 N N . ASP B 1 33 ? 9.494 40.009 75.440 1.00 15.63 478 ASP B N 1
ATOM 2895 C CA . ASP B 1 33 ? 8.735 40.886 74.546 1.00 15.88 478 ASP B CA 1
ATOM 2896 C C . ASP B 1 33 ? 8.838 42.320 75.074 1.00 15.73 478 ASP B C 1
ATOM 2897 O O . ASP B 1 33 ? 8.352 42.618 76.166 1.00 15.88 478 ASP B O 1
ATOM 2902 N N . ILE B 1 34 ? 9.459 43.208 74.308 1.00 15.64 479 ILE B N 1
ATOM 2903 C CA . ILE B 1 34 ? 9.594 44.596 74.746 1.00 15.63 479 ILE B CA 1
ATOM 2904 C C . ILE B 1 34 ? 8.296 45.383 74.587 1.00 15.87 479 ILE B C 1
ATOM 2905 O O . ILE B 1 34 ? 8.159 46.479 75.124 1.00 15.84 479 ILE B O 1
ATOM 2910 N N . GLY B 1 35 ? 7.353 44.807 73.849 1.00 16.18 480 GLY B N 1
ATOM 2911 C CA . GLY B 1 35 ? 6.080 45.453 73.578 1.00 16.29 480 GLY B CA 1
ATOM 2912 C C . GLY B 1 35 ? 5.398 46.310 74.634 1.00 16.38 480 GLY B C 1
ATOM 2913 O O . GLY B 1 35 ? 5.036 47.454 74.355 1.00 16.40 480 GLY B O 1
ATOM 2914 N N . PRO B 1 36 ? 5.197 45.793 75.851 1.00 16.76 481 PRO B N 1
ATOM 2915 C CA . PRO B 1 36 ? 4.535 46.554 76.919 1.00 16.96 481 PRO B CA 1
ATOM 2916 C C . PRO B 1 36 ? 5.331 47.706 77.529 1.00 17.28 481 PRO B C 1
ATOM 2917 O O . PRO B 1 36 ? 4.819 48.412 78.402 1.00 17.64 481 PRO B O 1
ATOM 2921 N N . PHE B 1 37 ? 6.560 47.916 77.070 1.00 17.39 482 PHE B N 1
ATOM 2922 C CA . PHE B 1 37 ? 7.399 48.949 77.671 1.00 17.28 482 PHE B CA 1
ATOM 2923 C C . PHE B 1 37 ? 7.979 50.003 76.728 1.00 17.41 482 PHE B C 1
ATOM 2924 O O . PHE B 1 37 ? 9.156 50.340 76.833 1.00 16.96 482 PHE B O 1
ATOM 2932 N N . GLU B 1 38 ? 7.155 50.558 75.847 1.00 17.74 483 GLU B N 1
ATOM 2933 C CA . GLU B 1 38 ? 7.646 51.540 74.887 1.00 18.46 483 GLU B CA 1
ATOM 2934 C C . GLU B 1 38 ? 8.483 52.681 75.467 1.00 18.20 483 GLU B C 1
ATOM 2935 O O . GLU B 1 38 ? 9.535 53.017 74.924 1.00 17.76 483 GLU B O 1
ATOM 2941 N N . ASN B 1 39 ? 8.020 53.278 76.559 1.00 18.33 484 ASN B N 1
ATOM 2942 C CA . ASN B 1 39 ? 8.744 54.386 77.173 1.00 18.59 484 ASN B CA 1
ATOM 2943 C C . ASN B 1 39 ? 10.121 53.968 77.685 1.00 17.95 484 ASN B C 1
ATOM 2944 O O . ASN B 1 39 ? 10.973 54.818 77.963 1.00 18.05 484 ASN B O 1
ATOM 2949 N N . MET B 1 40 ? 10.342 52.660 77.788 1.00 16.96 485 MET B N 1
ATOM 2950 C CA . MET B 1 40 ? 11.613 52.125 78.276 1.00 16.21 485 MET B CA 1
ATOM 2951 C C . MET B 1 40 ? 12.547 51.624 77.175 1.00 15.30 485 MET B C 1
ATOM 2952 O O . MET B 1 40 ? 13.684 51.270 77.464 1.00 15.36 485 MET B O 1
ATOM 2957 N N . TRP B 1 41 ? 12.084 51.581 75.930 1.00 14.43 486 TRP B N 1
ATOM 2958 C CA . TRP B 1 41 ? 12.922 51.039 74.861 1.00 14.00 486 TRP B CA 1
ATOM 2959 C C . TRP B 1 41 ? 14.339 51.589 74.770 1.00 13.76 486 TRP B C 1
ATOM 2960 O O . TRP B 1 41 ? 15.292 50.817 74.682 1.00 13.57 486 TRP B O 1
ATOM 2971 N N . PRO B 1 42 ? 14.509 52.921 74.778 1.00 13.78 487 PRO B N 1
ATOM 2972 C CA . PRO B 1 42 ? 15.888 53.419 74.698 1.00 13.69 487 PRO B CA 1
ATOM 2973 C C . PRO B 1 42 ? 16.694 52.969 75.926 1.00 13.41 487 PRO B C 1
ATOM 2974 O O . PRO B 1 42 ? 17.864 52.587 75.818 1.00 13.22 487 PRO B O 1
ATOM 2978 N N . GLY B 1 43 ? 16.053 53.013 77.091 1.00 13.31 488 GLY B N 1
ATOM 2979 C CA . GLY B 1 43 ? 16.710 52.609 78.322 1.00 12.95 488 GLY B CA 1
ATOM 2980 C C . GLY B 1 43 ? 17.054 51.131 78.327 1.00 12.90 488 GLY B C 1
ATOM 2981 O O . GLY B 1 43 ? 18.048 50.716 78.918 1.00 12.91 488 GLY B O 1
ATOM 2982 N N . ILE B 1 44 ? 16.222 50.329 77.673 1.00 12.94 489 ILE B N 1
ATOM 2983 C CA . ILE B 1 44 ? 16.471 48.900 77.590 1.00 13.21 489 ILE B CA 1
ATOM 2984 C C . ILE B 1 44 ? 17.718 48.659 76.744 1.00 12.85 489 ILE B C 1
ATOM 2985 O O . ILE B 1 44 ? 18.517 47.774 77.053 1.00 12.93 489 ILE B O 1
ATOM 2990 N N . PHE B 1 45 ? 17.901 49.446 75.688 1.00 12.88 490 PHE B N 1
ATOM 2991 C CA . PHE B 1 45 ? 19.088 49.270 74.869 1.00 12.42 490 PHE B CA 1
ATOM 2992 C C . PHE B 1 45 ? 20.327 49.664 75.671 1.00 12.64 490 PHE B C 1
ATOM 2993 O O . PHE B 1 45 ? 21.352 48.993 75.593 1.00 13.01 490 PHE B O 1
ATOM 3001 N N . VAL B 1 46 ? 20.246 50.751 76.433 1.00 12.73 491 VAL B N 1
ATOM 3002 C CA . VAL B 1 46 ? 21.393 51.156 77.241 1.00 12.94 491 VAL B CA 1
ATOM 3003 C C . VAL B 1 46 ? 21.704 50.042 78.243 1.00 13.16 491 VAL B C 1
ATOM 3004 O O . VAL B 1 46 ? 22.865 49.672 78.434 1.00 13.60 491 VAL B O 1
ATOM 3008 N N . TYR B 1 47 ? 20.663 49.498 78.869 1.00 13.24 492 TYR B N 1
ATOM 3009 C CA . TYR B 1 47 ? 20.830 48.422 79.845 1.00 13.39 492 TYR B CA 1
ATOM 3010 C C . TYR B 1 47 ? 21.552 47.228 79.224 1.00 13.32 492 TYR B C 1
ATOM 3011 O O . TYR B 1 47 ? 22.447 46.645 79.840 1.00 13.03 492 TYR B O 1
ATOM 3020 N N . MET B 1 48 ? 21.169 46.871 78.002 1.00 13.00 493 MET B N 1
ATOM 3021 C CA . MET B 1 48 ? 21.784 45.734 77.323 1.00 13.13 493 MET B CA 1
ATOM 3022 C C . MET B 1 48 ? 23.241 45.992 76.956 1.00 13.20 493 MET B C 1
ATOM 3023 O O . MET B 1 48 ? 24.099 45.117 77.128 1.00 13.29 493 MET B O 1
ATOM 3028 N N . VAL B 1 49 ? 23.532 47.192 76.463 1.00 13.83 494 VAL B N 1
ATOM 3029 C CA . VAL B 1 49 ? 24.907 47.531 76.115 1.00 13.89 494 VAL B CA 1
ATOM 3030 C C . VAL B 1 49 ? 25.748 47.502 77.393 1.00 14.07 494 VAL B C 1
ATOM 3031 O O . VAL B 1 49 ? 26.844 46.942 77.419 1.00 14.11 494 VAL B O 1
ATOM 3035 N N . HIS B 1 50 ? 25.225 48.089 78.463 1.00 13.85 495 HIS B N 1
ATOM 3036 C CA . HIS B 1 50 ? 25.963 48.108 79.719 1.00 14.38 495 HIS B CA 1
ATOM 3037 C C . HIS B 1 50 ? 26.191 46.722 80.307 1.00 14.77 495 HIS B C 1
ATOM 3038 O O . HIS B 1 50 ? 27.282 46.423 80.793 1.00 14.88 495 HIS B O 1
ATOM 3045 N N . ARG B 1 51 ? 25.181 45.861 80.260 1.00 15.02 496 ARG B N 1
ATOM 3046 C CA . ARG B 1 51 ? 25.366 44.537 80.829 1.00 15.49 496 ARG B CA 1
ATOM 3047 C C . ARG B 1 51 ? 26.257 43.643 79.966 1.00 15.88 496 ARG B C 1
ATOM 3048 O O . ARG B 1 51 ? 27.039 42.850 80.489 1.00 15.98 496 ARG B O 1
ATOM 3056 N N . SER B 1 52 ? 26.159 43.780 78.646 1.00 16.55 497 SER B N 1
ATOM 3057 C CA . SER B 1 52 ? 26.968 42.969 77.735 1.00 17.48 497 SER B CA 1
ATOM 3058 C C . SER B 1 52 ? 28.392 43.484 77.539 1.00 18.10 497 SER B C 1
ATOM 3059 O O . SER B 1 52 ? 29.342 42.703 77.481 1.00 18.24 497 SER B O 1
ATOM 3062 N N . CYS B 1 53 ? 28.535 44.802 77.451 1.00 18.79 498 CYS B N 1
ATOM 3063 C CA . CYS B 1 53 ? 29.834 45.420 77.205 1.00 19.52 498 CYS B CA 1
ATOM 3064 C C . CYS B 1 53 ? 30.418 46.180 78.390 1.00 19.76 498 CYS B C 1
ATOM 3065 O O . CYS B 1 53 ? 31.597 46.533 78.379 1.00 20.16 498 CYS B O 1
ATOM 3068 N N . GLY B 1 54 ? 29.602 46.437 79.406 1.00 20.24 499 GLY B N 1
ATOM 3069 C CA . GLY B 1 54 ? 30.080 47.181 80.558 1.00 20.88 499 GLY B CA 1
ATOM 3070 C C . GLY B 1 54 ? 29.813 48.668 80.403 1.00 21.39 499 GLY B C 1
ATOM 3071 O O . GLY B 1 54 ? 29.872 49.202 79.297 1.00 21.02 499 GLY B O 1
ATOM 3072 N N . THR B 1 55 ? 29.519 49.341 81.511 1.00 22.01 500 THR B N 1
ATOM 3073 C CA . THR B 1 55 ? 29.242 50.775 81.479 1.00 22.79 500 THR B CA 1
ATOM 3074 C C . THR B 1 55 ? 30.453 51.577 81.004 1.00 22.75 500 THR B C 1
ATOM 3075 O O . THR B 1 55 ? 30.314 52.698 80.516 1.00 22.97 500 THR B O 1
ATOM 3079 N N . SER B 1 56 ? 31.638 50.991 81.141 1.00 22.72 501 SER B N 1
ATOM 3080 C CA . SER B 1 56 ? 32.882 51.648 80.744 1.00 22.69 501 SER B CA 1
ATOM 3081 C C . SER B 1 56 ? 33.172 51.575 79.244 1.00 22.18 501 SER B C 1
ATOM 3082 O O . SER B 1 56 ? 34.062 52.268 78.747 1.00 22.01 501 SER B O 1
ATOM 3085 N N . CYS B 1 57 ? 32.420 50.746 78.527 1.00 21.33 502 CYS B N 1
ATOM 3086 C CA . CYS B 1 57 ? 32.619 50.577 77.089 1.00 20.79 502 CYS B CA 1
ATOM 3087 C C . CYS B 1 57 ? 32.480 51.876 76.295 1.00 20.44 502 CYS B C 1
ATOM 3088 O O . CYS B 1 57 ? 33.374 52.241 75.531 1.00 20.41 502 CYS B O 1
ATOM 3091 N N . PHE B 1 58 ? 31.354 52.561 76.476 1.00 20.13 503 PHE B N 1
ATOM 3092 C CA . PHE B 1 58 ? 31.081 53.815 75.779 1.00 20.04 503 PHE B CA 1
ATOM 3093 C C . PHE B 1 58 ? 30.929 54.971 76.758 1.00 20.01 503 PHE B C 1
ATOM 3094 O O . PHE B 1 58 ? 30.499 54.781 77.892 1.00 20.11 503 PHE B O 1
ATOM 3102 N N . GLU B 1 59 ? 31.275 56.172 76.308 1.00 20.08 504 GLU B N 1
ATOM 3103 C CA . GLU B 1 59 ? 31.129 57.363 77.132 1.00 20.14 504 GLU B CA 1
ATOM 3104 C C . GLU B 1 59 ? 29.608 57.528 77.214 1.00 19.57 504 GLU B C 1
ATOM 3105 O O . GLU B 1 59 ? 28.924 57.586 76.188 1.00 19.19 504 GLU B O 1
ATOM 3111 N N . LEU B 1 60 ? 29.084 57.572 78.433 1.00 19.05 505 LEU B N 1
ATOM 3112 C CA . LEU B 1 60 ? 27.643 57.646 78.653 1.00 18.63 505 LEU B CA 1
ATOM 3113 C C . LEU B 1 60 ? 26.871 58.706 77.881 1.00 18.37 505 LEU B C 1
ATOM 3114 O O . LEU B 1 60 ? 25.876 58.397 77.223 1.00 17.69 505 LEU B O 1
ATOM 3119 N N . GLU B 1 61 ? 27.306 59.955 77.966 1.00 18.29 506 GLU B N 1
ATOM 3120 C CA . GLU B 1 61 ? 26.600 61.012 77.261 1.00 18.46 506 GLU B CA 1
ATOM 3121 C C . GLU B 1 61 ? 26.541 60.760 75.753 1.00 18.23 506 GLU B C 1
ATOM 3122 O O . GLU B 1 61 ? 25.476 60.893 75.139 1.00 17.49 506 GLU B O 1
ATOM 3128 N N . LYS B 1 62 ? 27.674 60.385 75.161 1.00 17.79 507 LYS B N 1
ATOM 3129 C CA . LYS B 1 62 ? 27.726 60.116 73.725 1.00 17.77 507 LYS B CA 1
ATOM 3130 C C . LYS B 1 62 ? 26.828 58.943 73.343 1.00 17.03 507 LYS B C 1
ATOM 3131 O O . LYS B 1 62 ? 26.168 58.970 72.303 1.00 16.56 507 LYS B O 1
ATOM 3137 N N . LEU B 1 63 ? 26.817 57.911 74.180 1.00 16.35 508 LEU B N 1
ATOM 3138 C CA . LEU B 1 63 ? 25.997 56.734 73.919 1.00 15.84 508 LEU B CA 1
ATOM 3139 C C . LEU B 1 63 ? 24.519 57.100 73.920 1.00 15.57 508 LEU B C 1
ATOM 3140 O O . LEU B 1 63 ? 23.771 56.688 73.036 1.00 14.92 508 LEU B O 1
ATOM 3145 N N . CYS B 1 64 ? 24.099 57.875 74.912 1.00 15.39 509 CYS B N 1
ATOM 3146 C CA . CYS B 1 64 ? 22.698 58.269 74.994 1.00 15.26 509 CYS B CA 1
ATOM 3147 C C . CYS B 1 64 ? 22.304 59.173 73.839 1.00 15.19 509 CYS B C 1
ATOM 3148 O O . CYS B 1 64 ? 21.202 59.064 73.308 1.00 15.09 509 CYS B O 1
ATOM 3151 N N . ARG B 1 65 ? 23.204 60.067 73.445 1.00 15.35 510 ARG B N 1
ATOM 3152 C CA . ARG B 1 65 ? 22.923 60.950 72.327 1.00 15.67 510 ARG B CA 1
ATOM 3153 C C . ARG B 1 65 ? 22.800 60.104 71.056 1.00 15.19 510 ARG B C 1
ATOM 3154 O O . ARG B 1 65 ? 21.868 60.284 70.267 1.00 15.21 510 ARG B O 1
ATOM 3162 N N . PHE B 1 66 ? 23.733 59.172 70.867 1.00 14.77 511 PHE B N 1
ATOM 3163 C CA . PHE B 1 66 ? 23.717 58.299 69.692 1.00 14.87 511 PHE B CA 1
ATOM 3164 C C . PHE B 1 66 ? 22.388 57.555 69.579 1.00 14.51 511 PHE B C 1
ATOM 3165 O O . PHE B 1 66 ? 21.758 57.540 68.522 1.00 14.27 511 PHE B O 1
ATOM 3173 N N . ILE B 1 67 ? 21.963 56.943 70.680 1.00 14.25 512 ILE B N 1
ATOM 3174 C CA . ILE B 1 67 ? 20.724 56.177 70.706 1.00 14.12 512 ILE B CA 1
ATOM 3175 C C . ILE B 1 67 ? 19.477 56.996 70.380 1.00 13.94 512 ILE B C 1
ATOM 3176 O O . ILE B 1 67 ? 18.667 56.594 69.535 1.00 13.82 512 ILE B O 1
ATOM 3181 N N . MET B 1 68 ? 19.319 58.142 71.036 1.00 13.87 513 MET B N 1
ATOM 3182 C CA . MET B 1 68 ? 18.144 58.964 70.790 1.00 13.81 513 MET B CA 1
ATOM 3183 C C . MET B 1 68 ? 18.151 59.570 69.393 1.00 13.89 513 MET B C 1
ATOM 3184 O O . MET B 1 68 ? 17.094 59.835 68.823 1.00 14.04 513 MET B O 1
ATOM 3189 N N . SER B 1 69 ? 19.336 59.787 68.835 1.00 13.95 514 SER B N 1
ATOM 3190 C CA . SER B 1 69 ? 19.412 60.308 67.476 1.00 14.06 514 SER B CA 1
ATOM 3191 C C . SER B 1 69 ? 19.028 59.201 66.494 1.00 13.92 514 SER B C 1
ATOM 3192 O O . SER B 1 69 ? 18.366 59.458 65.489 1.00 13.99 514 SER B O 1
ATOM 3195 N N . VAL B 1 70 ? 19.437 57.967 66.781 1.00 13.89 515 VAL B N 1
ATOM 3196 C CA . VAL B 1 70 ? 19.084 56.847 65.914 1.00 13.86 515 VAL B CA 1
ATOM 3197 C C . VAL B 1 70 ? 17.562 56.721 65.863 1.00 14.42 515 VAL B C 1
ATOM 3198 O O . VAL B 1 70 ? 16.978 56.547 64.792 1.00 13.91 515 VAL B O 1
ATOM 3202 N N . LYS B 1 71 ? 16.924 56.819 67.026 1.00 14.65 516 LYS B N 1
ATOM 3203 C CA . LYS B 1 71 ? 15.473 56.731 67.107 1.00 15.59 516 LYS B CA 1
ATOM 3204 C C . LYS B 1 71 ? 14.812 57.752 66.178 1.00 16.01 516 LYS B C 1
ATOM 3205 O O . LYS B 1 71 ? 13.824 57.445 65.508 1.00 16.21 516 LYS B O 1
ATOM 3211 N N . LYS B 1 72 ? 15.370 58.958 66.126 1.00 16.50 517 LYS B N 1
ATOM 3212 C CA . LYS B 1 72 ? 14.809 60.003 65.276 1.00 17.12 517 LYS B CA 1
ATOM 3213 C C . LYS B 1 72 ? 15.034 59.793 63.791 1.00 17.11 517 LYS B C 1
ATOM 3214 O O . LYS B 1 72 ? 14.491 60.534 62.965 1.00 17.20 517 LYS B O 1
ATOM 3220 N N . ASN B 1 73 ? 15.824 58.784 63.444 1.00 16.74 518 ASN B N 1
ATOM 3221 C CA . ASN B 1 73 ? 16.076 58.497 62.043 1.00 16.75 518 ASN B CA 1
ATOM 3222 C C . ASN B 1 73 ? 15.374 57.218 61.595 1.00 16.90 518 ASN B C 1
ATOM 3223 O O . ASN B 1 73 ? 15.681 56.653 60.546 1.00 17.12 518 ASN B O 1
ATOM 3228 N N . TYR B 1 74 ? 14.430 56.765 62.417 1.00 17.04 519 TYR B N 1
ATOM 3229 C CA . TYR B 1 74 ? 13.607 55.612 62.081 1.00 17.51 519 TYR B CA 1
ATOM 3230 C C . TYR B 1 74 ? 12.246 56.225 61.770 1.00 18.51 519 TYR B C 1
ATOM 3231 O O . TYR B 1 74 ? 11.829 57.177 62.426 1.00 18.73 519 TYR B O 1
ATOM 3240 N N . ARG B 1 75 ? 11.558 55.692 60.768 1.00 19.73 520 ARG B N 1
ATOM 3241 C CA . ARG B 1 75 ? 10.260 56.226 60.380 1.00 21.09 520 ARG B CA 1
ATOM 3242 C C . ARG B 1 75 ? 9.115 55.344 60.860 1.00 22.01 520 ARG B C 1
ATOM 3243 O O . ARG B 1 75 ? 9.335 54.236 61.349 1.00 21.91 520 ARG B O 1
ATOM 3251 N N . ARG B 1 76 ? 7.892 55.844 60.728 1.00 23.26 521 ARG B N 1
ATOM 3252 C CA . ARG B 1 76 ? 6.719 55.089 61.143 1.00 24.39 521 ARG B CA 1
ATOM 3253 C C . ARG B 1 76 ? 6.347 54.096 60.054 1.00 24.58 521 ARG B C 1
ATOM 3254 O O . ARG B 1 76 ? 5.319 54.231 59.384 1.00 24.86 521 ARG B O 1
ATOM 3262 N N . VAL B 1 77 ? 7.214 53.105 59.874 1.00 24.68 522 VAL B N 1
ATOM 3263 C CA . VAL B 1 77 ? 7.021 52.060 58.881 1.00 24.73 522 VAL B CA 1
ATOM 3264 C C . VAL B 1 77 ? 6.914 50.739 59.626 1.00 24.95 522 VAL B C 1
ATOM 3265 O O . VAL B 1 77 ? 7.885 50.276 60.223 1.00 24.77 522 VAL B O 1
ATOM 3269 N N . PRO B 1 78 ? 5.728 50.113 59.603 1.00 25.14 523 PRO B N 1
ATOM 3270 C CA . PRO B 1 78 ? 5.581 48.841 60.311 1.00 25.11 523 PRO B CA 1
ATOM 3271 C C . PRO B 1 78 ? 6.624 47.809 59.895 1.00 25.11 523 PRO B C 1
ATOM 3272 O O . PRO B 1 78 ? 6.936 47.665 58.710 1.00 25.12 523 PRO B O 1
ATOM 3276 N N . TYR B 1 79 ? 7.174 47.117 60.890 1.00 24.81 524 TYR B N 1
ATOM 3277 C CA . TYR B 1 79 ? 8.176 46.075 60.685 1.00 24.84 524 TYR B CA 1
ATOM 3278 C C . TYR B 1 79 ? 9.562 46.572 60.275 1.00 23.96 524 TYR B C 1
ATOM 3279 O O . TYR B 1 79 ? 10.475 45.778 60.047 1.00 24.04 524 TYR B O 1
ATOM 3288 N N . HIS B 1 80 ? 9.720 47.888 60.189 1.00 22.94 525 HIS B N 1
ATOM 3289 C CA . HIS B 1 80 ? 11.007 48.482 59.834 1.00 21.78 525 HIS B CA 1
ATOM 3290 C C . HIS B 1 80 ? 11.147 49.762 60.641 1.00 20.83 525 HIS B C 1
ATOM 3291 O O . HIS B 1 80 ? 11.710 50.754 60.175 1.00 20.50 525 HIS B O 1
ATOM 3298 N N . ASN B 1 81 ? 10.638 49.717 61.868 1.00 19.85 526 ASN B N 1
ATOM 3299 C CA . ASN B 1 81 ? 10.648 50.870 62.749 1.00 18.80 526 ASN B CA 1
ATOM 3300 C C . ASN B 1 81 ? 11.524 50.717 63.983 1.00 18.01 526 ASN B C 1
ATOM 3301 O O . ASN B 1 81 ? 12.232 49.723 64.154 1.00 17.64 526 ASN B O 1
ATOM 3306 N N . TRP B 1 82 ? 11.454 51.727 64.839 1.00 17.05 527 TRP B N 1
ATOM 3307 C CA . TRP B 1 82 ? 12.210 51.775 66.080 1.00 16.15 527 TRP B CA 1
ATOM 3308 C C . TRP B 1 82 ? 11.913 50.555 66.954 1.00 16.11 527 TRP B C 1
ATOM 3309 O O . TRP B 1 82 ? 12.823 49.961 67.525 1.00 15.35 527 TRP B O 1
ATOM 3320 N N . LYS B 1 83 ? 10.643 50.177 67.052 1.00 16.19 528 LYS B N 1
ATOM 3321 C CA . LYS B 1 83 ? 10.271 49.017 67.857 1.00 16.55 528 LYS B CA 1
ATOM 3322 C C . LYS B 1 83 ? 11.023 47.779 67.382 1.00 16.49 528 LYS B C 1
ATOM 3323 O O . LYS B 1 83 ? 11.598 47.037 68.181 1.00 15.92 528 LYS B O 1
ATOM 3329 N N . HIS B 1 84 ? 11.016 47.564 66.074 1.00 16.50 529 HIS B N 1
ATOM 3330 C CA . HIS B 1 84 ? 11.685 46.415 65.484 1.00 16.86 529 HIS B CA 1
ATOM 3331 C C . HIS B 1 84 ? 13.191 46.443 65.739 1.00 16.10 529 HIS B C 1
ATOM 3332 O O . HIS B 1 84 ? 13.798 45.409 66.001 1.00 15.82 529 HIS B O 1
ATOM 3339 N N . ALA B 1 85 ? 13.790 47.626 65.663 1.00 15.53 530 ALA B N 1
ATOM 3340 C CA . ALA B 1 85 ? 15.225 47.767 65.885 1.00 14.78 530 ALA B CA 1
ATOM 3341 C C . ALA B 1 85 ? 15.619 47.310 67.283 1.00 14.21 530 ALA B C 1
ATOM 3342 O O . ALA B 1 85 ? 16.601 46.590 67.460 1.00 14.05 530 ALA B O 1
ATOM 3344 N N . VAL B 1 86 ? 14.851 47.731 68.280 1.00 13.56 531 VAL B N 1
ATOM 3345 C CA . VAL B 1 86 ? 15.151 47.350 69.654 1.00 13.03 531 VAL B CA 1
ATOM 3346 C C . VAL B 1 86 ? 14.858 45.869 69.874 1.00 12.88 531 VAL B C 1
ATOM 3347 O O . VAL B 1 86 ? 15.557 45.209 70.631 1.00 12.34 531 VAL B O 1
ATOM 3351 N N . THR B 1 87 ? 13.839 45.350 69.194 1.00 12.85 532 THR B N 1
ATOM 3352 C CA . THR B 1 87 ? 13.478 43.940 69.308 1.00 13.14 532 THR B CA 1
ATOM 3353 C C . THR B 1 87 ? 14.616 43.070 68.767 1.00 12.95 532 THR B C 1
ATOM 3354 O O . THR B 1 87 ? 14.998 42.075 69.383 1.00 12.76 532 THR B O 1
ATOM 3358 N N . VAL B 1 88 ? 15.155 43.455 67.615 1.00 12.68 533 VAL B N 1
ATOM 3359 C CA . VAL B 1 88 ? 16.262 42.723 67.003 1.00 12.67 533 VAL B CA 1
ATOM 3360 C C . VAL B 1 88 ? 17.509 42.830 67.886 1.00 12.44 533 VAL B C 1
ATOM 3361 O O . VAL B 1 88 ? 18.248 41.857 68.053 1.00 12.30 533 VAL B O 1
ATOM 3365 N N . ALA B 1 89 ? 17.734 44.012 68.455 1.00 12.23 534 ALA B N 1
ATOM 3366 C CA . ALA B 1 89 ? 18.881 44.221 69.332 1.00 11.96 534 ALA B CA 1
ATOM 3367 C C . ALA B 1 89 ? 18.762 43.343 70.574 1.00 11.93 534 ALA B C 1
ATOM 3368 O O . ALA B 1 89 ? 19.758 42.803 71.050 1.00 11.71 534 ALA B O 1
ATOM 3370 N N . HIS B 1 90 ? 17.551 43.199 71.109 1.00 11.70 535 HIS B N 1
ATOM 3371 C CA . HIS B 1 90 ? 17.398 42.363 72.286 1.00 11.76 535 HIS B CA 1
ATOM 3372 C C . HIS B 1 90 ? 17.680 40.889 72.003 1.00 11.79 535 HIS B C 1
ATOM 3373 O O . HIS B 1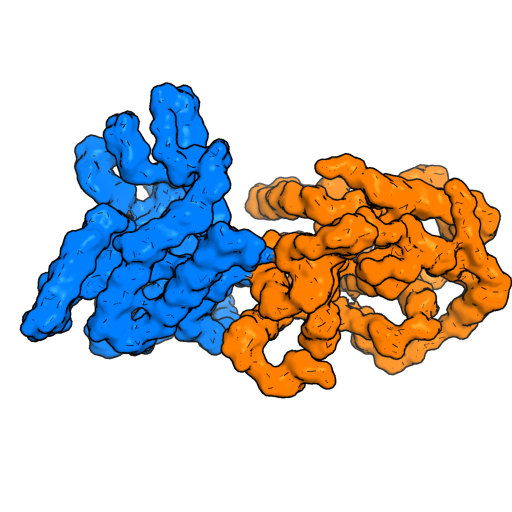 90 ? 18.293 40.201 72.818 1.00 11.66 535 HIS B O 1
ATOM 3380 N N . CYS B 1 91 ? 17.240 40.388 70.856 1.00 11.60 536 CYS B N 1
ATOM 3381 C CA . CYS B 1 91 ? 17.512 38.987 70.562 1.00 12.18 536 CYS B CA 1
ATOM 3382 C C . CYS B 1 91 ? 19.028 38.800 70.476 1.00 12.05 536 CYS B C 1
ATOM 3383 O O . CYS B 1 91 ? 19.569 37.826 70.999 1.00 12.49 536 CYS B O 1
ATOM 3386 N N . MET B 1 92 ? 19.717 39.747 69.841 1.00 12.60 537 MET B N 1
ATOM 3387 C CA . MET B 1 92 ? 21.167 39.661 69.719 1.00 12.64 537 MET B CA 1
ATOM 3388 C C . MET B 1 92 ? 21.785 39.659 71.112 1.00 12.59 537 MET B C 1
ATOM 3389 O O . MET B 1 92 ? 22.713 38.901 71.397 1.00 12.43 537 MET B O 1
ATOM 3394 N N . TYR B 1 93 ? 21.258 40.518 71.979 1.00 12.73 538 TYR B N 1
ATOM 3395 C CA . TYR B 1 93 ? 21.733 40.607 73.349 1.00 12.64 538 TYR B CA 1
ATOM 3396 C C . TYR B 1 93 ? 21.638 39.240 74.031 1.00 12.90 538 TYR B C 1
ATOM 3397 O O . TYR B 1 93 ? 22.576 38.799 74.696 1.00 12.62 538 TYR B O 1
ATOM 3406 N N . ALA B 1 94 ? 20.504 38.570 73.863 1.00 13.06 539 ALA B N 1
ATOM 3407 C CA . ALA B 1 94 ? 20.307 37.257 74.471 1.00 13.22 539 ALA B CA 1
ATOM 3408 C C . ALA B 1 94 ? 21.311 36.249 73.921 1.00 13.29 539 ALA B C 1
ATOM 3409 O O . ALA B 1 94 ? 21.831 35.416 74.658 1.00 12.91 539 ALA B O 1
ATOM 3411 N N . ILE B 1 95 ? 21.587 36.319 72.622 1.00 13.69 540 ILE B N 1
ATOM 3412 C CA . ILE B 1 95 ? 22.547 35.401 72.023 1.00 14.12 540 ILE B CA 1
ATOM 3413 C C . ILE B 1 95 ? 23.936 35.645 72.606 1.00 14.53 540 ILE B C 1
ATOM 3414 O O . ILE B 1 95 ? 24.611 34.709 73.031 1.00 14.90 540 ILE B O 1
ATOM 3419 N N . LEU B 1 96 ? 24.358 36.903 72.627 1.00 14.60 541 LEU B N 1
ATOM 3420 C CA . LEU B 1 96 ? 25.670 37.255 73.155 1.00 14.73 541 LEU B CA 1
ATOM 3421 C C . LEU B 1 96 ? 25.811 36.907 74.636 1.00 14.94 541 LEU B C 1
ATOM 3422 O O . LEU B 1 96 ? 26.842 36.383 75.063 1.00 15.13 541 LEU B O 1
ATOM 3427 N N . GLN B 1 97 ? 24.769 37.183 75.414 1.00 15.06 542 GLN B N 1
ATOM 3428 C CA . GLN B 1 97 ? 24.785 36.911 76.852 1.00 15.50 542 GLN B CA 1
ATOM 3429 C C . GLN B 1 97 ? 24.986 35.442 77.186 1.00 16.04 542 GLN B C 1
ATOM 3430 O O . GLN B 1 97 ? 25.561 35.105 78.221 1.00 16.39 542 GLN B O 1
ATOM 3436 N N . ASN B 1 98 ? 24.509 34.568 76.308 1.00 16.25 543 ASN B N 1
ATOM 3437 C CA . ASN B 1 98 ? 24.624 33.133 76.532 1.00 16.78 543 ASN B CA 1
ATOM 3438 C C . ASN B 1 98 ? 25.792 32.482 75.795 1.00 17.00 543 ASN B C 1
ATOM 3439 O O . ASN B 1 98 ? 25.944 31.258 75.812 1.00 17.14 543 ASN B O 1
ATOM 3444 N N . ASN B 1 99 ? 26.621 33.311 75.166 1.00 17.30 544 ASN B N 1
ATOM 3445 C CA . ASN B 1 99 ? 27.796 32.848 74.429 1.00 17.80 544 ASN B CA 1
ATOM 3446 C C . ASN B 1 99 ? 28.923 33.854 74.656 1.00 18.33 544 ASN B C 1
ATOM 3447 O O . ASN B 1 99 ? 29.703 34.147 73.752 1.00 17.96 544 ASN B O 1
ATOM 3452 N N . HIS B 1 100 ? 28.999 34.370 75.879 1.00 19.30 545 HIS B N 1
ATOM 3453 C CA . HIS B 1 100 ? 29.996 35.371 76.262 1.00 20.34 545 HIS B CA 1
ATOM 3454 C C . HIS B 1 100 ? 31.429 35.112 75.813 1.00 20.73 545 HIS B C 1
ATOM 3455 O O . HIS B 1 100 ? 32.047 35.962 75.171 1.00 21.19 545 HIS B O 1
ATOM 3462 N N . THR B 1 101 ? 31.959 33.944 76.156 1.00 20.89 546 THR B N 1
ATOM 3463 C CA . THR B 1 101 ? 33.338 33.614 75.819 1.00 21.38 546 THR B CA 1
ATOM 3464 C C . THR B 1 101 ? 33.624 33.369 74.345 1.00 21.31 546 THR B C 1
ATOM 3465 O O . THR B 1 101 ? 34.784 33.355 73.941 1.00 21.72 546 THR B O 1
ATOM 3469 N N . LEU B 1 102 ? 32.578 33.193 73.543 1.00 20.85 547 LEU B N 1
ATOM 3470 C CA . LEU B 1 102 ? 32.752 32.910 72.123 1.00 20.64 547 LEU B CA 1
ATOM 3471 C C . LEU B 1 102 ? 32.860 34.129 71.217 1.00 20.12 547 LEU B C 1
ATOM 3472 O O . LEU B 1 102 ? 33.245 34.005 70.054 1.00 20.29 547 LEU B O 1
ATOM 3477 N N . PHE B 1 103 ? 32.512 35.302 71.733 1.00 19.45 548 PHE B N 1
ATOM 3478 C CA . PHE B 1 103 ? 32.609 36.516 70.932 1.00 19.19 548 PHE B CA 1
ATOM 3479 C C . PHE B 1 103 ? 33.522 37.523 71.608 1.00 18.90 548 PHE B C 1
ATOM 3480 O O . PHE B 1 103 ? 33.649 37.532 72.828 1.00 19.19 548 PHE B O 1
ATOM 3488 N N . THR B 1 104 ? 34.169 38.362 70.809 1.00 18.70 549 THR B N 1
ATOM 3489 C CA . THR B 1 104 ? 35.085 39.355 71.353 1.00 18.50 549 THR B CA 1
ATOM 3490 C C . THR B 1 104 ? 34.352 40.611 71.811 1.00 18.52 549 THR B C 1
ATOM 3491 O O . THR B 1 104 ? 33.175 40.798 71.507 1.00 18.11 549 THR B O 1
ATOM 3495 N N . ASP B 1 105 ? 35.051 41.471 72.546 1.00 18.67 550 ASP B N 1
ATOM 3496 C CA . ASP B 1 105 ? 34.446 42.713 73.015 1.00 18.65 550 ASP B CA 1
ATOM 3497 C C . ASP B 1 105 ? 34.047 43.573 71.818 1.00 18.47 550 ASP B C 1
ATOM 3498 O O . ASP B 1 105 ? 33.013 44.237 71.838 1.00 17.87 550 ASP B O 1
ATOM 3503 N N . LEU B 1 106 ? 34.874 43.565 70.775 1.00 18.12 551 LEU B N 1
ATOM 3504 C CA . LEU B 1 106 ? 34.586 44.348 69.578 1.00 18.12 551 LEU B CA 1
ATOM 3505 C C . LEU B 1 106 ? 33.339 43.834 68.875 1.00 17.57 551 LEU B C 1
ATOM 3506 O O . LEU B 1 106 ? 32.520 44.616 68.392 1.00 17.63 551 LEU B O 1
ATOM 3511 N N . GLU B 1 107 ? 33.190 42.516 68.816 1.00 17.02 552 GLU B N 1
ATOM 3512 C CA . GLU B 1 107 ? 32.024 41.934 68.168 1.00 16.63 552 GLU B CA 1
ATOM 3513 C C . GLU B 1 107 ? 30.736 42.230 68.937 1.00 16.43 552 GLU B C 1
ATOM 3514 O O . GLU B 1 107 ? 29.705 42.520 68.334 1.00 16.27 552 GLU B O 1
ATOM 3520 N N . ARG B 1 108 ? 30.787 42.173 70.265 1.00 16.39 553 ARG B N 1
ATOM 3521 C CA . ARG B 1 108 ? 29.586 42.438 71.043 1.00 16.71 553 ARG B CA 1
ATOM 3522 C C . ARG B 1 108 ? 29.122 43.885 70.916 1.00 16.41 553 ARG B C 1
ATOM 3523 O O . ARG B 1 108 ? 27.942 44.139 70.668 1.00 16.18 553 ARG B O 1
ATOM 3531 N N . LYS B 1 109 ? 30.035 44.839 71.064 1.00 16.04 554 LYS B N 1
ATOM 3532 C CA . LYS B 1 109 ? 29.630 46.234 70.955 1.00 15.68 554 LYS B CA 1
ATOM 3533 C C . LYS B 1 109 ? 29.228 46.559 69.515 1.00 15.29 554 LYS B C 1
ATOM 3534 O O . LYS B 1 109 ? 28.281 47.309 69.278 1.00 15.53 554 LYS B O 1
ATOM 3540 N N . GLY B 1 110 ? 29.930 45.978 68.549 1.00 14.74 555 GLY B N 1
ATOM 3541 C CA . GLY B 1 110 ? 29.596 46.241 67.162 1.00 14.33 555 GLY B CA 1
ATOM 3542 C C . GLY B 1 110 ? 28.262 45.660 66.736 1.00 14.13 555 GLY B C 1
ATOM 3543 O O . GLY B 1 110 ? 27.488 46.310 66.029 1.00 13.79 555 GLY B O 1
ATOM 3544 N N . LEU B 1 111 ? 27.977 44.436 67.163 1.00 13.82 556 LEU B N 1
ATOM 3545 C CA . LEU B 1 111 ? 26.722 43.801 66.783 1.00 13.68 556 LEU B CA 1
ATOM 3546 C C . LEU B 1 111 ? 25.494 44.438 67.426 1.00 13.38 556 LEU B C 1
ATOM 3547 O O . LEU B 1 111 ? 24.439 44.520 66.793 1.00 13.46 556 LEU B O 1
ATOM 3552 N N . LEU B 1 112 ? 25.612 44.894 68.670 1.00 13.38 557 LEU B N 1
ATOM 3553 C CA . LEU B 1 112 ? 24.465 45.524 69.308 1.00 13.16 557 LEU B CA 1
ATOM 3554 C C . LEU B 1 112 ? 24.151 46.833 68.584 1.00 13.30 557 LEU B C 1
ATOM 3555 O O . LEU B 1 112 ? 22.989 47.150 68.339 1.00 13.18 557 LEU B O 1
ATOM 3560 N N . ILE B 1 113 ? 25.188 47.586 68.221 1.00 13.39 558 ILE B N 1
ATOM 3561 C CA . ILE B 1 113 ? 24.989 48.836 67.496 1.00 13.53 558 ILE B CA 1
ATOM 3562 C C . ILE B 1 113 ? 24.424 48.517 66.110 1.00 13.07 558 ILE B C 1
ATOM 3563 O O . ILE B 1 113 ? 23.515 49.192 65.629 1.00 13.08 558 ILE B O 1
ATOM 3568 N N . ALA B 1 114 ? 24.960 47.477 65.473 1.00 12.81 559 ALA B N 1
ATOM 3569 C CA . ALA B 1 114 ? 24.492 47.075 64.150 1.00 13.06 559 ALA B CA 1
ATOM 3570 C C . ALA B 1 114 ? 23.009 46.745 64.177 1.00 13.14 559 ALA B C 1
ATOM 3571 O O . ALA B 1 114 ? 22.259 47.154 63.291 1.00 13.16 559 ALA B O 1
ATOM 3573 N N . CYS B 1 115 ? 22.576 46.009 65.197 1.00 13.35 560 CYS B N 1
ATOM 3574 C CA . CYS B 1 115 ? 21.165 45.650 65.294 1.00 13.08 560 CYS B CA 1
ATOM 3575 C C . CYS B 1 115 ? 20.268 46.868 65.494 1.00 12.85 560 CYS B C 1
ATOM 3576 O O . CYS B 1 115 ? 19.200 46.960 64.893 1.00 12.66 560 CYS B O 1
ATOM 3579 N N . LEU B 1 116 ? 20.699 47.814 66.321 1.00 12.94 561 LEU B N 1
ATOM 3580 C CA . LEU B 1 116 ? 19.883 48.994 66.555 1.00 12.91 561 LEU B CA 1
ATOM 3581 C C . LEU B 1 116 ? 19.746 49.811 65.272 1.00 13.18 561 LEU B C 1
ATOM 3582 O O . LEU B 1 116 ? 18.725 50.457 65.046 1.00 13.22 561 LEU B O 1
ATOM 3587 N N . CYS B 1 117 ? 20.768 49.756 64.421 1.00 13.35 562 CYS B N 1
ATOM 3588 C CA . CYS B 1 117 ? 20.772 50.531 63.180 1.00 13.96 562 CYS B CA 1
ATOM 3589 C C . CYS B 1 117 ? 20.445 49.770 61.894 1.00 14.45 562 CYS B C 1
ATOM 3590 O O . CYS B 1 117 ? 20.412 50.375 60.820 1.00 14.78 562 CYS B O 1
ATOM 3593 N N . HIS B 1 118 ? 20.177 48.472 61.989 1.00 15.09 563 HIS B N 1
ATOM 3594 C CA . HIS B 1 118 ? 19.954 47.665 60.787 1.00 15.36 563 HIS B CA 1
ATOM 3595 C C . HIS B 1 118 ? 18.884 48.066 59.770 1.00 15.73 563 HIS B C 1
ATOM 3596 O O . HIS B 1 118 ? 18.978 47.674 58.602 1.00 16.04 563 HIS B O 1
ATOM 3603 N N . ASP B 1 119 ? 17.876 48.825 60.190 1.00 15.88 564 ASP B N 1
ATOM 3604 C CA . ASP B 1 119 ? 16.826 49.266 59.269 1.00 16.26 564 ASP B CA 1
ATOM 3605 C C . ASP B 1 119 ? 16.735 50.789 59.214 1.00 16.86 564 ASP B C 1
ATOM 3606 O O . ASP B 1 119 ? 15.718 51.338 58.798 1.00 16.53 564 ASP B O 1
ATOM 3611 N N . LEU B 1 120 ? 17.803 51.466 59.622 1.00 17.49 565 LEU B N 1
ATOM 3612 C CA . LEU B 1 120 ? 17.830 52.928 59.627 1.00 18.68 565 LEU B CA 1
ATOM 3613 C C . LEU B 1 120 ? 17.323 53.587 58.346 1.00 19.53 565 LEU B C 1
ATOM 3614 O O . LEU B 1 120 ? 17.771 53.266 57.245 1.00 19.34 565 LEU B O 1
ATOM 3619 N N . ASP B 1 121 ? 16.393 54.521 58.513 1.00 20.67 566 ASP B N 1
ATOM 3620 C CA . ASP B 1 121 ? 15.805 55.272 57.408 1.00 22.26 566 ASP B CA 1
ATOM 3621 C C . ASP B 1 121 ? 15.068 54.417 56.383 1.00 23.17 566 ASP B C 1
ATOM 3622 O O . ASP B 1 121 ? 15.050 54.733 55.191 1.00 23.27 566 ASP B O 1
ATOM 3627 N N . HIS B 1 122 ? 14.454 53.334 56.841 1.00 23.94 567 HIS B N 1
ATOM 3628 C CA . HIS B 1 122 ? 13.700 52.482 55.935 1.00 25.15 567 HIS B CA 1
ATOM 3629 C C . HIS B 1 122 ? 12.424 53.257 55.622 1.00 26.20 567 HIS B C 1
ATOM 3630 O O . HIS B 1 122 ? 11.785 53.794 56.525 1.00 25.98 567 HIS B O 1
ATOM 3637 N N . ARG B 1 123 ? 12.064 53.329 54.344 1.00 27.51 568 ARG B N 1
ATOM 3638 C CA . ARG B 1 123 ? 10.870 54.061 53.934 1.00 29.07 568 ARG B CA 1
ATOM 3639 C C . ARG B 1 123 ? 9.679 53.153 53.652 1.00 30.03 568 ARG B C 1
ATOM 3640 O O . ARG B 1 123 ? 8.585 53.634 53.350 1.00 30.35 568 ARG B O 1
ATOM 3648 N N . GLY B 1 124 ? 9.896 51.845 53.745 1.00 31.06 569 GLY B N 1
ATOM 3649 C CA . GLY B 1 124 ? 8.819 50.896 53.522 1.00 32.41 569 GLY B CA 1
ATOM 3650 C C . GLY B 1 124 ? 8.806 50.134 52.208 1.00 33.31 569 GLY B C 1
ATOM 3651 O O . GLY B 1 124 ? 7.754 49.640 51.797 1.00 33.53 569 GLY B O 1
ATOM 3652 N N . PHE B 1 125 ? 9.953 50.018 51.544 1.00 34.07 570 PHE B N 1
ATOM 3653 C CA . PHE B 1 125 ? 10.006 49.296 50.275 1.00 34.77 570 PHE B CA 1
ATOM 3654 C C . PHE B 1 125 ? 11.278 48.465 50.116 1.00 35.02 570 PHE B C 1
ATOM 3655 O O . PHE B 1 125 ? 12.120 48.475 51.040 1.00 35.24 570 PHE B O 1
ATOM 3663 N N . SER B 1 142 ? 19.749 39.781 44.243 1.00 25.64 587 SER B N 1
ATOM 3664 C CA . SER B 1 142 ? 19.723 40.951 45.163 1.00 25.49 587 SER B CA 1
ATOM 3665 C C . SER B 1 142 ? 21.109 41.554 45.355 1.00 25.45 587 SER B C 1
ATOM 3666 O O . SER B 1 142 ? 22.093 40.831 45.531 1.00 25.63 587 SER B O 1
ATOM 3669 N N . THR B 1 143 ? 21.177 42.881 45.319 1.00 25.25 588 THR B N 1
ATOM 3670 C CA . THR B 1 143 ? 22.434 43.589 45.517 1.00 25.16 588 THR B CA 1
ATOM 3671 C C . THR B 1 143 ? 22.413 44.282 46.877 1.00 24.77 588 THR B C 1
ATOM 3672 O O . THR B 1 143 ? 23.309 45.059 47.206 1.00 25.13 588 THR B O 1
ATOM 3676 N N . SER B 1 144 ? 21.376 43.993 47.659 1.00 24.23 589 SER B N 1
ATOM 3677 C CA . SER B 1 144 ? 21.221 44.550 49.002 1.00 23.67 589 SER B CA 1
ATOM 3678 C C . SER B 1 144 ? 21.304 46.077 49.036 1.00 23.65 589 SER B C 1
ATOM 3679 O O . SER B 1 144 ? 22.001 46.653 49.874 1.00 23.27 589 SER B O 1
ATOM 3682 N N . THR B 1 145 ? 20.577 46.725 48.133 1.00 23.45 590 THR B N 1
ATOM 3683 C CA . THR B 1 145 ? 20.572 48.181 48.048 1.00 23.55 590 THR B CA 1
ATOM 3684 C C . THR B 1 145 ? 20.097 48.845 49.338 1.00 23.16 590 THR B C 1
ATOM 3685 O O . THR B 1 145 ? 20.717 49.796 49.821 1.00 22.89 590 THR B O 1
ATOM 3689 N N . MET B 1 146 ? 18.998 48.346 49.892 1.00 22.93 591 MET B N 1
ATOM 3690 C CA . MET B 1 146 ? 18.453 48.901 51.126 1.00 22.68 591 MET B CA 1
ATOM 3691 C C . MET B 1 146 ? 19.446 48.803 52.274 1.00 21.79 591 MET B C 1
ATOM 3692 O O . MET B 1 146 ? 19.676 49.781 52.988 1.00 21.11 591 MET B O 1
ATOM 3697 N N . GLU B 1 147 ? 20.029 47.620 52.445 1.00 20.75 592 GLU B N 1
ATOM 3698 C CA . GLU B 1 147 ? 20.992 47.381 53.512 1.00 20.26 592 GLU B CA 1
ATOM 3699 C C . GLU B 1 147 ? 22.232 48.269 53.395 1.00 20.00 592 GLU B C 1
ATOM 3700 O O . GLU B 1 147 ? 22.781 48.708 54.406 1.00 19.80 592 GLU B O 1
ATOM 3706 N N . GLN B 1 148 ? 22.686 48.528 52.171 1.00 19.82 593 GLN B N 1
ATOM 3707 C CA . GLN B 1 148 ? 23.853 49.384 51.990 1.00 19.76 593 GLN B CA 1
ATOM 3708 C C . GLN B 1 148 ? 23.477 50.789 52.442 1.00 19.28 593 GLN B C 1
ATOM 3709 O O . GLN B 1 148 ? 24.305 51.525 52.983 1.00 19.33 593 GLN B O 1
ATOM 3715 N N . HIS B 1 149 ? 22.216 51.150 52.229 1.00 19.09 594 HIS B N 1
ATOM 3716 C CA . HIS B 1 149 ? 21.729 52.458 52.638 1.00 18.79 594 HIS B CA 1
ATOM 3717 C C . HIS B 1 149 ? 21.691 52.556 54.16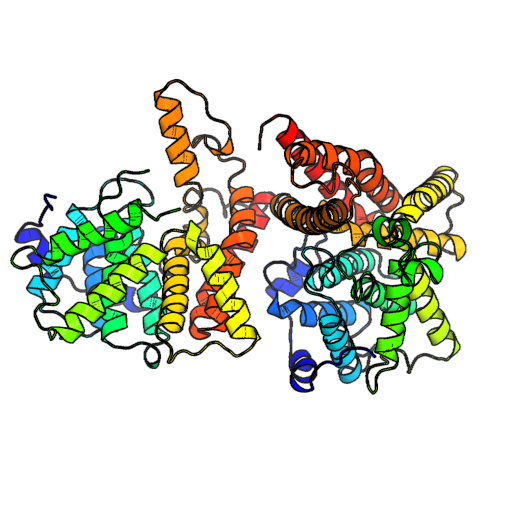1 1.00 18.41 594 HIS B C 1
ATOM 3718 O O . HIS B 1 149 ? 22.079 53.577 54.734 1.00 18.33 594 HIS B O 1
ATOM 3725 N N . HIS B 1 150 ? 21.219 51.494 54.811 1.00 17.93 595 HIS B N 1
ATOM 3726 C CA . HIS B 1 150 ? 21.146 51.482 56.267 1.00 17.39 595 HIS B CA 1
ATOM 3727 C C . HIS B 1 150 ? 22.533 51.690 56.861 1.00 17.12 595 HIS B C 1
ATOM 3728 O O . HIS B 1 150 ? 22.690 52.407 57.851 1.00 16.71 595 HIS B O 1
ATOM 3735 N N . PHE B 1 151 ? 23.543 51.067 56.256 1.00 16.80 596 PHE B N 1
ATOM 3736 C CA . PHE B 1 151 ? 24.905 51.217 56.742 1.00 16.97 596 PHE B CA 1
ATOM 3737 C C . PHE B 1 151 ? 25.398 52.640 56.509 1.00 17.16 596 PHE B C 1
ATOM 3738 O O . PHE B 1 151 ? 26.079 53.214 57.355 1.00 17.16 596 PHE B O 1
ATOM 3746 N N . SER B 1 152 ? 25.070 53.203 55.351 1.00 17.41 597 SER B N 1
ATOM 3747 C CA . SER B 1 152 ? 25.493 54.563 55.047 1.00 17.91 597 SER B CA 1
ATOM 3748 C C . SER B 1 152 ? 24.926 55.522 56.093 1.00 18.02 597 SER B C 1
ATOM 3749 O O . SER B 1 152 ? 25.615 56.436 56.553 1.00 18.05 597 SER B O 1
ATOM 3752 N N . GLN B 1 153 ? 23.669 55.299 56.468 1.00 18.25 598 GLN B N 1
ATOM 3753 C CA . GLN B 1 153 ? 22.998 56.129 57.467 1.00 18.48 598 GLN B CA 1
ATOM 3754 C C . GLN B 1 153 ? 23.688 56.005 58.820 1.00 17.98 598 GLN B C 1
ATOM 3755 O O . GLN B 1 153 ? 23.816 56.982 59.556 1.00 17.77 598 GLN B O 1
ATOM 3761 N N . THR B 1 154 ? 24.115 54.789 59.142 1.00 17.44 599 THR B N 1
ATOM 3762 C CA . THR B 1 154 ? 24.802 54.517 60.396 1.00 17.39 599 THR B CA 1
ATOM 3763 C C . THR B 1 154 ? 26.105 55.305 60.426 1.00 17.57 599 THR B C 1
ATOM 3764 O O . THR B 1 154 ? 26.433 55.956 61.417 1.00 17.30 599 THR B O 1
ATOM 3768 N N . VAL B 1 155 ? 26.848 55.243 59.327 1.00 17.98 600 VAL B N 1
ATOM 3769 C CA . VAL B 1 155 ? 28.107 55.963 59.226 1.00 18.64 600 VAL B CA 1
ATOM 3770 C C . VAL B 1 155 ? 27.876 57.464 59.382 1.00 18.88 600 VAL B C 1
ATOM 3771 O O . VAL B 1 155 ? 28.630 58.144 60.071 1.00 19.08 600 VAL B O 1
ATOM 3775 N N . SER B 1 156 ? 26.826 57.974 58.748 1.00 19.28 601 SER B N 1
ATOM 3776 C CA . SER B 1 156 ? 26.516 59.395 58.819 1.00 19.95 601 SER B CA 1
ATOM 3777 C C . SER B 1 156 ? 26.247 59.860 60.246 1.00 20.24 601 SER B C 1
ATOM 3778 O O . SER B 1 156 ? 26.632 60.964 60.622 1.00 20.67 601 SER B O 1
ATOM 3781 N N . ILE B 1 157 ? 25.584 59.026 61.040 1.00 20.47 602 ILE B N 1
ATOM 3782 C CA . ILE B 1 157 ? 25.299 59.396 62.420 1.00 20.79 602 ILE B CA 1
ATOM 3783 C C . ILE B 1 157 ? 26.586 59.391 63.240 1.00 21.50 602 ILE B C 1
ATOM 3784 O O . ILE B 1 157 ? 26.818 60.291 64.047 1.00 21.50 602 ILE B O 1
ATOM 3789 N N . LEU B 1 158 ? 27.423 58.381 63.023 1.00 22.23 603 LEU B N 1
ATOM 3790 C CA . LEU B 1 158 ? 28.691 58.267 63.738 1.00 23.27 603 LEU B CA 1
ATOM 3791 C C . LEU B 1 158 ? 29.616 59.442 63.425 1.00 24.07 603 LEU B C 1
ATOM 3792 O O . LEU B 1 158 ? 30.506 59.762 64.211 1.00 24.50 603 LEU B O 1
ATOM 3797 N N . GLN B 1 159 ? 29.404 60.078 62.277 1.00 24.78 604 GLN B N 1
ATOM 3798 C CA . GLN B 1 159 ? 30.229 61.210 61.868 1.00 25.60 604 GLN B CA 1
ATOM 3799 C C . GLN B 1 159 ? 29.779 62.524 62.502 1.00 25.60 604 GLN B C 1
ATOM 3800 O O . GLN B 1 159 ? 30.519 63.508 62.487 1.00 25.89 604 GLN B O 1
ATOM 3806 N N . LEU B 1 160 ? 28.569 62.537 63.057 1.00 25.36 605 LEU B N 1
ATOM 3807 C CA . LEU B 1 160 ? 28.019 63.735 63.689 1.00 25.17 605 LEU B CA 1
ATOM 3808 C C . LEU B 1 160 ? 28.749 64.112 64.974 1.00 24.98 605 LEU B C 1
ATOM 3809 O O . LEU B 1 160 ? 29.158 63.243 65.743 1.00 24.86 605 LEU B O 1
ATOM 3814 N N . GLU B 1 161 ? 28.904 65.413 65.205 1.00 24.95 606 GLU B N 1
ATOM 3815 C CA . GLU B 1 161 ? 29.570 65.889 66.412 1.00 24.89 606 GLU B CA 1
ATOM 3816 C C . GLU B 1 161 ? 28.863 65.324 67.640 1.00 24.08 606 GLU B C 1
ATOM 3817 O O . GLU B 1 161 ? 27.634 65.314 67.704 1.00 24.10 606 GLU B O 1
ATOM 3823 N N . GLY B 1 162 ? 29.647 64.857 68.608 1.00 23.06 607 GLY B N 1
ATOM 3824 C CA . GLY B 1 162 ? 29.086 64.307 69.827 1.00 22.04 607 GLY B CA 1
ATOM 3825 C C . GLY B 1 162 ? 28.404 62.959 69.675 1.00 21.19 607 GLY B C 1
ATOM 3826 O O . GLY B 1 162 ? 27.784 62.476 70.624 1.00 21.14 607 GLY B O 1
ATOM 3827 N N . HIS B 1 163 ? 28.514 62.350 68.498 1.00 20.54 608 HIS B N 1
ATOM 3828 C CA . HIS B 1 163 ? 27.885 61.051 68.253 1.00 19.83 608 HIS B CA 1
ATOM 3829 C C . HIS B 1 163 ? 28.865 59.914 67.977 1.00 19.86 608 HIS B C 1
ATOM 3830 O O . HIS B 1 163 ? 28.448 58.762 67.853 1.00 19.30 608 HIS B O 1
ATOM 3837 N N . ASN B 1 164 ? 30.159 60.205 67.878 1.00 19.83 609 ASN B N 1
ATOM 3838 C CA . ASN B 1 164 ? 31.091 59.122 67.589 1.00 20.02 609 ASN B CA 1
ATOM 3839 C C . ASN B 1 164 ? 31.478 58.319 68.817 1.00 19.64 609 ASN B C 1
ATOM 3840 O O . ASN B 1 164 ? 32.504 58.569 69.458 1.00 19.38 609 ASN B O 1
ATOM 3845 N N . ILE B 1 165 ? 30.643 57.335 69.123 1.00 19.00 610 ILE B N 1
ATOM 3846 C CA . ILE B 1 165 ? 30.848 56.461 70.266 1.00 18.60 610 ILE B CA 1
ATOM 3847 C C . ILE B 1 165 ? 32.097 55.583 70.128 1.00 18.39 610 ILE B C 1
ATOM 3848 O O . ILE B 1 165 ? 32.563 54.996 71.104 1.00 18.19 610 ILE B O 1
ATOM 3853 N N . PHE B 1 166 ? 32.644 55.506 68.919 1.00 18.54 611 PHE B N 1
ATOM 3854 C CA . PHE B 1 166 ? 33.831 54.695 68.669 1.00 18.50 611 PHE B CA 1
ATOM 3855 C C . PHE B 1 166 ? 35.120 55.511 68.578 1.00 19.15 611 PHE B C 1
ATOM 3856 O O . PHE B 1 166 ? 36.146 54.999 68.133 1.00 19.40 611 PHE B O 1
ATOM 3864 N N . SER B 1 167 ? 35.078 56.769 69.004 1.00 19.72 612 SER B N 1
ATOM 3865 C CA . SER B 1 167 ? 36.267 57.618 68.936 1.00 20.32 612 SER B CA 1
ATOM 3866 C C . SER B 1 167 ? 37.395 57.147 69.847 1.00 20.90 612 SER B C 1
ATOM 3867 O O . SER B 1 167 ? 38.563 57.444 69.598 1.00 20.95 612 SER B O 1
ATOM 3870 N N . THR B 1 168 ? 37.046 56.415 70.899 1.00 21.35 613 THR B N 1
ATOM 3871 C CA . THR B 1 168 ? 38.041 55.914 71.845 1.00 22.07 613 THR B CA 1
ATOM 3872 C C . THR B 1 168 ? 38.775 54.679 71.333 1.00 22.27 613 THR B C 1
ATOM 3873 O O . THR B 1 168 ? 39.702 54.190 71.981 1.00 22.41 613 THR B O 1
ATOM 3877 N N . LEU B 1 169 ? 38.353 54.169 70.180 1.00 22.61 614 LEU B N 1
ATOM 3878 C CA . LEU B 1 169 ? 39.001 53.002 69.590 1.00 22.97 614 LEU B CA 1
ATOM 3879 C C . LEU B 1 169 ? 40.218 53.428 68.776 1.00 23.46 614 LEU B C 1
ATOM 3880 O O . LEU B 1 169 ? 40.293 54.560 68.294 1.00 23.60 614 LEU B O 1
ATOM 3885 N N . SER B 1 170 ? 41.173 52.517 68.627 1.00 23.99 615 SER B N 1
ATOM 3886 C CA . SER B 1 170 ? 42.363 52.804 67.841 1.00 24.46 615 SER B CA 1
ATOM 3887 C C . SER B 1 170 ? 41.924 52.820 66.382 1.00 24.78 615 SER B C 1
ATOM 3888 O O . SER B 1 170 ? 40.824 52.371 66.056 1.00 24.79 615 SER B O 1
ATOM 3891 N N . SER B 1 171 ? 42.777 53.336 65.505 1.00 25.10 616 SER B N 1
ATOM 3892 C CA . SER B 1 171 ? 42.456 53.391 64.087 1.00 25.45 616 SER B CA 1
ATOM 3893 C C . SER B 1 171 ? 42.117 51.991 63.570 1.00 25.32 616 SER B C 1
ATOM 3894 O O . SER B 1 171 ? 41.160 51.807 62.815 1.00 25.45 616 SER B O 1
ATOM 3897 N N . SER B 1 172 ? 42.905 51.008 63.990 1.00 25.18 617 SER B N 1
ATOM 3898 C CA . SER B 1 172 ? 42.701 49.627 63.576 1.00 25.10 617 SER B CA 1
ATOM 3899 C C . SER B 1 172 ? 41.367 49.074 64.061 1.00 24.95 617 SER B C 1
ATOM 3900 O O . SER B 1 172 ? 40.613 48.489 63.284 1.00 24.97 617 SER B O 1
ATOM 3903 N N . GLU B 1 173 ? 41.082 49.255 65.347 1.00 24.63 618 GLU B N 1
ATOM 3904 C CA . GLU B 1 173 ? 39.835 48.758 65.920 1.00 24.48 618 GLU B CA 1
ATOM 3905 C C . GLU B 1 173 ? 38.607 49.454 65.350 1.00 23.88 618 GLU B C 1
ATOM 3906 O O . GLU B 1 173 ? 37.541 48.845 65.235 1.00 23.56 618 GLU B O 1
ATOM 3912 N N . TYR B 1 174 ? 38.746 50.728 64.998 1.00 23.46 619 TYR B N 1
ATOM 3913 C CA . TYR B 1 174 ? 37.626 51.461 64.426 1.00 23.09 619 TYR B CA 1
ATOM 3914 C C . TYR B 1 174 ? 37.285 50.843 63.076 1.00 22.95 619 TYR B C 1
ATOM 3915 O O . TYR B 1 174 ? 36.120 50.605 62.770 1.00 22.56 619 TYR B O 1
ATOM 3924 N N . GLU B 1 175 ? 38.308 50.589 62.262 1.00 22.80 620 GLU B N 1
ATOM 3925 C CA . GLU B 1 175 ? 38.083 49.990 60.953 1.00 22.96 620 GLU B CA 1
ATOM 3926 C C . GLU B 1 175 ? 37.432 48.623 61.127 1.00 22.29 620 GLU B C 1
ATOM 3927 O O . GLU B 1 175 ? 36.505 48.269 60.402 1.00 22.05 620 GLU B O 1
ATOM 3933 N N . GLN B 1 176 ? 37.924 47.865 62.101 1.00 21.87 621 GLN B N 1
ATOM 3934 C CA . GLN B 1 176 ? 37.394 46.537 62.381 1.00 21.45 621 GLN B CA 1
ATOM 3935 C C . GLN B 1 176 ? 35.925 46.550 62.787 1.00 20.95 621 GLN B C 1
ATOM 3936 O O . GLN B 1 176 ? 35.128 45.762 62.274 1.00 20.51 621 GLN B O 1
ATOM 3942 N N . VAL B 1 177 ? 35.558 47.439 63.705 1.00 20.28 622 VAL B N 1
ATOM 3943 C CA . VAL B 1 177 ? 34.171 47.487 64.148 1.00 20.16 622 VAL B CA 1
ATOM 3944 C C . VAL B 1 177 ? 33.234 47.945 63.033 1.00 19.90 622 VAL B C 1
ATOM 3945 O O . VAL B 1 177 ? 32.103 47.475 62.941 1.00 20.03 622 VAL B O 1
ATOM 3949 N N . LEU B 1 178 ? 33.695 48.857 62.182 1.00 19.89 623 LEU B N 1
ATOM 3950 C CA . LEU B 1 178 ? 32.855 49.319 61.085 1.00 19.72 623 LEU B CA 1
ATOM 3951 C C . LEU B 1 178 ? 32.586 48.181 60.114 1.00 19.52 623 LEU B C 1
ATOM 3952 O O . LEU B 1 178 ? 31.510 48.108 59.525 1.00 19.14 623 LEU B O 1
ATOM 3957 N N . GLU B 1 179 ? 33.570 47.301 59.939 1.00 19.40 624 GLU B N 1
ATOM 3958 C CA . GLU B 1 179 ? 33.411 46.162 59.044 1.00 19.22 624 GLU B CA 1
ATOM 3959 C C . GLU B 1 179 ? 32.438 45.158 59.644 1.00 18.38 624 GLU B C 1
ATOM 3960 O O . GLU B 1 179 ? 31.638 44.557 58.931 1.00 18.40 624 GLU B O 1
ATOM 3966 N N . ILE B 1 180 ? 32.512 44.980 60.959 1.00 17.85 625 ILE B N 1
ATOM 3967 C CA . ILE B 1 180 ? 31.608 44.069 61.649 1.00 17.05 625 ILE B CA 1
ATOM 3968 C C . ILE B 1 180 ? 30.185 44.575 61.441 1.00 16.74 625 ILE B C 1
ATOM 3969 O O . ILE B 1 180 ? 29.272 43.814 61.110 1.00 16.09 625 ILE B O 1
ATOM 3974 N N . ILE B 1 181 ? 30.009 45.877 61.630 1.00 16.34 626 ILE B N 1
ATOM 3975 C CA . ILE B 1 181 ? 28.704 46.502 61.470 1.00 16.08 626 ILE B CA 1
ATOM 3976 C C . ILE B 1 181 ? 28.187 46.430 60.035 1.00 16.42 626 ILE B C 1
ATOM 3977 O O . ILE B 1 181 ? 27.027 46.080 59.810 1.00 16.25 626 ILE B O 1
ATOM 3982 N N . ARG B 1 182 ? 29.037 46.757 59.062 1.00 16.87 627 ARG B N 1
ATOM 3983 C CA . ARG B 1 182 ? 28.623 46.706 57.662 1.00 17.17 627 ARG B CA 1
ATOM 3984 C C . ARG B 1 182 ? 28.177 45.290 57.296 1.00 17.05 627 ARG B C 1
ATOM 3985 O O . ARG B 1 182 ? 27.070 45.087 56.799 1.00 16.94 627 ARG B O 1
ATOM 3993 N N . LYS B 1 183 ? 29.041 44.315 57.557 1.00 16.59 628 LYS B N 1
ATOM 3994 C CA . LYS B 1 183 ? 28.741 42.920 57.247 1.00 16.42 628 LYS B CA 1
ATOM 3995 C C . LYS B 1 1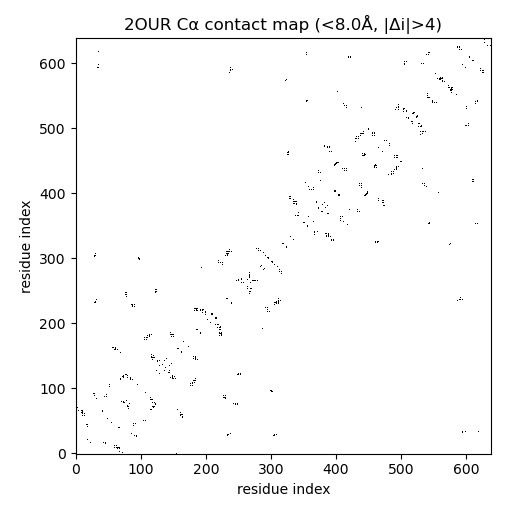83 ? 27.438 42.465 57.892 1.00 16.08 628 LYS B C 1
ATOM 3996 O O . LYS B 1 183 ? 26.609 41.818 57.251 1.00 15.98 628 LYS B O 1
ATOM 4002 N N . ALA B 1 184 ? 27.265 42.807 59.163 1.00 15.61 629 ALA B N 1
ATOM 4003 C CA . ALA B 1 184 ? 26.067 42.423 59.899 1.00 15.20 629 ALA B CA 1
ATOM 4004 C C . ALA B 1 184 ? 24.801 43.018 59.289 1.00 14.97 629 ALA B C 1
ATOM 4005 O O . ALA B 1 184 ? 23.799 42.324 59.126 1.00 14.57 629 ALA B O 1
ATOM 4007 N N . ILE B 1 185 ? 24.843 44.302 58.952 1.00 15.13 630 ILE B N 1
ATOM 4008 C CA . ILE B 1 185 ? 23.678 44.950 58.364 1.00 15.49 630 ILE B CA 1
ATOM 4009 C C . ILE B 1 185 ? 23.360 44.375 56.988 1.00 15.78 630 ILE B C 1
ATOM 4010 O O . ILE B 1 185 ? 22.198 44.143 56.669 1.00 15.97 630 ILE B O 1
ATOM 4015 N N . ILE B 1 186 ? 24.383 44.123 56.179 1.00 16.13 631 ILE B N 1
ATOM 4016 C CA . ILE B 1 186 ? 24.147 43.555 54.858 1.00 16.52 631 ILE B CA 1
ATOM 4017 C C . ILE B 1 186 ? 23.496 42.178 55.002 1.00 16.39 631 ILE B C 1
ATOM 4018 O O . ILE B 1 186 ? 22.604 41.811 54.234 1.00 16.49 631 ILE B O 1
ATOM 4023 N N . ALA B 1 187 ? 23.935 41.426 56.006 1.00 16.30 632 ALA B N 1
ATOM 4024 C CA . ALA B 1 187 ? 23.409 40.090 56.252 1.00 16.35 632 ALA B CA 1
ATOM 4025 C C . ALA B 1 187 ? 21.905 40.060 56.526 1.00 16.54 632 ALA B C 1
ATOM 4026 O O . ALA B 1 187 ? 21.276 39.010 56.397 1.00 16.45 632 ALA B O 1
ATOM 4028 N N . THR B 1 188 ? 21.322 41.198 56.895 1.00 16.62 633 THR B N 1
ATOM 4029 C CA . THR B 1 188 ? 19.891 41.228 57.177 1.00 16.69 633 THR B CA 1
ATOM 4030 C C . THR B 1 188 ? 19.030 41.191 55.916 1.00 17.03 633 THR B C 1
ATOM 4031 O O . THR B 1 188 ? 17.805 41.241 55.991 1.00 17.29 633 THR B O 1
ATOM 4035 N N . ASP B 1 189 ? 19.677 41.115 54.754 1.00 16.95 634 ASP B N 1
ATOM 4036 C CA . ASP B 1 189 ? 18.955 40.996 53.487 1.00 17.08 634 ASP B CA 1
ATOM 4037 C C . ASP B 1 189 ? 18.603 39.512 53.452 1.00 17.17 634 ASP B C 1
ATOM 4038 O O . ASP B 1 189 ? 19.469 38.673 53.200 1.00 16.92 634 ASP B O 1
ATOM 4043 N N . LEU B 1 190 ? 17.340 39.186 53.713 1.00 17.39 635 LEU B N 1
ATOM 4044 C CA . LEU B 1 190 ? 16.919 37.788 53.754 1.00 17.78 635 LEU B CA 1
ATOM 4045 C C . LEU B 1 190 ? 17.257 36.993 52.497 1.00 17.90 635 LEU B C 1
ATOM 4046 O O . LEU B 1 190 ? 17.372 35.771 52.550 1.00 17.81 635 LEU B O 1
ATOM 4051 N N . ALA B 1 191 ? 17.421 37.681 51.372 1.00 17.77 636 ALA B N 1
ATOM 4052 C CA . ALA B 1 191 ? 17.756 37.004 50.121 1.00 17.97 636 ALA B CA 1
ATOM 4053 C C . ALA B 1 191 ? 19.093 36.282 50.233 1.00 17.93 636 ALA B C 1
ATOM 4054 O O . ALA B 1 191 ? 19.314 35.261 49.580 1.00 18.64 636 ALA B O 1
ATOM 4056 N N . LEU B 1 192 ? 19.981 36.813 51.070 1.00 17.67 637 LEU B N 1
ATOM 4057 C CA . LEU B 1 192 ? 21.304 36.232 51.267 1.00 17.47 637 LEU B CA 1
ATOM 4058 C C . LEU B 1 192 ? 21.309 35.117 52.302 1.00 17.29 637 LEU B C 1
ATOM 4059 O O . LEU B 1 192 ? 22.248 34.325 52.367 1.00 17.54 637 LEU B O 1
ATOM 4064 N N . TYR B 1 193 ? 20.262 35.062 53.113 1.00 17.22 638 TYR B N 1
ATOM 4065 C CA . TYR B 1 193 ? 20.174 34.060 54.164 1.00 17.21 638 TYR B CA 1
ATOM 4066 C C . TYR B 1 193 ? 20.215 32.605 53.700 1.00 17.55 638 TYR B C 1
ATOM 4067 O O . TYR B 1 193 ? 20.977 31.799 54.231 1.00 17.61 638 TYR B O 1
ATOM 4076 N N . PHE B 1 194 ? 19.393 32.265 52.714 1.00 17.94 639 PHE B N 1
ATOM 4077 C CA . PHE B 1 194 ? 19.341 30.887 52.242 1.00 18.28 639 PHE B CA 1
ATOM 4078 C C . PHE B 1 194 ? 20.695 30.317 51.836 1.00 18.31 639 PHE B C 1
ATOM 4079 O O . PHE B 1 194 ? 21.047 29.207 52.239 1.00 18.43 639 PHE B O 1
ATOM 4087 N N . GLY B 1 195 ? 21.453 31.073 51.051 1.00 18.49 640 GLY B N 1
ATOM 4088 C CA . GLY B 1 195 ? 22.760 30.603 50.636 1.00 18.56 640 GLY B CA 1
ATOM 4089 C C . GLY B 1 195 ? 23.711 30.496 51.814 1.00 18.69 640 GLY B C 1
ATOM 4090 O O . GLY B 1 195 ? 24.463 29.531 51.930 1.00 18.61 640 GLY B O 1
ATOM 4091 N N . ASN B 1 196 ? 23.673 31.489 52.698 1.00 18.86 641 ASN B N 1
ATOM 4092 C CA . ASN B 1 196 ? 24.539 31.501 53.872 1.00 19.15 641 ASN B CA 1
ATOM 4093 C C . ASN B 1 196 ? 24.284 30.280 54.757 1.00 19.56 641 ASN B C 1
ATOM 4094 O O . ASN B 1 196 ? 25.218 29.600 55.179 1.00 19.04 641 ASN B O 1
ATOM 4099 N N . ARG B 1 197 ? 23.014 30.004 55.035 1.00 20.36 642 ARG B N 1
ATOM 4100 C CA . ARG B 1 197 ? 22.653 28.872 55.876 1.00 21.35 642 ARG B CA 1
ATOM 4101 C C . ARG B 1 197 ? 23.080 27.543 55.256 1.00 21.64 642 ARG B C 1
ATOM 4102 O O . ARG B 1 197 ? 23.611 26.674 55.947 1.00 21.33 642 ARG B O 1
ATOM 4110 N N . LYS B 1 198 ? 22.854 27.387 53.955 1.00 22.06 643 LYS B N 1
ATOM 4111 C CA . LYS B 1 198 ? 23.228 26.153 53.272 1.00 22.78 643 LYS B CA 1
ATOM 4112 C C . LYS B 1 198 ? 24.729 25.902 53.398 1.00 23.06 643 LYS B C 1
ATOM 4113 O O . LYS B 1 198 ? 25.161 24.777 53.653 1.00 22.84 643 LYS B O 1
ATOM 4119 N N . GLN B 1 199 ? 25.519 26.955 53.215 1.00 23.21 644 GLN B N 1
ATOM 4120 C CA . GLN B 1 199 ? 26.968 26.846 53.322 1.00 23.85 644 GLN B CA 1
ATOM 4121 C C . GLN B 1 199 ? 27.378 26.453 54.736 1.00 23.72 644 GLN B C 1
ATOM 4122 O O . GLN B 1 199 ? 28.217 25.571 54.925 1.00 23.48 644 GLN B O 1
ATOM 4128 N N . LEU B 1 200 ? 26.789 27.117 55.729 1.00 23.64 645 LEU B N 1
ATOM 4129 C CA . LEU B 1 200 ? 27.102 26.829 57.125 1.00 24.10 645 LEU B CA 1
ATOM 4130 C C . LEU B 1 200 ? 26.767 25.396 57.506 1.00 24.70 645 LEU B C 1
ATOM 4131 O O . LEU B 1 200 ? 27.526 24.747 58.223 1.00 24.55 645 LEU B O 1
ATOM 4136 N N . GLU B 1 201 ? 25.629 24.903 57.030 1.00 25.60 646 GLU B N 1
ATOM 4137 C CA . GLU B 1 201 ? 25.217 23.542 57.347 1.00 26.81 646 GLU B CA 1
ATOM 4138 C C . GLU B 1 201 ? 26.236 22.535 56.823 1.00 27.33 646 GLU B C 1
ATOM 4139 O O . GLU B 1 201 ? 26.616 21.602 57.532 1.00 27.08 646 GLU B O 1
ATOM 4145 N N . GLU B 1 202 ? 26.679 22.728 55.585 1.00 28.02 647 GLU B N 1
ATOM 4146 C CA . GLU B 1 202 ? 27.656 21.824 54.989 1.00 29.02 647 GLU B CA 1
ATOM 4147 C C . GLU B 1 202 ? 28.961 21.867 55.778 1.00 29.37 647 GLU B C 1
ATOM 4148 O O . GLU B 1 202 ? 29.541 20.827 56.093 1.00 29.44 647 GLU B O 1
ATOM 4154 N N . MET B 1 203 ? 29.420 23.076 56.089 1.00 29.64 648 MET B N 1
ATOM 4155 C CA . MET B 1 203 ? 30.653 23.262 56.847 1.00 30.15 648 MET B CA 1
ATOM 4156 C C . MET B 1 203 ? 30.577 22.568 58.199 1.00 30.35 648 MET B C 1
ATOM 4157 O O . MET B 1 203 ? 31.511 21.880 58.613 1.00 30.33 648 MET B O 1
ATOM 4162 N N . TYR B 1 204 ? 29.457 22.757 58.886 1.00 30.56 649 TYR B N 1
ATOM 4163 C CA . TYR B 1 204 ? 29.258 22.150 60.193 1.00 30.98 649 TYR B CA 1
ATOM 4164 C C . TYR B 1 204 ? 29.284 20.627 60.117 1.00 31.19 649 TYR B C 1
ATOM 4165 O O . TYR B 1 204 ? 29.982 19.968 60.891 1.00 31.22 649 TYR B O 1
ATOM 4174 N N . GLN B 1 205 ? 28.524 20.071 59.180 1.00 31.49 650 GLN B N 1
ATOM 4175 C CA . GLN B 1 205 ? 28.446 18.624 59.037 1.00 31.76 650 GLN B CA 1
ATOM 4176 C C . GLN B 1 205 ? 29.732 17.958 58.550 1.00 31.72 650 GLN B C 1
ATOM 4177 O O . GLN B 1 205 ? 30.051 16.850 58.979 1.00 31.83 650 GLN B O 1
ATOM 4183 N N . THR B 1 206 ? 30.473 18.622 57.665 1.00 31.50 651 THR B N 1
ATOM 4184 C CA . THR B 1 206 ? 31.717 18.048 57.152 1.00 31.18 651 THR B CA 1
ATOM 4185 C C . THR B 1 206 ? 32.894 18.316 58.088 1.00 30.93 651 THR B C 1
ATOM 4186 O O . THR B 1 206 ? 33.992 17.791 57.888 1.00 30.99 651 THR B O 1
ATOM 4190 N N . GLY B 1 207 ? 32.660 19.137 59.107 1.00 30.47 652 GLY B N 1
ATOM 4191 C CA . GLY B 1 207 ? 33.708 19.459 60.059 1.00 29.83 652 GLY B CA 1
ATOM 4192 C C . GLY B 1 207 ? 34.727 20.450 59.531 1.00 29.46 652 GLY B C 1
ATOM 4193 O O . GLY B 1 207 ? 35.865 20.483 60.001 1.00 29.66 652 GLY B O 1
ATOM 4194 N N . SER B 1 208 ? 34.324 21.264 58.560 1.00 28.73 653 SER B N 1
ATOM 4195 C CA . SER B 1 208 ? 35.222 22.252 57.977 1.00 28.11 653 SER B CA 1
ATOM 4196 C C . SER B 1 208 ? 35.015 23.636 58.585 1.00 27.38 653 SER B C 1
ATOM 4197 O O . SER B 1 208 ? 35.817 24.543 58.365 1.00 27.26 653 SER B O 1
ATOM 4200 N N . LEU B 1 209 ? 33.936 23.799 59.346 1.00 26.49 654 LEU B N 1
ATOM 4201 C CA . LEU B 1 209 ? 33.655 25.081 59.981 1.00 25.64 654 LEU B CA 1
ATOM 4202 C C . LEU B 1 209 ? 34.820 25.418 60.906 1.00 25.13 654 LEU B C 1
ATOM 4203 O O . LEU B 1 209 ? 35.204 24.610 61.751 1.00 25.35 654 LEU B O 1
ATOM 4208 N N . ASN B 1 210 ? 35.377 26.610 60.733 1.00 24.55 655 ASN B N 1
ATOM 4209 C CA . ASN B 1 210 ? 36.519 27.064 61.520 1.00 23.95 655 ASN B CA 1
ATOM 4210 C C . ASN B 1 210 ? 36.222 28.448 62.089 1.00 23.39 655 ASN B C 1
ATOM 4211 O O . ASN B 1 210 ? 36.263 29.444 61.370 1.00 23.17 655 ASN B O 1
ATOM 4216 N N . LEU B 1 211 ? 35.932 28.509 63.383 1.00 23.10 656 LEU B N 1
ATOM 4217 C CA . LEU B 1 211 ? 35.616 29.784 64.014 1.00 22.93 656 LEU B CA 1
ATOM 4218 C C . LEU B 1 211 ? 36.806 30.728 64.152 1.00 22.66 656 LEU B C 1
ATOM 4219 O O . LEU B 1 211 ? 36.656 31.833 64.667 1.00 22.35 656 LEU B O 1
ATOM 4224 N N . ASN B 1 212 ? 37.984 30.298 63.700 1.00 22.01 657 ASN B N 1
ATOM 4225 C CA . ASN B 1 212 ? 39.175 31.146 63.751 1.00 21.81 657 ASN B CA 1
ATOM 4226 C C . ASN B 1 212 ? 39.280 31.886 62.428 1.00 21.44 657 ASN B C 1
ATOM 4227 O O . ASN B 1 212 ? 40.014 32.867 62.301 1.00 21.26 657 ASN B O 1
ATOM 4232 N N . ASN B 1 213 ? 38.532 31.398 61.445 1.00 21.21 658 ASN B N 1
ATOM 4233 C CA . ASN B 1 213 ? 38.504 31.975 60.106 1.00 21.28 658 ASN B CA 1
ATOM 4234 C C . ASN B 1 213 ? 37.484 33.114 60.088 1.00 21.06 658 ASN B C 1
ATOM 4235 O O . ASN B 1 213 ? 36.299 32.896 60.333 1.00 21.09 658 ASN B O 1
ATOM 4240 N N . GLN B 1 214 ? 37.950 34.327 59.807 1.00 20.80 659 GLN B N 1
ATOM 4241 C CA . GLN B 1 214 ? 37.077 35.495 59.783 1.00 20.98 659 GLN B CA 1
ATOM 4242 C C . GLN B 1 214 ? 35.862 35.302 58.880 1.00 20.66 659 GLN B C 1
ATOM 4243 O O . GLN B 1 214 ? 34.747 35.644 59.263 1.00 20.65 659 GLN B O 1
ATOM 4249 N N . SER B 1 215 ? 36.074 34.756 57.687 1.00 20.59 660 SER B N 1
ATOM 4250 C CA . SER B 1 215 ? 34.963 34.540 56.763 1.00 20.49 660 SER B CA 1
ATOM 4251 C C . SER B 1 215 ? 33.927 33.588 57.362 1.00 20.18 660 SER B C 1
ATOM 4252 O O . SER B 1 215 ? 32.735 33.712 57.094 1.00 19.88 660 SER B O 1
ATOM 4255 N N . HIS B 1 216 ? 34.384 32.640 58.173 1.00 19.80 661 HIS B N 1
ATOM 4256 C CA . HIS B 1 216 ? 33.478 31.692 58.814 1.00 19.40 661 HIS B CA 1
ATOM 4257 C C . HIS B 1 216 ? 32.731 32.405 59.927 1.00 19.01 661 HIS B C 1
ATOM 4258 O O . HIS B 1 216 ? 31.520 32.236 60.086 1.00 18.73 661 HIS B O 1
ATOM 4265 N N . ARG B 1 217 ? 33.456 33.199 60.707 1.00 18.35 662 ARG B N 1
ATOM 4266 C CA . ARG B 1 217 ? 32.811 33.941 61.780 1.00 17.63 662 ARG B CA 1
ATOM 4267 C C . ARG B 1 217 ? 31.775 34.855 61.156 1.00 17.35 662 ARG B C 1
ATOM 4268 O O . ARG B 1 217 ? 30.691 35.028 61.705 1.00 16.98 662 ARG B O 1
ATOM 4276 N N . ASP B 1 218 ? 32.111 35.442 60.009 1.00 16.90 663 ASP B N 1
ATOM 4277 C CA . ASP B 1 218 ? 31.189 36.341 59.331 1.00 16.95 663 ASP B CA 1
ATOM 4278 C C . ASP B 1 218 ? 29.903 35.611 58.976 1.00 16.84 663 ASP B C 1
ATOM 4279 O O . ASP B 1 218 ? 28.815 36.152 59.152 1.00 17.04 663 ASP B O 1
ATOM 4284 N N . ARG B 1 219 ? 30.023 34.380 58.484 1.00 16.73 664 ARG B N 1
ATOM 4285 C CA . ARG B 1 219 ? 28.833 33.611 58.128 1.00 16.39 664 ARG B CA 1
ATOM 4286 C C . ARG B 1 219 ? 27.983 33.324 59.356 1.00 15.92 664 ARG B C 1
ATOM 4287 O O . ARG B 1 219 ? 26.761 33.435 59.310 1.00 15.91 664 ARG B O 1
ATOM 4295 N N . VAL B 1 220 ? 28.630 32.949 60.455 1.00 15.45 665 VAL B N 1
ATOM 4296 C CA . VAL B 1 220 ? 27.902 32.657 61.684 1.00 14.96 665 VAL B CA 1
ATOM 4297 C C . VAL B 1 220 ? 27.210 33.919 62.183 1.00 14.73 665 VAL B C 1
ATOM 4298 O O . VAL B 1 220 ? 26.053 33.881 62.607 1.00 14.70 665 VAL B O 1
ATOM 4302 N N . ILE B 1 221 ? 27.917 35.043 62.136 1.00 14.34 666 ILE B N 1
ATOM 4303 C CA . ILE B 1 221 ? 27.331 36.303 62.576 1.00 14.32 666 ILE B CA 1
ATOM 4304 C C . ILE B 1 221 ? 26.157 36.664 61.660 1.00 14.10 666 ILE B C 1
ATOM 4305 O O . ILE B 1 221 ? 25.144 37.198 62.109 1.00 13.93 666 ILE B O 1
ATOM 4310 N N . GLY B 1 222 ? 26.291 36.348 60.377 1.00 13.98 667 GLY B N 1
ATOM 4311 C CA . GLY B 1 222 ? 25.225 36.634 59.436 1.00 13.80 667 GLY B CA 1
ATOM 4312 C C . GLY B 1 222 ? 23.976 35.842 59.790 1.00 14.02 667 GLY B C 1
ATOM 4313 O O . GLY B 1 222 ? 22.860 36.357 59.709 1.00 14.25 667 GLY B O 1
ATOM 4314 N N . LEU B 1 223 ? 24.164 34.582 60.169 1.00 13.88 668 LEU B N 1
ATOM 4315 C CA . LEU B 1 223 ? 23.046 33.730 60.552 1.00 13.83 668 LEU B CA 1
ATOM 4316 C C . LEU B 1 223 ? 22.416 34.285 61.830 1.00 13.81 668 LEU B C 1
ATOM 4317 O O . LEU B 1 223 ? 21.195 34.252 62.001 1.00 13.65 668 LEU B O 1
ATOM 4322 N N . MET B 1 224 ? 23.253 34.789 62.733 1.00 13.34 669 MET B N 1
ATOM 4323 C CA . MET B 1 224 ? 22.750 35.375 63.968 1.00 13.20 669 MET B CA 1
ATOM 4324 C C . MET B 1 224 ? 21.869 36.574 63.645 1.00 13.08 669 MET B C 1
ATOM 4325 O O . MET B 1 224 ? 20.831 36.780 64.274 1.00 12.76 669 MET B O 1
ATOM 4330 N N . MET B 1 225 ? 22.278 37.372 62.662 1.00 13.13 670 MET B N 1
ATOM 4331 C CA . MET B 1 225 ? 21.486 38.533 62.281 1.00 13.22 670 MET B CA 1
ATOM 4332 C C . MET B 1 225 ? 20.122 38.116 61.743 1.00 13.38 670 MET B C 1
ATOM 4333 O O . MET B 1 225 ? 19.117 38.762 62.023 1.00 13.47 670 MET B O 1
ATOM 4338 N N . THR B 1 226 ? 20.083 37.030 60.977 1.00 13.05 671 THR B N 1
ATOM 4339 C CA . THR B 1 226 ? 18.819 36.536 60.446 1.00 12.99 671 THR B CA 1
ATOM 4340 C C . THR B 1 226 ? 17.953 36.070 61.608 1.00 12.68 671 THR B C 1
ATOM 4341 O O . THR B 1 226 ? 16.766 36.382 61.686 1.00 12.96 671 THR B O 1
ATOM 4345 N N . ALA B 1 227 ? 18.563 35.321 62.518 1.00 12.28 672 ALA B N 1
ATOM 4346 C CA . ALA B 1 227 ? 17.845 34.811 63.681 1.00 12.08 672 ALA B CA 1
ATOM 4347 C C . ALA B 1 227 ? 17.217 35.962 64.462 1.00 12.21 672 ALA B C 1
ATOM 4348 O O . ALA B 1 227 ? 16.086 35.862 64.942 1.00 12.38 672 ALA B O 1
ATOM 4350 N N . CYS B 1 228 ? 17.954 37.057 64.598 1.00 12.11 673 CYS B N 1
ATOM 4351 C CA . CYS B 1 228 ? 17.436 38.199 65.330 1.00 12.63 673 CYS B CA 1
ATOM 4352 C C . CYS B 1 228 ? 16.333 38.911 64.558 1.00 12.78 673 CYS B C 1
ATOM 4353 O O . CYS B 1 228 ? 15.311 39.284 65.130 1.00 12.56 673 CYS B O 1
ATOM 4356 N N . ALA B 1 229 ? 16.527 39.082 63.255 1.00 13.33 674 ALA B N 1
ATOM 4357 C CA . ALA B 1 229 ? 15.531 39.757 62.430 1.00 13.81 674 ALA B CA 1
ATOM 4358 C C . ALA B 1 229 ? 14.193 39.016 62.405 1.00 14.06 674 ALA B C 1
ATOM 4359 O O . ALA B 1 229 ? 13.137 39.640 62.297 1.00 14.39 674 ALA B O 1
ATOM 4361 N N . LEU B 1 230 ? 14.242 37.690 62.507 1.00 14.10 675 LEU B N 1
ATOM 4362 C CA . LEU B 1 230 ? 13.033 36.863 62.470 1.00 14.37 675 LEU B CA 1
ATOM 4363 C C . LEU B 1 230 ? 12.515 36.471 63.847 1.00 14.32 675 LEU B C 1
ATOM 4364 O O . LEU B 1 230 ? 11.563 35.696 63.949 1.00 13.85 675 LEU B O 1
ATOM 4369 N N . CYS B 1 231 ? 13.114 37.011 64.904 1.00 14.43 676 CYS B N 1
ATOM 4370 C CA . CYS B 1 231 ? 12.734 36.602 66.252 1.00 14.38 676 CYS B CA 1
ATOM 4371 C C . CYS B 1 231 ? 11.292 36.770 66.722 1.00 14.55 676 CYS B C 1
ATOM 4372 O O . CYS B 1 231 ? 10.951 36.303 67.804 1.00 14.48 676 CYS B O 1
ATOM 4375 N N . SER B 1 232 ? 10.439 37.410 65.928 1.00 14.83 677 SER B N 1
ATOM 4376 C CA . SER B 1 232 ? 9.042 37.548 66.328 1.00 15.58 677 SER B CA 1
ATOM 4377 C C . SER B 1 232 ? 8.415 36.154 66.440 1.00 15.66 677 SER B C 1
ATOM 4378 O O . SER B 1 232 ? 7.441 35.955 67.166 1.00 15.98 677 SER B O 1
ATOM 4381 N N . VAL B 1 233 ? 8.986 35.184 65.730 1.00 15.69 678 VAL B N 1
ATOM 4382 C CA . VAL B 1 233 ? 8.464 33.819 65.756 1.00 15.93 678 VAL B CA 1
ATOM 4383 C C . VAL B 1 233 ? 8.986 33.000 66.940 1.00 15.83 678 VAL B C 1
ATOM 4384 O O . VAL B 1 233 ? 8.682 31.809 67.062 1.00 15.82 678 VAL B O 1
ATOM 4388 N N . THR B 1 234 ? 9.756 33.636 67.820 1.00 15.30 679 THR B N 1
ATOM 4389 C CA . THR B 1 234 ? 10.326 32.945 68.975 1.00 15.45 679 THR B CA 1
ATOM 4390 C C . THR B 1 234 ? 9.823 33.460 70.320 1.00 15.38 679 THR B C 1
ATOM 4391 O O . THR B 1 234 ? 10.406 33.153 71.361 1.00 15.78 679 THR B O 1
ATOM 4395 N N . LYS B 1 235 ? 8.747 34.238 70.301 1.00 15.43 680 LYS B N 1
ATOM 4396 C CA . LYS B 1 235 ? 8.183 34.779 71.536 1.00 15.22 680 LYS B CA 1
ATOM 4397 C C . LYS B 1 235 ? 7.108 33.837 72.069 1.00 15.92 680 LYS B C 1
ATOM 4398 O O . LYS B 1 235 ? 6.853 32.780 71.486 1.00 15.81 680 LYS B O 1
ATOM 4404 N N . LEU B 1 236 ? 6.489 34.202 73.187 1.00 16.57 681 LEU B N 1
ATOM 4405 C CA . LEU B 1 236 ? 5.434 33.365 73.745 1.00 17.58 681 LEU B CA 1
ATOM 4406 C C . LEU B 1 236 ? 4.230 33.494 72.818 1.00 18.13 681 LEU B C 1
ATOM 4407 O O . LEU B 1 236 ? 4.040 34.526 72.185 1.00 18.18 681 LEU B O 1
ATOM 4412 N N . TRP B 1 237 ? 3.413 32.449 72.743 1.00 19.30 682 TRP B N 1
ATOM 4413 C CA . TRP B 1 237 ? 2.264 32.460 71.843 1.00 20.33 682 TRP B CA 1
ATOM 4414 C C . TRP B 1 237 ? 1.363 33.698 71.881 1.00 20.83 682 TRP B C 1
ATOM 4415 O O . TRP B 1 237 ? 0.986 34.217 70.833 1.00 21.09 682 TRP B O 1
ATOM 4426 N N . PRO B 1 238 ? 0.999 34.181 73.083 1.00 21.67 683 PRO B N 1
ATOM 4427 C CA . PRO B 1 238 ? 0.134 35.364 73.153 1.00 22.12 683 PRO B CA 1
ATOM 4428 C C . PRO B 1 238 ? 0.711 36.555 72.393 1.00 22.71 683 PRO B C 1
ATOM 4429 O O . PRO B 1 238 ? -0.024 37.422 71.920 1.00 22.89 683 PRO B O 1
ATOM 4433 N N . VAL B 1 239 ? 2.034 36.587 72.278 1.00 23.00 684 VAL B N 1
ATOM 4434 C CA . VAL B 1 239 ? 2.714 37.664 71.577 1.00 23.51 684 VAL B CA 1
ATOM 4435 C C . VAL B 1 239 ? 2.877 37.332 70.097 1.00 23.99 684 VAL B C 1
ATOM 4436 O O . VAL B 1 239 ? 2.493 38.112 69.229 1.00 24.14 684 VAL B O 1
ATOM 4440 N N . THR B 1 240 ? 3.434 36.158 69.816 1.00 24.73 685 THR B N 1
ATOM 4441 C CA . THR B 1 240 ? 3.660 35.727 68.444 1.00 25.46 685 THR B CA 1
ATOM 4442 C C . THR B 1 240 ? 2.397 35.657 67.588 1.00 26.89 685 THR B C 1
ATOM 4443 O O . THR B 1 240 ? 2.436 35.987 66.403 1.00 26.76 685 THR B O 1
ATOM 4447 N N . LYS B 1 241 ? 1.285 35.233 68.179 1.00 28.40 686 LYS B N 1
ATOM 4448 C CA . LYS B 1 241 ? 0.032 35.129 67.435 1.00 30.35 686 LYS B CA 1
ATOM 4449 C C . LYS B 1 241 ? -0.413 36.503 66.943 1.00 31.56 686 LYS B C 1
ATOM 4450 O O . LYS B 1 241 ? -0.918 36.638 65.827 1.00 31.95 686 LYS B O 1
ATOM 4456 N N . LEU B 1 242 ? -0.226 37.514 67.787 1.00 33.07 687 LEU B N 1
ATOM 4457 C CA . LEU B 1 242 ? -0.597 38.885 67.452 1.00 34.49 687 LEU B CA 1
ATOM 4458 C C . LEU B 1 242 ? 0.425 39.431 66.471 1.00 35.44 687 LEU B C 1
ATOM 4459 O O . LEU B 1 242 ? 0.141 40.341 65.693 1.00 35.72 687 LEU B O 1
ATOM 4464 N N . THR B 1 243 ? 1.624 38.863 66.530 1.00 36.53 688 THR B N 1
ATOM 4465 C CA . THR B 1 243 ? 2.724 39.253 65.660 1.00 37.53 688 THR B CA 1
ATOM 4466 C C . THR B 1 243 ? 2.792 38.223 64.534 1.00 38.05 688 THR B C 1
ATOM 4467 O O . THR B 1 243 ? 3.725 37.420 64.463 1.00 38.21 688 THR B O 1
ATOM 4471 N N . ALA B 1 244 ? 1.784 38.247 63.666 1.00 38.57 689 ALA B N 1
ATOM 4472 C CA . ALA B 1 244 ? 1.696 37.313 62.547 1.00 39.09 689 ALA B CA 1
ATOM 4473 C C . ALA B 1 244 ? 1.748 38.007 61.193 1.00 39.47 689 ALA B C 1
ATOM 4474 O O . ALA B 1 244 ? 2.166 37.410 60.202 1.00 39.53 689 ALA B O 1
ATOM 4476 N N . ASN B 1 245 ? 1.317 39.262 61.148 1.00 39.84 690 ASN B N 1
ATOM 4477 C CA . ASN B 1 245 ? 1.321 40.016 59.900 1.00 40.18 690 ASN B CA 1
ATOM 4478 C C . ASN B 1 245 ? 2.716 40.543 59.564 1.00 40.35 690 ASN B C 1
ATOM 4479 O O . ASN B 1 245 ? 2.868 41.396 58.690 1.00 40.47 690 ASN B O 1
ATOM 4484 N N . ASP B 1 246 ? 3.734 40.029 60.249 1.00 40.33 691 ASP B N 1
ATOM 4485 C CA . ASP B 1 246 ? 5.108 40.472 60.025 1.00 40.37 691 ASP B CA 1
ATOM 4486 C C . ASP B 1 246 ? 5.731 39.867 58.770 1.00 40.15 691 ASP B C 1
ATOM 4487 O O . ASP B 1 246 ? 6.358 40.570 57.977 1.00 40.18 691 ASP B O 1
ATOM 4492 N N . ILE B 1 247 ? 5.570 38.559 58.606 1.00 39.78 692 ILE B N 1
ATOM 4493 C CA . ILE B 1 247 ? 6.129 37.854 57.459 1.00 39.42 692 ILE B CA 1
ATOM 4494 C C . ILE B 1 247 ? 5.640 38.429 56.134 1.00 38.92 692 ILE B C 1
ATOM 4495 O O . ILE B 1 247 ? 6.375 38.440 55.145 1.00 38.91 692 ILE B O 1
ATOM 4500 N N . TYR B 1 248 ? 4.397 38.899 56.119 1.00 38.43 693 TYR B N 1
ATOM 4501 C CA . TYR B 1 248 ? 3.809 39.470 54.913 1.00 37.72 693 TYR B CA 1
ATOM 4502 C C . TYR B 1 248 ? 4.187 40.937 54.736 1.00 37.38 693 TYR B C 1
ATOM 4503 O O . TYR B 1 248 ? 3.589 41.649 53.926 1.00 37.21 693 TYR B O 1
ATOM 4512 N N . ALA B 1 249 ? 5.186 41.376 55.494 1.00 36.77 694 ALA B N 1
ATOM 4513 C CA . ALA B 1 249 ? 5.657 42.755 55.449 1.00 36.26 694 ALA B CA 1
ATOM 4514 C C . ALA B 1 249 ? 5.882 43.285 54.037 1.00 35.74 694 ALA B C 1
ATOM 4515 O O . ALA B 1 249 ? 5.244 44.252 53.623 1.00 35.76 694 ALA B O 1
ATOM 4517 N N . GLU B 1 250 ? 6.792 42.653 53.303 1.00 35.16 695 GLU B N 1
ATOM 4518 C CA . GLU B 1 250 ? 7.108 43.089 51.949 1.00 34.50 695 GLU B CA 1
ATOM 4519 C C . GLU B 1 250 ? 5.999 42.815 50.936 1.00 33.68 695 GLU B C 1
ATOM 4520 O O . GLU B 1 250 ? 5.782 43.612 50.025 1.00 33.49 695 GLU B O 1
ATOM 4526 N N . PHE B 1 251 ? 5.294 41.699 51.092 1.00 32.66 696 PHE B N 1
ATOM 4527 C CA . PHE B 1 251 ? 4.210 41.370 50.172 1.00 31.54 696 PHE B CA 1
ATOM 4528 C C . PHE B 1 251 ? 3.094 42.406 50.237 1.00 30.64 696 PHE B C 1
ATOM 4529 O O . PHE B 1 251 ? 2.649 42.920 49.210 1.00 30.10 696 PHE B O 1
ATOM 4537 N N . TRP B 1 252 ? 2.644 42.709 51.452 1.00 29.63 697 TRP B N 1
ATOM 4538 C CA . TRP B 1 252 ? 1.568 43.670 51.649 1.00 28.86 697 TRP B CA 1
ATOM 4539 C C . TRP B 1 252 ? 1.984 45.100 51.348 1.00 28.32 697 TRP B C 1
ATOM 4540 O O . TRP B 1 252 ? 1.153 45.928 50.979 1.00 28.01 697 TRP B O 1
ATOM 4551 N N . ALA B 1 253 ? 3.270 45.390 51.508 1.00 27.78 698 ALA B N 1
ATOM 4552 C CA . ALA B 1 253 ? 3.775 46.726 51.221 1.00 27.28 698 ALA B CA 1
ATOM 4553 C C . ALA B 1 253 ? 3.700 46.929 49.711 1.00 27.00 698 ALA B C 1
ATOM 4554 O O . ALA B 1 253 ? 3.314 47.996 49.233 1.00 26.82 698 ALA B O 1
ATOM 4556 N N . GLU B 1 254 ? 4.063 45.890 48.965 1.00 26.59 699 GLU B N 1
ATOM 4557 C CA . GLU B 1 254 ? 4.029 45.946 47.510 1.00 26.20 699 GLU B CA 1
ATOM 4558 C C . GLU B 1 254 ? 2.574 46.080 47.076 1.00 25.41 699 GLU B C 1
ATOM 4559 O O . GLU B 1 254 ? 2.247 46.869 46.188 1.00 25.24 699 GLU B O 1
ATOM 4565 N N . GLY B 1 255 ? 1.704 45.308 47.719 1.00 24.47 700 GLY B N 1
ATOM 4566 C CA . GLY B 1 255 ? 0.290 45.353 47.396 1.00 23.65 700 GLY B CA 1
ATOM 4567 C C . GLY B 1 255 ? -0.324 46.712 47.671 1.00 23.07 700 GLY B C 1
ATOM 4568 O O . GLY B 1 255 ? -1.230 47.141 46.960 1.00 22.83 700 GLY B O 1
ATOM 4569 N N . ASP B 1 256 ? 0.158 47.391 48.709 1.00 22.80 701 ASP B N 1
ATOM 4570 C CA . ASP B 1 256 ? -0.367 48.710 49.045 1.00 22.53 701 ASP B CA 1
ATOM 4571 C C . ASP B 1 256 ? 0.007 49.719 47.965 1.00 22.15 701 ASP B C 1
ATOM 4572 O O . ASP B 1 256 ? -0.739 50.663 47.700 1.00 21.93 701 ASP B O 1
ATOM 4577 N N . GLU B 1 257 ? 1.166 49.516 47.345 1.00 21.95 702 GLU B N 1
ATOM 4578 C CA . GLU B 1 257 ? 1.613 50.404 46.280 1.00 21.91 702 GLU B CA 1
ATOM 4579 C C . GLU B 1 257 ? 0.684 50.216 45.087 1.00 21.01 702 GLU B C 1
ATOM 4580 O O . GLU B 1 257 ? 0.300 51.180 44.425 1.00 20.94 702 GLU B O 1
ATOM 4586 N N . MET B 1 258 ? 0.319 48.966 44.822 1.00 20.09 703 MET B N 1
ATOM 4587 C CA . MET B 1 258 ? -0.577 48.658 43.715 1.00 19.31 703 MET B CA 1
ATOM 4588 C C . MET B 1 258 ? -1.950 49.281 43.949 1.00 19.03 703 MET B C 1
ATOM 4589 O O . MET B 1 258 ? -2.579 49.799 43.026 1.00 18.18 703 MET B O 1
ATOM 4594 N N . LYS B 1 259 ? -2.413 49.235 45.192 1.00 18.74 704 LYS B N 1
ATOM 4595 C CA . LYS B 1 259 ? -3.714 49.793 45.518 1.00 18.79 704 LYS B CA 1
ATOM 4596 C C . LYS B 1 259 ? -3.781 51.290 45.237 1.00 18.83 704 LYS B C 1
ATOM 4597 O O . LYS B 1 259 ? -4.829 51.801 44.842 1.00 18.93 704 LYS B O 1
ATOM 4603 N N . LYS B 1 260 ? -2.666 51.989 45.427 1.00 19.15 705 LYS B N 1
ATOM 4604 C CA . LYS B 1 260 ? -2.631 53.427 45.180 1.00 19.45 705 LYS B CA 1
ATOM 4605 C C . LYS B 1 260 ? -2.892 53.719 43.709 1.00 19.05 705 LYS B C 1
ATOM 4606 O O . LYS B 1 260 ? -3.338 54.811 43.355 1.00 18.72 705 LYS B O 1
ATOM 4612 N N . LEU B 1 261 ? -2.611 52.736 42.857 1.00 18.70 706 LEU B N 1
ATOM 4613 C CA . LEU B 1 261 ? -2.812 52.879 41.421 1.00 18.46 706 LEU B CA 1
ATOM 4614 C C . LEU B 1 261 ? -4.208 52.416 41.015 1.00 18.29 706 LEU B C 1
ATOM 4615 O O . LEU B 1 261 ? -4.520 52.330 39.825 1.00 18.47 706 LEU B O 1
ATOM 4620 N N . GLY B 1 262 ? -5.037 52.115 42.013 1.00 17.84 707 GLY B N 1
ATOM 4621 C CA . GLY B 1 262 ? -6.396 51.669 41.763 1.00 17.83 707 GLY B CA 1
ATOM 4622 C C . GLY B 1 262 ? -6.519 50.177 41.513 1.00 17.61 707 GLY B C 1
ATOM 4623 O O . GLY B 1 262 ? -7.577 49.690 41.122 1.00 17.89 707 GLY B O 1
ATOM 4624 N N . ILE B 1 263 ? -5.441 49.447 41.763 1.00 17.60 708 ILE B N 1
ATOM 4625 C CA . ILE B 1 263 ? -5.420 48.006 41.532 1.00 17.64 708 ILE B CA 1
ATOM 4626 C C . ILE B 1 263 ? -5.796 47.139 42.732 1.00 17.99 708 ILE B C 1
ATOM 4627 O O . ILE B 1 263 ? -5.399 47.419 43.864 1.00 18.19 708 ILE B O 1
ATOM 4632 N N . GLN B 1 264 ? -6.564 46.086 42.468 1.00 18.16 709 GLN B N 1
ATOM 4633 C CA . GLN B 1 264 ? -6.945 45.122 43.494 1.00 18.42 709 GLN B CA 1
ATOM 4634 C C . GLN B 1 264 ? -5.871 44.056 43.290 1.00 18.57 709 GLN B C 1
ATOM 4635 O O . GLN B 1 264 ? -5.947 43.260 42.352 1.00 17.96 709 GLN B O 1
ATOM 4641 N N . PRO B 1 265 ? -4.838 44.049 44.145 1.00 18.73 710 PRO B N 1
ATOM 4642 C CA . PRO B 1 265 ? -3.750 43.075 44.026 1.00 19.10 710 PRO B CA 1
ATOM 4643 C C . PRO B 1 265 ? -4.163 41.624 44.204 1.00 19.22 710 PRO B C 1
ATOM 4644 O O . PRO B 1 265 ? -5.265 41.337 44.672 1.00 19.26 710 PRO B O 1
ATOM 4648 N N . ILE B 1 266 ? -3.282 40.712 43.802 1.00 19.33 711 ILE B N 1
ATOM 4649 C CA . ILE B 1 266 ? -3.562 39.296 43.976 1.00 19.77 711 ILE B CA 1
ATOM 4650 C C . ILE B 1 266 ? -3.644 39.102 45.493 1.00 20.00 711 ILE B C 1
ATOM 4651 O O . ILE B 1 266 ? -3.010 39.834 46.259 1.00 19.80 711 ILE B O 1
ATOM 4656 N N . PRO B 1 267 ? -4.428 38.118 45.947 1.00 20.44 712 PRO B N 1
ATOM 4657 C CA . PRO B 1 267 ? -4.609 37.828 47.372 1.00 20.73 712 PRO B CA 1
ATOM 4658 C C . PRO B 1 267 ? -3.401 37.862 48.312 1.00 21.15 712 PRO B C 1
ATOM 4659 O O . PRO B 1 267 ? -3.479 38.461 49.381 1.00 20.81 712 PRO B O 1
ATOM 4663 N N . MET B 1 268 ? -2.289 37.237 47.935 1.00 21.85 713 MET B N 1
ATOM 4664 C CA . MET B 1 268 ? -1.133 37.215 48.830 1.00 22.85 713 MET B CA 1
ATOM 4665 C C . MET B 1 268 ? -0.503 38.578 49.096 1.00 23.04 713 MET B C 1
ATOM 4666 O O . MET B 1 268 ? 0.240 38.742 50.067 1.00 23.00 713 MET B O 1
ATOM 4671 N N . MET B 1 269 ? -0.795 39.558 48.247 1.00 23.40 714 MET B N 1
ATOM 4672 C CA . MET B 1 269 ? -0.240 40.893 48.433 1.00 23.90 714 MET B CA 1
ATOM 4673 C C . MET B 1 269 ? -1.279 41.867 48.976 1.00 24.02 714 MET B C 1
ATOM 4674 O O . MET B 1 269 ? -0.999 43.054 49.142 1.00 23.65 714 MET B O 1
ATOM 4679 N N . ASP B 1 270 ? -2.473 41.356 49.257 1.00 24.30 715 ASP B N 1
ATOM 4680 C CA . ASP B 1 270 ? -3.554 42.178 49.786 1.00 24.90 715 ASP B CA 1
ATOM 4681 C C . ASP B 1 270 ? -3.570 42.109 51.313 1.00 25.53 715 ASP B C 1
ATOM 4682 O O . ASP B 1 270 ? -3.971 41.101 51.897 1.00 25.56 715 ASP B O 1
ATOM 4687 N N . ARG B 1 271 ? -3.132 43.194 51.944 1.00 26.19 716 ARG B N 1
ATOM 4688 C CA . ARG B 1 271 ? -3.067 43.301 53.398 1.00 27.32 716 ARG B CA 1
ATOM 4689 C C . ARG B 1 271 ? -4.403 43.005 54.080 1.00 27.82 716 ARG B C 1
ATOM 4690 O O . ARG B 1 271 ? -4.436 42.601 55.244 1.00 28.05 716 ARG B O 1
ATOM 4698 N N . ASP B 1 272 ? -5.496 43.199 53.351 1.00 28.56 717 ASP B N 1
ATOM 4699 C CA . ASP B 1 272 ? -6.836 42.964 53.885 1.00 29.10 717 ASP B CA 1
ATOM 4700 C C . ASP B 1 272 ? -7.224 41.485 53.972 1.00 29.06 717 ASP B C 1
ATOM 4701 O O . ASP B 1 272 ? -8.115 41.119 54.739 1.00 29.26 717 ASP B O 1
ATOM 4706 N N . LYS B 1 273 ? -6.560 40.639 53.190 1.00 28.79 718 LYS B N 1
ATOM 4707 C CA . LYS B 1 273 ? -6.854 39.207 53.189 1.00 28.39 718 LYS B CA 1
ATOM 4708 C C . LYS B 1 273 ? -5.937 38.458 54.149 1.00 27.96 718 LYS B C 1
ATOM 4709 O O . LYS B 1 273 ? -4.760 38.236 53.862 1.00 27.84 718 LYS B O 1
ATOM 4715 N N . LYS B 1 274 ? -6.492 38.050 55.285 1.00 27.56 719 LYS B N 1
ATOM 4716 C CA . LYS B 1 274 ? -5.709 37.371 56.306 1.00 27.29 719 LYS B CA 1
ATOM 4717 C C . LYS B 1 274 ? -6.143 35.949 56.643 1.00 26.80 719 LYS B C 1
ATOM 4718 O O . LYS B 1 274 ? -5.570 35.324 57.531 1.00 26.22 719 LYS B O 1
ATOM 4724 N N . ASP B 1 275 ? -7.136 35.430 55.929 1.00 26.48 720 ASP B N 1
ATOM 4725 C CA . ASP B 1 275 ? -7.625 34.078 56.191 1.00 26.51 720 ASP B CA 1
ATOM 4726 C C . ASP B 1 275 ? -6.598 32.978 55.922 1.00 26.36 720 ASP B C 1
ATOM 4727 O O . ASP B 1 275 ? -6.726 31.868 56.438 1.00 26.45 720 ASP B O 1
ATOM 4732 N N . GLU B 1 276 ? -5.585 33.282 55.119 1.00 26.24 721 GLU B N 1
ATOM 4733 C CA . GLU B 1 276 ? -4.552 32.304 54.796 1.00 26.40 721 GLU B CA 1
ATOM 4734 C C . GLU B 1 276 ? -3.227 32.603 55.493 1.00 25.84 721 GLU B C 1
ATOM 4735 O O . GLU B 1 276 ? -2.205 31.980 55.189 1.00 25.69 721 GLU B O 1
ATOM 4741 N N . VAL B 1 277 ? -3.239 33.554 56.420 1.00 25.23 722 VAL B N 1
ATOM 4742 C CA . VAL B 1 277 ? -2.020 33.912 57.136 1.00 24.57 722 VAL B CA 1
ATOM 4743 C C . VAL B 1 277 ? -1.476 32.753 57.977 1.00 24.18 722 VAL B C 1
ATOM 4744 O O . VAL B 1 277 ? -0.269 32.523 58.008 1.00 23.71 722 VAL B O 1
ATOM 4748 N N . PRO B 1 278 ? -2.354 32.010 58.675 1.00 23.65 723 PRO B N 1
ATOM 4749 C CA . PRO B 1 278 ? -1.837 30.897 59.477 1.00 23.30 723 PRO B CA 1
ATOM 4750 C C . PRO B 1 278 ? -1.057 29.907 58.617 1.00 23.20 723 PRO B C 1
ATOM 4751 O O . PRO B 1 278 ? 0.016 29.445 59.005 1.00 22.88 723 PRO B O 1
ATOM 4755 N N . GLN B 1 279 ? -1.599 29.587 57.447 1.00 22.94 724 GLN B N 1
ATOM 4756 C CA . GLN B 1 279 ? -0.933 28.666 56.537 1.00 22.88 724 GLN B CA 1
ATOM 4757 C C . GLN B 1 279 ? 0.382 29.269 56.068 1.00 22.54 724 GLN B C 1
ATOM 4758 O O . GLN B 1 279 ? 1.380 28.563 55.903 1.00 22.55 724 GLN B O 1
ATOM 4764 N N . GLY B 1 280 ? 0.385 30.581 55.861 1.00 21.91 725 GLY B N 1
ATOM 4765 C CA . GLY B 1 280 ? 1.600 31.240 55.425 1.00 21.22 725 GLY B CA 1
ATOM 4766 C C . GLY B 1 280 ? 2.651 31.087 56.505 1.00 20.80 725 GLY B C 1
ATOM 4767 O O . GLY B 1 280 ? 3.823 30.859 56.212 1.00 20.62 725 GLY B O 1
ATOM 4768 N N . GLN B 1 281 ? 2.218 31.216 57.756 1.00 20.44 726 GLN B N 1
ATOM 4769 C CA . GLN B 1 281 ? 3.105 31.080 58.909 1.00 20.08 726 GLN B CA 1
ATOM 4770 C C . GLN B 1 281 ? 3.705 29.675 58.968 1.00 19.39 726 GLN B C 1
ATOM 4771 O O . GLN B 1 281 ? 4.918 29.519 59.100 1.00 19.36 726 GLN B O 1
ATOM 4777 N N . LEU B 1 282 ? 2.858 28.650 58.886 1.00 18.43 727 LEU B N 1
ATOM 4778 C CA . LEU B 1 282 ? 3.351 27.274 58.928 1.00 17.49 727 LEU B CA 1
ATOM 4779 C C . LEU B 1 282 ? 4.374 27.059 57.809 1.00 16.87 727 LEU B C 1
ATOM 4780 O O . LEU B 1 282 ? 5.395 26.394 58.006 1.00 16.67 727 LEU B O 1
ATOM 4785 N N . GLY B 1 283 ? 4.096 27.628 56.641 1.00 16.20 728 GLY B N 1
ATOM 4786 C CA . GLY B 1 283 ? 5.015 27.494 55.526 1.00 15.49 728 GLY B CA 1
ATOM 4787 C C . GLY B 1 283 ? 6.311 28.235 55.807 1.00 15.30 728 GLY B C 1
ATOM 4788 O O . GLY B 1 283 ? 7.403 27.713 55.573 1.00 15.06 728 GLY B O 1
ATOM 4789 N N . PHE B 1 284 ? 6.194 29.459 56.312 1.00 14.88 729 PHE B N 1
ATOM 4790 C CA . PHE B 1 284 ? 7.375 30.251 56.616 1.00 14.84 729 PHE B CA 1
ATOM 4791 C C . PHE B 1 284 ? 8.230 29.585 57.688 1.00 14.49 729 PHE B C 1
ATOM 4792 O O . PHE B 1 284 ? 9.452 29.563 57.589 1.00 14.79 729 PHE B O 1
ATOM 4800 N N . TYR B 1 285 ? 7.588 29.049 58.718 1.00 14.44 730 TYR B N 1
ATOM 4801 C CA . TYR B 1 285 ? 8.333 28.392 59.785 1.00 14.25 730 TYR B CA 1
ATOM 4802 C C . TYR B 1 285 ? 9.113 27.181 59.280 1.00 14.32 730 TYR B C 1
ATOM 4803 O O . TYR B 1 285 ? 10.286 27.004 59.608 1.00 13.93 730 TYR B O 1
ATOM 4812 N N . ASN B 1 286 ? 8.474 26.348 58.470 1.00 14.36 731 ASN B N 1
ATOM 4813 C CA . ASN B 1 286 ? 9.161 25.163 57.978 1.00 14.61 731 ASN B CA 1
ATOM 4814 C C . ASN B 1 286 ? 10.221 25.439 56.924 1.00 14.62 731 ASN B C 1
ATOM 4815 O O . ASN B 1 286 ? 11.257 24.776 56.903 1.00 15.15 731 ASN B O 1
ATOM 4820 N N . ALA B 1 287 ? 9.965 26.422 56.064 1.00 15.04 732 ALA B N 1
ATOM 4821 C CA . ALA B 1 287 ? 10.891 26.761 54.986 1.00 15.39 732 ALA B CA 1
ATOM 4822 C C . ALA B 1 287 ? 12.015 27.712 55.365 1.00 15.56 732 ALA B C 1
ATOM 4823 O O . ALA B 1 287 ? 13.119 27.622 54.815 1.00 16.18 732 ALA B O 1
ATOM 4825 N N . VAL B 1 288 ? 11.752 28.610 56.309 1.00 15.43 733 VAL B N 1
ATOM 4826 C CA . VAL B 1 288 ? 12.749 29.605 56.688 1.00 15.08 733 VAL B CA 1
ATOM 4827 C C . VAL B 1 288 ? 13.212 29.610 58.143 1.00 14.52 733 VAL B C 1
ATOM 4828 O O . VAL B 1 288 ? 14.393 29.416 58.423 1.00 14.57 733 VAL B O 1
ATOM 4832 N N . ALA B 1 289 ? 12.282 29.829 59.068 1.00 14.07 734 ALA B N 1
ATOM 4833 C CA . ALA B 1 289 ? 12.620 29.921 60.485 1.00 14.23 734 ALA B CA 1
ATOM 4834 C C . ALA B 1 289 ? 13.231 28.682 61.132 1.00 14.41 734 ALA B C 1
ATOM 4835 O O . ALA B 1 289 ? 14.275 28.774 61.786 1.00 14.27 734 ALA B O 1
ATOM 4837 N N . ILE B 1 290 ? 12.587 27.531 60.986 1.00 14.60 735 ILE B N 1
ATOM 4838 C CA . ILE B 1 290 ? 13.135 26.325 61.598 1.00 14.61 735 ILE B CA 1
ATOM 4839 C C . ILE B 1 290 ? 14.558 26.029 61.115 1.00 14.63 735 ILE B C 1
ATOM 4840 O O . ILE B 1 290 ? 15.444 25.747 61.921 1.00 14.45 735 ILE B O 1
ATOM 4845 N N . PRO B 1 291 ? 14.802 26.084 59.798 1.00 14.70 736 PRO B N 1
ATOM 4846 C CA . PRO B 1 291 ? 16.170 25.805 59.347 1.00 14.70 736 PRO B CA 1
ATOM 4847 C C . PRO B 1 291 ? 17.163 26.795 59.958 1.00 14.65 736 PRO B C 1
ATOM 4848 O O . PRO B 1 291 ? 18.259 26.420 60.360 1.00 14.65 736 PRO B O 1
ATOM 4852 N N . CYS B 1 292 ? 16.760 28.057 60.035 1.00 14.59 737 CYS B N 1
ATOM 4853 C CA . CYS B 1 292 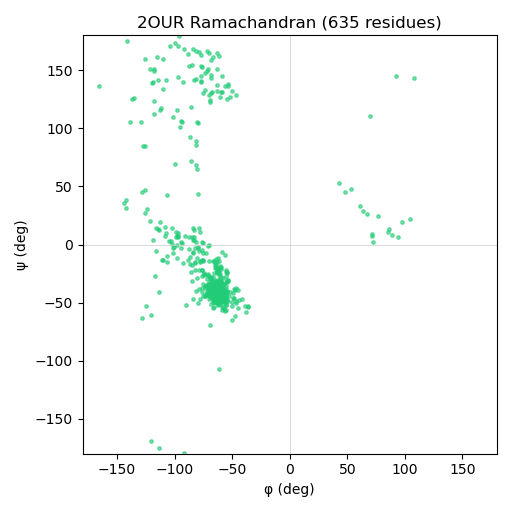? 17.620 29.092 60.593 1.00 14.52 737 CYS B CA 1
ATOM 4854 C C . CYS B 1 292 ? 18.029 28.788 62.029 1.00 14.50 737 CYS B C 1
ATOM 4855 O O . CYS B 1 292 ? 19.216 28.724 62.348 1.00 14.99 737 CYS B O 1
ATOM 4858 N N . TYR B 1 293 ? 17.041 28.601 62.898 1.00 14.30 738 TYR B N 1
ATOM 4859 C CA . TYR B 1 293 ? 17.321 28.329 64.299 1.00 14.02 738 TYR B CA 1
ATOM 4860 C C . TYR B 1 293 ? 17.962 26.962 64.527 1.00 14.16 738 TYR B C 1
ATOM 4861 O O . TYR B 1 293 ? 18.720 26.784 65.480 1.00 14.13 738 TYR B O 1
ATOM 4870 N N . THR B 1 294 ? 17.671 26.002 63.654 1.00 14.43 739 THR B N 1
ATOM 4871 C CA . THR B 1 294 ? 18.263 24.680 63.792 1.00 14.72 739 THR B CA 1
ATOM 4872 C C . THR B 1 294 ? 19.769 24.768 63.567 1.00 15.16 739 THR B C 1
ATOM 4873 O O . THR B 1 294 ? 20.559 24.278 64.373 1.00 15.03 739 THR B O 1
ATOM 4877 N N . THR B 1 295 ? 20.164 25.412 62.477 1.00 15.07 740 THR B N 1
ATOM 4878 C CA . THR B 1 295 ? 21.579 25.560 62.175 1.00 15.63 740 THR B CA 1
ATOM 4879 C C . THR B 1 295 ? 22.254 26.443 63.225 1.00 15.59 740 THR B C 1
ATOM 4880 O O . THR B 1 295 ? 23.385 26.180 63.631 1.00 15.93 740 THR B O 1
ATOM 4884 N N . LEU B 1 296 ? 21.557 27.477 63.686 1.00 15.56 741 LEU B N 1
ATOM 4885 C CA . LEU B 1 296 ? 22.126 28.347 64.708 1.00 16.26 741 LEU B CA 1
ATOM 4886 C C . LEU B 1 296 ? 22.399 27.547 65.983 1.00 16.78 741 LEU B C 1
ATOM 4887 O O . LEU B 1 296 ? 23.446 27.704 66.612 1.00 16.53 741 LEU B O 1
ATOM 4892 N N . THR B 1 297 ? 21.457 26.685 66.357 1.00 17.43 742 THR B N 1
ATOM 4893 C CA . THR B 1 297 ? 21.604 25.866 67.556 1.00 18.14 742 THR B CA 1
ATOM 4894 C C . THR B 1 297 ? 22.739 24.852 67.423 1.00 18.29 742 THR B C 1
ATOM 4895 O O . THR B 1 297 ? 23.395 24.515 68.409 1.00 18.03 742 THR B O 1
ATOM 4899 N N . GLN B 1 298 ? 22.975 24.363 66.212 1.00 18.77 743 GLN B N 1
ATOM 4900 C CA . GLN B 1 298 ? 24.056 23.406 66.005 1.00 19.52 743 GLN B CA 1
ATOM 4901 C C . GLN B 1 298 ? 25.402 24.073 66.285 1.00 19.35 743 GLN B C 1
ATOM 4902 O O . GLN B 1 298 ? 26.268 23.500 66.948 1.00 19.48 743 GLN B O 1
ATOM 4908 N N . ILE B 1 299 ? 25.561 25.295 65.788 1.00 19.17 744 ILE B N 1
ATOM 4909 C CA . ILE B 1 299 ? 26.799 26.049 65.951 1.00 19.15 744 ILE B CA 1
ATOM 4910 C C . ILE B 1 299 ? 26.930 26.683 67.335 1.00 18.86 744 ILE B C 1
ATOM 4911 O O . ILE B 1 299 ? 28.023 26.716 67.910 1.00 18.94 744 ILE B O 1
ATOM 4916 N N . LEU B 1 300 ? 25.814 27.171 67.871 1.00 18.36 745 LEU B N 1
ATOM 4917 C CA . LEU B 1 300 ? 25.786 27.802 69.189 1.00 18.39 745 LEU B CA 1
ATOM 4918 C C . LEU B 1 300 ? 24.708 27.136 70.043 1.00 18.17 745 LEU B C 1
ATOM 4919 O O . LEU B 1 300 ? 23.583 27.619 70.122 1.00 18.20 745 LEU B O 1
ATOM 4924 N N . PRO B 1 301 ? 25.042 26.013 70.698 1.00 18.14 746 PRO B N 1
ATOM 4925 C CA . PRO B 1 301 ? 24.093 25.280 71.544 1.00 17.76 746 PRO B CA 1
ATOM 4926 C C . PRO B 1 301 ? 23.256 26.101 72.533 1.00 17.56 746 PRO B C 1
ATOM 4927 O O . PRO B 1 301 ? 22.086 25.802 72.751 1.00 17.66 746 PRO B O 1
ATOM 4931 N N . PRO B 1 302 ? 23.843 27.140 73.150 1.00 17.19 747 PRO B N 1
ATOM 4932 C CA . PRO B 1 302 ? 23.058 27.936 74.099 1.00 16.99 747 PRO B CA 1
ATOM 4933 C C . PRO B 1 302 ? 21.870 28.678 73.480 1.00 16.78 747 PRO B C 1
ATOM 4934 O O . PRO B 1 302 ? 21.005 29.183 74.204 1.00 16.72 747 PRO B O 1
ATOM 4938 N N . THR B 1 303 ? 21.814 28.743 72.152 1.00 16.59 748 THR B N 1
ATOM 4939 C CA . THR B 1 303 ? 20.704 29.433 71.498 1.00 16.50 748 THR B CA 1
ATOM 4940 C C . THR B 1 303 ? 19.500 28.513 71.323 1.00 16.72 748 THR B C 1
ATOM 4941 O O . THR B 1 303 ? 18.505 28.882 70.699 1.00 16.52 748 THR B O 1
ATOM 4945 N N . GLU B 1 304 ? 19.591 27.316 71.891 1.00 17.05 749 GLU B N 1
ATOM 4946 C CA . GLU B 1 304 ? 18.517 26.334 71.812 1.00 17.53 749 GLU B CA 1
ATOM 4947 C C . GLU B 1 304 ? 17.121 26.880 72.133 1.00 16.84 749 GLU B C 1
ATOM 4948 O O . GLU B 1 304 ? 16.141 26.506 71.485 1.00 16.52 749 GLU B O 1
ATOM 4954 N N . PRO B 1 305 ? 17.004 27.765 73.137 1.00 16.14 750 PRO B N 1
ATOM 4955 C CA . PRO B 1 305 ? 15.676 28.296 73.461 1.00 15.60 750 PRO B CA 1
ATOM 4956 C C . PRO B 1 305 ? 14.939 28.934 72.283 1.00 15.12 750 PRO B C 1
ATOM 4957 O O . PRO B 1 305 ? 13.716 28.918 72.243 1.00 15.09 750 PRO B O 1
ATOM 4961 N N . LEU B 1 306 ? 15.675 29.510 71.338 1.00 14.60 751 LEU B N 1
ATOM 4962 C CA . LEU B 1 306 ? 15.033 30.121 70.178 1.00 14.39 751 LEU B CA 1
ATOM 4963 C C . LEU B 1 306 ? 14.371 29.043 69.325 1.00 14.24 751 LEU B C 1
ATOM 4964 O O . LEU B 1 306 ? 13.236 29.204 68.876 1.00 14.03 751 LEU B O 1
ATOM 4969 N N . LEU B 1 307 ? 15.085 27.945 69.096 1.00 14.35 752 LEU B N 1
ATOM 4970 C CA . LEU B 1 307 ? 14.547 26.845 68.308 1.00 14.23 752 LEU B CA 1
ATOM 4971 C C . LEU B 1 307 ? 13.336 26.241 69.012 1.00 14.57 752 LEU B C 1
ATOM 4972 O O . LEU B 1 307 ? 12.331 25.934 68.371 1.00 14.78 752 LEU B O 1
ATOM 4977 N N . LYS B 1 308 ? 13.434 26.065 70.327 1.00 14.90 753 LYS B N 1
ATOM 4978 C CA . LYS B 1 308 ? 12.329 25.493 71.091 1.00 15.25 753 LYS B CA 1
ATOM 4979 C C . LYS B 1 308 ? 11.079 26.355 70.967 1.00 15.01 753 LYS B C 1
ATOM 4980 O O . LYS B 1 308 ? 9.984 25.846 70.718 1.00 14.83 753 LYS B O 1
ATOM 4986 N N . ALA B 1 309 ? 11.248 27.662 71.133 1.00 14.73 754 ALA B N 1
ATOM 4987 C CA . ALA B 1 309 ? 10.126 28.581 71.047 1.00 14.80 754 ALA B CA 1
ATOM 4988 C C . ALA B 1 309 ? 9.549 28.588 69.642 1.00 14.74 754 ALA B C 1
ATOM 4989 O O . ALA B 1 309 ? 8.334 28.666 69.460 1.00 15.07 754 ALA B O 1
ATOM 4991 N N . CYS B 1 310 ? 10.418 28.504 68.642 1.00 14.82 755 CYS B N 1
ATOM 4992 C CA . CYS B 1 310 ? 9.957 28.499 67.260 1.00 15.11 755 CYS B CA 1
ATOM 4993 C C . CYS B 1 310 ? 9.086 27.267 67.032 1.00 14.96 755 CYS B C 1
ATOM 4994 O O . CYS B 1 310 ? 8.007 27.359 66.445 1.00 15.07 755 CYS B O 1
ATOM 4997 N N . ARG B 1 311 ? 9.558 26.116 67.503 1.00 15.05 756 ARG B N 1
ATOM 4998 C CA . ARG B 1 311 ? 8.810 24.872 67.352 1.00 15.21 756 ARG B CA 1
ATOM 4999 C C . ARG B 1 311 ? 7.493 24.941 68.117 1.00 15.52 756 ARG B C 1
ATOM 5000 O O . ARG B 1 311 ? 6.464 24.459 67.635 1.00 15.61 756 ARG B O 1
ATOM 5008 N N . ASP B 1 312 ? 7.527 25.534 69.309 1.00 16.02 757 ASP B N 1
ATOM 5009 C CA . ASP B 1 312 ? 6.312 25.666 70.107 1.00 16.38 757 ASP B CA 1
ATOM 5010 C C . ASP B 1 312 ? 5.267 26.470 69.334 1.00 16.38 757 ASP B C 1
ATOM 5011 O O . ASP B 1 312 ? 4.100 26.087 69.283 1.00 16.54 757 ASP B O 1
ATOM 5016 N N . ASN B 1 313 ? 5.684 27.579 68.729 1.00 16.03 758 ASN B N 1
ATOM 5017 C CA . ASN B 1 313 ? 4.756 28.402 67.963 1.00 16.07 758 ASN B CA 1
ATOM 5018 C C . ASN B 1 313 ? 4.299 27.711 66.687 1.00 16.11 758 ASN B C 1
ATOM 5019 O O . ASN B 1 313 ? 3.158 27.883 66.255 1.00 16.12 758 ASN B O 1
ATOM 5024 N N . LEU B 1 314 ? 5.184 26.930 66.080 1.00 16.15 759 LEU B N 1
ATOM 5025 C CA . LEU B 1 314 ? 4.823 26.216 64.857 1.00 16.66 759 LEU B CA 1
ATOM 5026 C C . LEU B 1 314 ? 3.637 25.309 65.174 1.00 17.19 759 LEU B C 1
ATOM 5027 O O . LEU B 1 314 ? 2.670 25.239 64.410 1.00 16.60 759 LEU B O 1
ATOM 5032 N N . SER B 1 315 ? 3.717 24.618 66.307 1.00 17.90 760 SER B N 1
ATOM 5033 C CA . SER B 1 315 ? 2.654 23.718 66.742 1.00 19.23 760 SER B CA 1
ATOM 5034 C C . SER B 1 315 ? 1.355 24.492 66.966 1.00 19.83 760 SER B C 1
ATOM 5035 O O . SER B 1 315 ? 0.266 23.972 66.733 1.00 19.88 760 SER B O 1
ATOM 5038 N N . GLN B 1 316 ? 1.478 25.735 67.422 1.00 20.65 761 GLN B N 1
ATOM 5039 C CA . GLN B 1 316 ? 0.316 26.584 67.668 1.00 21.41 761 GLN B CA 1
ATOM 5040 C C . GLN B 1 316 ? -0.336 26.984 66.352 1.00 21.72 761 GLN B C 1
ATOM 5041 O O . GLN B 1 316 ? -1.559 26.959 66.228 1.00 22.05 761 GLN B O 1
ATOM 5047 N N . TRP B 1 317 ? 0.483 27.349 65.370 1.00 21.93 762 TRP B N 1
ATOM 5048 C CA . TRP B 1 317 ? -0.033 27.735 64.064 1.00 22.38 762 TRP B CA 1
ATOM 5049 C C . TRP B 1 317 ? -0.758 26.554 63.427 1.00 22.66 762 TRP B C 1
ATOM 5050 O O . TRP B 1 317 ? -1.763 26.727 62.741 1.00 22.77 762 TRP B O 1
ATOM 5061 N N . GLU B 1 318 ? -0.240 25.352 63.655 1.00 22.97 763 GLU B N 1
ATOM 5062 C CA . GLU B 1 318 ? -0.864 24.154 63.105 1.00 23.09 763 GLU B CA 1
ATOM 5063 C C . GLU B 1 318 ? -2.256 23.993 63.705 1.00 23.18 763 GLU B C 1
ATOM 5064 O O . GLU B 1 318 ? -3.224 23.713 62.994 1.00 23.02 763 GLU B O 1
ATOM 5070 N N . LYS B 1 319 ? -2.354 24.179 65.016 1.00 23.49 764 LYS B N 1
ATOM 5071 C CA . LYS B 1 319 ? -3.632 24.054 65.701 1.00 23.79 764 LYS B CA 1
ATOM 5072 C C . LYS B 1 319 ? -4.631 25.102 65.217 1.00 23.85 764 LYS B C 1
ATOM 5073 O O . LYS B 1 319 ? -5.831 24.836 65.161 1.00 23.93 764 LYS B O 1
ATOM 5079 N N . VAL B 1 320 ? -4.138 26.285 64.858 1.00 23.97 765 VAL B N 1
ATOM 5080 C CA . VAL B 1 320 ? -5.006 27.348 64.352 1.00 24.13 765 VAL B CA 1
ATOM 5081 C C . VAL B 1 320 ? -5.566 26.935 62.993 1.00 24.48 765 VAL B C 1
ATOM 5082 O O . VAL B 1 320 ? -6.744 27.144 62.701 1.00 24.33 765 VAL B O 1
ATOM 5086 N N . ILE B 1 321 ? -4.712 26.345 62.164 1.00 24.71 766 ILE B N 1
ATOM 5087 C CA . ILE B 1 321 ? -5.118 25.898 60.839 1.00 25.17 766 ILE B CA 1
ATOM 5088 C C . ILE B 1 321 ? -6.167 24.794 60.946 1.00 25.91 766 ILE B C 1
ATOM 5089 O O . ILE B 1 321 ? -7.103 24.736 60.150 1.00 25.41 766 ILE B O 1
ATOM 5094 N N . ARG B 1 322 ? -6.009 23.930 61.944 1.00 26.89 767 ARG B N 1
ATOM 5095 C CA . ARG B 1 322 ? -6.933 22.823 62.156 1.00 28.40 767 ARG B CA 1
ATOM 5096 C C . ARG B 1 322 ? -8.168 23.268 62.933 1.00 29.45 767 ARG B C 1
ATOM 5097 O O . ARG B 1 322 ? -8.941 22.438 63.413 1.00 29.33 767 ARG B O 1
ATOM 5105 N N . GLY B 1 323 ? -8.337 24.582 63.053 1.00 30.81 768 GLY B N 1
ATOM 5106 C CA . GLY B 1 323 ? -9.481 25.138 63.754 1.00 32.77 768 GLY B CA 1
ATOM 5107 C C . GLY B 1 323 ? -9.553 24.806 65.232 1.00 34.23 768 GLY B C 1
ATOM 5108 O O . GLY B 1 323 ? -10.643 24.743 65.805 1.00 34.31 768 GLY B O 1
ATOM 5109 N N . GLU B 1 324 ? -8.398 24.602 65.856 1.00 35.73 769 GLU B N 1
ATOM 5110 C CA . GLU B 1 324 ? -8.350 24.270 67.276 1.00 37.41 769 GLU B CA 1
ATOM 5111 C C . GLU B 1 324 ? -8.019 25.455 68.178 1.00 38.52 769 GLU B C 1
ATOM 5112 O O . GLU B 1 324 ? -7.695 26.547 67.705 1.00 38.53 769 GLU B O 1
ATOM 5118 N N . GLU B 1 325 ? -8.111 25.214 69.484 1.00 39.99 770 GLU B N 1
ATOM 5119 C CA . GLU B 1 325 ? -7.835 26.212 70.513 1.00 41.61 770 GLU B CA 1
ATOM 5120 C C . GLU B 1 325 ? -8.867 27.333 70.585 1.00 42.61 770 GLU B C 1
ATOM 5121 O O . GLU B 1 325 ? -8.959 28.178 69.692 1.00 42.58 770 GLU B O 1
ATOM 5127 N N . THR B 1 326 ? -9.636 27.332 71.672 1.00 43.83 771 THR B N 1
ATOM 5128 C CA . THR B 1 326 ? -10.681 28.327 71.891 1.00 45.06 771 THR B CA 1
ATOM 5129 C C . THR B 1 326 ? -10.120 29.750 71.975 1.00 45.78 771 THR B C 1
ATOM 5130 O O . THR B 1 326 ? -9.715 30.329 70.964 1.00 45.92 771 THR B O 1
ATOM 5134 N N . ALA B 1 327 ? -10.098 30.307 73.182 1.00 46.73 772 ALA B N 1
ATOM 5135 C CA . ALA B 1 327 ? -9.607 31.662 73.388 1.00 47.66 772 ALA B CA 1
ATOM 5136 C C . ALA B 1 327 ? -8.086 31.728 73.421 1.00 48.32 772 ALA B C 1
ATOM 5137 O O . ALA B 1 327 ? -7.504 32.399 74.273 1.00 48.44 772 ALA B O 1
ATOM 5139 N N . THR B 1 328 ? -7.449 31.023 72.492 1.00 49.08 773 THR B N 1
ATOM 5140 C CA . THR B 1 328 ? -5.995 31.013 72.401 1.00 49.94 773 THR B CA 1
ATOM 5141 C C . THR B 1 328 ? -5.594 31.840 71.183 1.00 50.40 773 THR B C 1
ATOM 5142 O O . THR B 1 328 ? -4.438 32.235 71.036 1.00 50.47 773 THR B O 1
ATOM 5146 N N . TRP B 1 329 ? -6.569 32.111 70.319 1.00 51.00 774 TRP B N 1
ATOM 5147 C CA . TRP B 1 329 ? -6.331 32.882 69.105 1.00 51.60 774 TRP B CA 1
ATOM 5148 C C . TRP B 1 329 ? -7.042 34.236 69.094 1.00 52.01 774 TRP B C 1
ATOM 5149 O O . TRP B 1 329 ? -6.471 35.239 68.660 1.00 52.05 774 TRP B O 1
ATOM 5160 N N . ILE B 1 330 ? -8.285 34.266 69.567 1.00 52.48 775 ILE B N 1
ATOM 5161 C CA . ILE B 1 330 ? -9.054 35.509 69.598 1.00 53.01 775 ILE B CA 1
ATOM 5162 C C . ILE B 1 330 ? -8.479 36.508 70.604 1.00 53.28 775 ILE B C 1
ATOM 5163 O O . ILE B 1 330 ? -8.231 36.162 71.759 1.00 53.34 775 ILE B O 1
ATOM 5168 N N . SER B 1 331 ? -8.276 37.743 70.144 1.00 53.61 776 SER B N 1
ATOM 5169 C CA . SER B 1 331 ? -7.723 38.840 70.945 1.00 53.91 776 SER B CA 1
ATOM 5170 C C . SER B 1 331 ? -7.501 38.534 72.424 1.00 54.01 776 SER B C 1
ATOM 5171 O O . SER B 1 331 ? -8.217 39.117 73.268 1.00 54.09 776 SER B O 1
#

Radius of gyration: 28.07 Å; Cα contacts (8 Å, |Δi|>4): 850; chains: 2; bounding box: 61×88×65 Å

InterPro domains:
  IPR002073 3'5'-cyclic nucleotide phosphodiesterase, catalytic domain [PF00233] (790-1020)
  IPR002073 3'5'-cyclic nucleotide phosphodiesterase, catalytic domain [PS51845] (718-1035)
  IPR003018 GAF domain [PF01590] (371-504)
  IPR003018 GAF domain [PF01590] (544-688)
  IPR003018 GAF domain [SM00065] (367-520)
  IPR003018 GAF domain [SM00065] (542-698)
  IPR003607 HD/PDEase domain [SM00471] (788-954)
  IPR003607 HD/PDEase domain [cd00077] (790-963)
  IPR023088 3'5'-cyclic nucleotide phosphodiesterase [PR00387] (786-799)
  IPR023088 3'5'-cyclic nucleotide phosphodiesterase [PR00387] (815-828)
  IPR023088 3'5'-cyclic nucleotide phosphodiesterase [PR00387] (829-844)
  IPR023088 3'5'-cyclic nucleotide phosphodiesterase [PR00387] (855-871)
  IPR023088 3'5'-cyclic nucleotide phosphodiesterase [PR00387] (936-949)
  IPR023088 3'5'-cyclic nucleotide phosphodiesterase [PR00387] (953-969)
  IPR023174 3'5'-cyclic nucleotide phosphodiesterase, conserved site [PS00126] (829-840)
  IPR029016 GAF-like domain superfamily [G3DSA:3.30.450.40] (326-519)
  IPR029016 GAF-like domain superfamily [G3DSA:3.30.450.40] (520-703)
  IPR036971 3'5'-cyclic nucleotide phosphodiesterase, catalytic domain superfamily [G3DSA:1.10.1300.10] (712-1042)

CATH classification: 1.10.1300.10

GO terms:
  GO:0004114 3',5'-cyclic-nucleotide phosphodiesterase activity (F, EXP)
  GO:0004115 3',5'-cyclic-AMP phosphodiesterase activity (F, EXP)
  GO:0047555 3',5'-cyclic-GMP phosphodiesterase activity (F, EXP)
  GO:0004114 3',5'-cyclic-nucleotide phosphodiesterase activity (F, TAS)
  GO:0005829 cytosol (C, TAS)
  GO:0030552 cAMP binding (F, IDA)
  GO:0004118 3',5'-cGMP-stimulated cyclic-nucleotide phosphodiesterase activity (F, IDA)